Protein AF-A0A7J6JPU6-F1 (afdb_monomer_lite)

Foldseek 3Di:
DDDDDDDDDVVVVVVVVVVLVVQVVVPDVSNVVVVVCPVVVVVVVVVVVVVVVVCVVVVVVVVVPDDPPDDDDDDDDDDDDDDDDDDDDDDDDDDDDDDDDYDDDDDDDDDPPPVVVVVVVVLQLVLLVQQLVVLQVVQCVDVVRQHPQLLVQQVLSVVRSNDSDHDDPVNVVVSVVSSVVRRVVSVVVSVVVVVVVVPDPPPDPDDDDDDPCDPVNLCVVCVVVLVLLLVQLCVCCCPVCVVLPNDALPCLLVNLQSSLVRSVVVLLVVLVVQCVVCVVVVHHRDDADQQDPDDSDDDLVSSVSCCVPRRCVSPVVRDQFRDDAPQDPDPDTHHSVGSVVCCCVPPDCLQVPDDPPPPDDDDDDPDDDDPPDDDPGDDDDD

Structure (mmCIF, N/CA/C/O backbone):
data_AF-A0A7J6JPU6-F1
#
_entry.id   AF-A0A7J6JPU6-F1
#
loop_
_atom_site.group_PDB
_atom_site.id
_atom_site.type_symbol
_atom_site.label_atom_id
_atom_site.label_alt_id
_atom_site.label_comp_id
_atom_site.label_asym_id
_atom_site.label_entity_id
_atom_site.label_seq_id
_atom_site.pdbx_PDB_ins_code
_atom_site.Cartn_x
_atom_site.Cartn_y
_atom_site.Cartn_z
_atom_site.occupancy
_atom_site.B_iso_or_equiv
_atom_site.auth_seq_id
_atom_site.auth_comp_id
_atom_site.auth_asym_id
_atom_site.auth_atom_id
_atom_site.pdbx_PDB_model_num
ATOM 1 N N . MET A 1 1 ? -26.408 -17.540 -43.685 1.00 47.25 1 MET A N 1
ATOM 2 C CA . MET A 1 1 ? -25.770 -16.740 -42.617 1.00 47.25 1 MET A CA 1
ATOM 3 C C . MET A 1 1 ? -26.694 -16.715 -41.410 1.00 47.25 1 MET A C 1
ATOM 5 O O . MET A 1 1 ? -27.853 -16.368 -41.613 1.00 47.25 1 MET A O 1
ATOM 9 N N . PRO A 1 2 ? -26.247 -17.087 -40.199 1.00 59.06 2 PRO A N 1
ATOM 10 C CA . PRO A 1 2 ? -27.022 -16.834 -38.984 1.00 59.06 2 PRO A CA 1
ATOM 11 C C . PRO A 1 2 ? -27.105 -15.320 -38.733 1.00 59.06 2 PRO A C 1
ATOM 13 O O . PRO A 1 2 ? -26.097 -14.623 -38.848 1.00 59.06 2 PRO A O 1
ATOM 16 N N . GLN A 1 3 ? -28.291 -14.801 -38.412 1.00 60.12 3 GLN A N 1
ATOM 17 C CA . GLN A 1 3 ? -28.456 -13.394 -38.036 1.00 60.12 3 GLN A CA 1
ATOM 18 C C . GLN A 1 3 ? -28.135 -13.211 -36.548 1.00 60.12 3 GLN A C 1
ATOM 20 O O . GLN A 1 3 ? -28.746 -13.850 -35.694 1.00 60.12 3 GLN A O 1
ATOM 25 N N . THR A 1 4 ? -27.187 -12.332 -36.227 1.00 73.44 4 THR A N 1
ATOM 26 C CA . THR A 1 4 ? -26.817 -11.990 -34.848 1.00 73.44 4 THR A CA 1
ATOM 27 C C . THR A 1 4 ? -27.606 -10.781 -34.348 1.00 73.44 4 THR A C 1
ATOM 29 O O . THR A 1 4 ? -27.215 -9.627 -34.532 1.00 73.44 4 THR A O 1
ATOM 32 N N . THR A 1 5 ? -28.729 -11.042 -33.678 1.00 78.12 5 THR A N 1
ATOM 33 C CA . THR A 1 5 ? -29.520 -10.005 -33.001 1.00 78.12 5 THR A CA 1
ATOM 34 C C . THR A 1 5 ? -28.736 -9.400 -31.837 1.00 78.12 5 THR A C 1
ATOM 36 O O . THR A 1 5 ? -28.272 -10.115 -30.949 1.00 78.12 5 THR A O 1
ATOM 39 N N . LYS A 1 6 ? -28.616 -8.068 -31.802 1.00 77.00 6 LYS A N 1
ATOM 40 C CA . LYS A 1 6 ? -28.051 -7.355 -30.647 1.00 77.00 6 LYS A CA 1
ATOM 41 C C . LYS A 1 6 ? -29.048 -7.386 -29.490 1.00 77.00 6 LYS A C 1
ATOM 43 O O . LYS A 1 6 ? -30.113 -6.783 -29.585 1.00 77.00 6 LYS A O 1
ATOM 48 N N . VAL A 1 7 ? -28.680 -8.052 -28.401 1.00 80.38 7 VAL A N 1
ATOM 49 C CA . VAL A 1 7 ? -29.419 -8.030 -27.131 1.00 80.38 7 VAL A CA 1
ATOM 50 C C . VAL A 1 7 ? -28.734 -7.100 -26.132 1.00 80.38 7 VAL A C 1
ATOM 52 O O . VAL A 1 7 ? -27.513 -6.950 -26.143 1.00 80.38 7 VAL A O 1
ATOM 55 N N . PHE A 1 8 ? -29.524 -6.484 -25.256 1.00 80.88 8 PHE A N 1
ATOM 56 C CA . PHE A 1 8 ? -29.044 -5.615 -24.183 1.00 80.88 8 PHE A CA 1
ATOM 57 C C . PHE A 1 8 ? -29.397 -6.235 -22.829 1.00 80.88 8 PHE A C 1
ATOM 59 O O . PHE A 1 8 ? -30.491 -6.771 -22.655 1.00 80.88 8 PHE A O 1
ATOM 66 N N . TRP A 1 9 ? -28.485 -6.164 -21.858 1.00 84.31 9 TRP A N 1
ATOM 67 C CA . TRP A 1 9 ? -28.736 -6.690 -20.515 1.00 84.31 9 TRP A CA 1
ATOM 68 C C . TRP A 1 9 ? -29.572 -5.687 -19.711 1.00 84.31 9 TRP A C 1
ATOM 70 O O . TRP A 1 9 ? -29.116 -4.573 -19.449 1.00 84.31 9 TRP A O 1
ATOM 80 N N . ALA A 1 10 ? -30.797 -6.071 -19.337 1.00 86.00 10 ALA A N 1
ATOM 81 C CA . ALA A 1 10 ? -31.777 -5.156 -18.747 1.00 86.00 10 ALA A CA 1
ATOM 82 C C . ALA A 1 10 ? -31.280 -4.396 -17.494 1.00 86.00 10 ALA A C 1
ATOM 84 O O . ALA A 1 10 ? -31.502 -3.187 -17.441 1.00 86.00 10 ALA A O 1
ATOM 85 N N . PRO A 1 11 ? -30.528 -4.996 -16.544 1.00 89.38 11 PRO A N 1
ATOM 86 C CA . PRO A 1 11 ? -29.990 -4.250 -15.405 1.00 89.38 11 PRO A CA 1
ATOM 87 C C . PRO A 1 11 ? -29.103 -3.057 -15.796 1.00 89.38 11 PRO A C 1
ATOM 89 O O . PRO A 1 11 ? -29.228 -2.002 -15.184 1.00 89.38 11 PRO A O 1
ATOM 92 N N . HIS A 1 12 ? -28.282 -3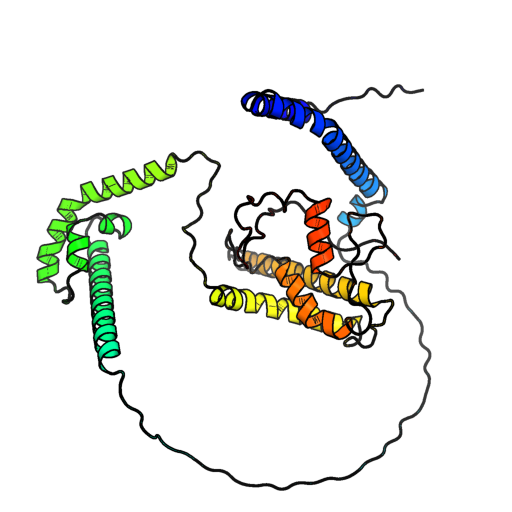.160 -16.853 1.00 82.75 12 HIS A N 1
ATOM 93 C CA . HIS A 1 12 ? -27.499 -2.012 -17.343 1.00 82.75 12 HIS A CA 1
ATOM 94 C C . HIS A 1 12 ? -28.385 -0.885 -17.896 1.00 82.75 12 HIS A C 1
ATOM 96 O O . HIS A 1 12 ? -28.023 0.283 -17.767 1.00 82.75 12 HIS A O 1
ATOM 102 N N . ILE A 1 13 ? -29.539 -1.211 -18.491 1.00 86.81 13 ILE A N 1
ATOM 103 C CA . ILE A 1 13 ? -30.504 -0.206 -18.964 1.00 86.81 13 ILE A CA 1
ATOM 104 C C . ILE A 1 13 ? -31.126 0.519 -17.767 1.00 86.81 13 ILE A C 1
ATOM 106 O O . ILE A 1 13 ? -31.182 1.747 -17.769 1.00 86.81 13 ILE A O 1
ATOM 110 N N . GLU A 1 14 ? -31.541 -0.206 -16.725 1.00 91.69 14 GLU A N 1
ATOM 111 C CA . GLU A 1 14 ? -32.126 0.417 -15.531 1.00 91.69 14 GLU A CA 1
ATOM 112 C C . GLU A 1 14 ? -31.096 1.239 -14.737 1.00 91.69 14 GLU A C 1
ATOM 114 O O . GLU A 1 14 ? -31.422 2.334 -14.283 1.00 91.69 14 GLU A O 1
ATOM 119 N N . THR A 1 15 ? -29.829 0.805 -14.657 1.00 89.88 15 THR A N 1
ATOM 120 C CA . THR A 1 15 ? -28.743 1.644 -14.113 1.00 89.88 15 THR A CA 1
ATOM 121 C C . THR A 1 15 ? -28.558 2.927 -14.931 1.00 89.88 15 THR A C 1
ATOM 123 O O . THR A 1 15 ? -28.525 4.013 -14.357 1.00 89.88 15 THR A O 1
ATOM 126 N N . ALA A 1 16 ? -28.504 2.840 -16.265 1.00 89.00 16 ALA A N 1
ATOM 127 C CA . ALA A 1 16 ? -28.339 4.014 -17.125 1.00 89.00 16 ALA A CA 1
ATOM 128 C C . ALA A 1 16 ? -29.535 4.988 -17.055 1.00 89.00 16 ALA A C 1
ATOM 130 O O . ALA A 1 16 ? -29.340 6.201 -17.108 1.00 89.00 16 ALA A O 1
ATOM 131 N N . LYS A 1 17 ? -30.764 4.480 -16.886 1.00 91.31 17 LYS A N 1
ATOM 132 C CA . LYS A 1 17 ? -31.962 5.298 -16.622 1.00 91.31 17 LYS A CA 1
ATOM 133 C C . LYS A 1 17 ? -31.882 6.016 -15.272 1.00 91.31 17 LYS A C 1
ATOM 135 O O . LYS A 1 17 ? -32.183 7.205 -15.210 1.00 91.31 17 LYS A O 1
ATOM 140 N N . ALA A 1 18 ? -31.472 5.317 -14.212 1.00 92.50 18 ALA A N 1
ATOM 141 C CA . ALA A 1 18 ? -31.339 5.899 -12.876 1.00 92.50 18 ALA A CA 1
ATOM 142 C C . ALA A 1 18 ? -30.256 6.993 -12.833 1.00 92.50 18 ALA A C 1
ATOM 144 O O . ALA A 1 18 ? -30.469 8.049 -12.240 1.00 92.50 18 ALA A O 1
ATOM 145 N N . GLU A 1 19 ? -29.128 6.787 -13.521 1.00 91.44 19 GLU A N 1
ATOM 146 C CA . GLU A 1 19 ? -28.124 7.837 -13.729 1.00 91.44 19 GLU A CA 1
ATOM 147 C C . GLU A 1 19 ? -28.701 9.045 -14.481 1.00 91.44 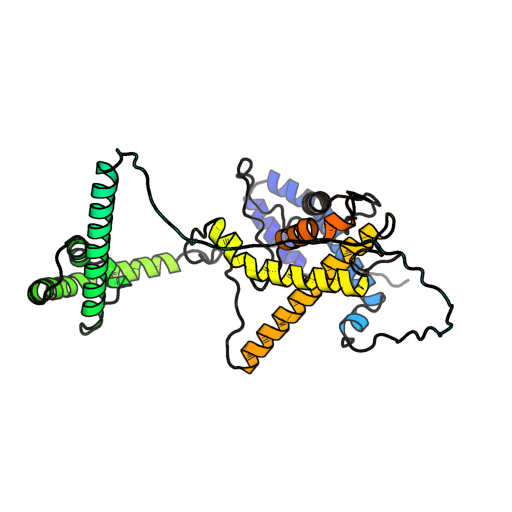19 GLU A C 1
ATOM 149 O O . GLU A 1 19 ? -28.528 10.178 -14.034 1.00 91.44 19 GLU A O 1
ATOM 154 N N . LEU A 1 20 ? -29.417 8.826 -15.592 1.00 90.69 20 LEU A N 1
ATOM 155 C CA . LEU A 1 20 ? -30.022 9.911 -16.368 1.00 90.69 20 LEU A CA 1
ATOM 156 C C . LEU A 1 20 ? -30.993 10.746 -15.522 1.00 90.69 20 LEU A C 1
ATOM 158 O O . LEU A 1 20 ? -30.957 11.970 -15.604 1.00 90.69 20 LEU A O 1
ATOM 162 N N . GLN A 1 21 ? -31.812 10.115 -14.677 1.00 92.25 21 GLN A N 1
ATOM 163 C CA . GLN A 1 21 ? -32.719 10.821 -13.763 1.00 92.25 21 GLN A CA 1
ATOM 164 C C . GLN A 1 21 ? -31.967 11.699 -12.749 1.00 92.25 21 GLN A C 1
ATOM 166 O O . GLN A 1 21 ? -32.375 12.832 -12.499 1.00 92.25 21 GLN A O 1
ATOM 171 N N . GLN A 1 22 ? -30.844 11.219 -12.201 1.00 90.19 22 GLN A N 1
ATOM 172 C CA . GLN A 1 22 ? -30.000 12.024 -11.309 1.00 90.19 22 GLN A CA 1
ATOM 173 C C . GLN A 1 22 ? -29.379 13.217 -12.048 1.00 90.19 22 GLN A C 1
ATOM 175 O O . GLN A 1 22 ? -29.408 14.339 -11.548 1.00 90.19 22 GLN A O 1
ATOM 180 N N . VAL A 1 23 ? -28.864 12.996 -13.261 1.00 90.94 23 VAL A N 1
ATOM 181 C CA . VAL A 1 23 ? -28.223 14.043 -14.071 1.00 90.94 23 VAL A CA 1
ATOM 182 C C . VAL A 1 23 ? -29.235 15.069 -14.597 1.00 90.94 23 VAL A C 1
ATOM 184 O O . VAL A 1 23 ? -28.917 16.254 -14.661 1.00 90.94 23 VAL A O 1
ATOM 187 N N . GLN A 1 24 ? -30.476 14.670 -14.892 1.00 89.69 24 GLN A N 1
ATOM 188 C CA . GLN A 1 24 ? -31.569 15.597 -15.220 1.00 89.69 24 GLN A CA 1
ATOM 189 C C . GLN A 1 24 ? -31.841 16.593 -14.081 1.00 89.69 24 GLN A C 1
ATOM 191 O O . GLN A 1 24 ? -32.082 17.770 -14.351 1.00 89.69 24 GLN A O 1
ATOM 196 N N . GLY A 1 25 ? -31.708 16.164 -12.820 1.00 87.62 25 GLY A N 1
ATOM 197 C CA . GLY A 1 25 ? -31.784 17.043 -11.645 1.00 87.62 25 GLY A CA 1
ATOM 198 C C . GLY A 1 25 ? -30.652 18.077 -11.536 1.00 87.62 25 GLY A C 1
ATOM 199 O O . GLY A 1 25 ? -30.771 19.021 -10.760 1.00 87.62 25 GLY A O 1
ATOM 200 N N . LEU A 1 26 ? -29.576 17.936 -12.322 1.00 85.06 26 LEU A N 1
ATOM 201 C CA . LEU A 1 26 ? -28.435 18.861 -12.383 1.00 85.06 26 LEU A CA 1
ATOM 202 C C . LEU A 1 26 ? -28.509 19.840 -13.575 1.00 85.06 26 LEU A C 1
ATOM 204 O O . LEU A 1 26 ? -27.622 20.677 -13.743 1.00 85.06 26 LEU A O 1
ATOM 208 N N . GLY A 1 27 ? -29.567 19.765 -14.391 1.00 91.19 27 GLY A N 1
ATOM 209 C CA . GLY A 1 27 ? -29.823 20.679 -15.507 1.00 91.19 27 GLY A CA 1
ATOM 210 C C . GLY A 1 27 ? -29.197 20.269 -16.849 1.00 91.19 27 GLY A C 1
ATOM 211 O O . GLY A 1 27 ? -28.376 19.358 -16.948 1.00 91.19 27 GLY A O 1
ATOM 212 N N . ALA A 1 28 ? -29.607 20.961 -17.918 1.00 85.50 28 ALA A N 1
ATOM 213 C CA . ALA A 1 28 ? -29.357 20.551 -19.305 1.00 85.50 28 ALA A CA 1
ATOM 214 C C . ALA A 1 28 ? -27.868 20.348 -19.654 1.00 85.50 28 ALA A C 1
ATOM 216 O O . ALA A 1 28 ? -27.521 19.350 -20.282 1.00 85.50 28 ALA A O 1
ATOM 217 N N . ALA A 1 29 ? -26.979 21.233 -19.190 1.00 84.81 29 ALA A N 1
ATOM 218 C CA . ALA A 1 29 ? -25.541 21.125 -19.450 1.00 84.81 29 ALA A CA 1
ATOM 219 C C . ALA A 1 29 ? -24.920 19.841 -18.861 1.00 84.81 29 ALA A C 1
ATOM 221 O O . ALA A 1 29 ? -24.039 19.242 -19.475 1.00 84.81 29 ALA A O 1
ATOM 222 N N . ALA A 1 30 ? -25.407 19.375 -17.705 1.00 85.06 30 ALA A N 1
ATOM 223 C CA . ALA A 1 30 ? -24.958 18.115 -17.115 1.00 85.06 30 ALA A CA 1
ATOM 224 C C . ALA A 1 30 ? -25.444 16.905 -17.934 1.00 85.06 30 ALA A C 1
ATOM 226 O O . ALA A 1 30 ? -24.691 15.949 -18.129 1.00 85.06 30 ALA A O 1
ATOM 227 N N . VAL A 1 31 ? -26.675 16.965 -18.463 1.00 90.31 31 VAL A N 1
ATOM 228 C CA . VAL A 1 31 ? -27.240 15.928 -19.345 1.00 90.31 31 VAL A CA 1
ATOM 229 C C . VAL A 1 31 ? -26.446 15.828 -20.649 1.00 90.31 31 VAL A C 1
ATOM 231 O O . VAL A 1 31 ? -26.116 14.721 -21.068 1.00 90.31 31 VAL A O 1
ATOM 234 N N . GLU A 1 32 ? -26.078 16.954 -21.264 1.00 88.06 32 GLU A N 1
ATOM 235 C CA . GLU A 1 32 ? -25.253 16.955 -22.477 1.00 88.06 32 GLU A CA 1
ATOM 236 C C . GLU A 1 32 ? -23.871 16.320 -22.268 1.00 88.06 32 GLU A C 1
ATOM 238 O O . GLU A 1 32 ? -23.453 15.493 -23.080 1.00 88.06 32 GLU A O 1
ATOM 243 N N . GLU A 1 33 ? -23.160 16.668 -21.193 1.00 89.81 33 GLU A N 1
ATOM 244 C CA . GLU A 1 33 ? -21.845 16.079 -20.899 1.00 89.81 33 GLU A CA 1
ATOM 245 C C . GLU A 1 33 ? -21.941 14.587 -20.539 1.00 89.81 33 GLU A C 1
ATOM 247 O O . GLU A 1 33 ? -21.104 13.787 -20.968 1.00 89.81 33 GLU A O 1
ATOM 252 N N . TRP A 1 34 ? -22.995 14.169 -19.829 1.00 91.56 34 TRP A N 1
ATOM 253 C CA . TRP A 1 34 ? -23.249 12.749 -19.563 1.00 91.56 34 TRP A CA 1
ATOM 254 C C . TRP A 1 34 ? -23.530 11.966 -20.855 1.00 91.56 34 TRP A C 1
ATOM 256 O O . TRP A 1 34 ? -22.949 10.895 -21.047 1.00 91.56 34 TRP A O 1
ATOM 266 N N . LEU A 1 35 ? -24.332 12.523 -21.775 1.00 90.75 35 LEU A N 1
ATOM 267 C CA . LEU A 1 35 ? -24.602 11.938 -23.095 1.00 90.75 35 LEU A CA 1
ATOM 268 C C . LEU A 1 35 ? -23.319 11.793 -23.928 1.00 90.75 35 LEU A C 1
ATOM 270 O O . LEU A 1 35 ? -23.055 10.705 -24.444 1.00 90.75 35 LEU A O 1
ATOM 274 N N . LYS A 1 36 ? -22.479 12.838 -23.998 1.00 90.88 36 LYS A N 1
ATOM 275 C CA . LYS A 1 36 ? -21.155 12.795 -24.660 1.00 90.88 36 LYS A CA 1
ATOM 276 C C . LYS A 1 36 ? -20.260 11.697 -24.061 1.00 90.88 36 LYS A C 1
ATOM 278 O O . LYS A 1 36 ? -19.513 11.036 -24.780 1.00 90.88 36 LYS A O 1
ATOM 283 N N . GLY A 1 37 ? -20.372 11.444 -22.755 1.00 8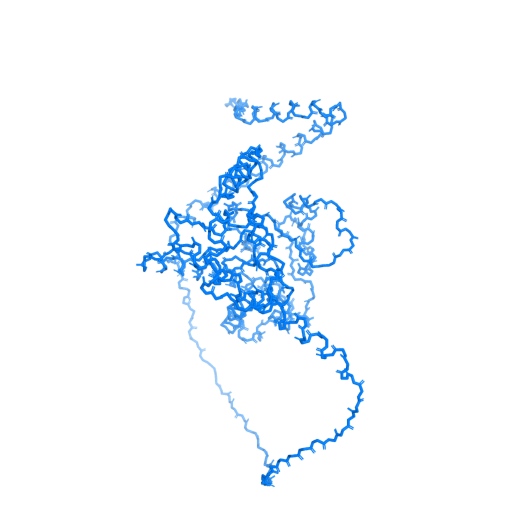8.62 37 GLY A N 1
ATOM 284 C CA . GLY A 1 37 ? -19.642 10.385 -22.055 1.00 88.62 37 GLY A CA 1
ATOM 285 C C . GLY A 1 37 ? -20.088 8.944 -22.357 1.00 88.62 37 GLY A C 1
ATOM 286 O O . GLY A 1 37 ? -19.315 8.015 -22.098 1.00 88.62 37 GLY A O 1
ATOM 287 N N . LEU A 1 38 ? -21.295 8.714 -22.894 1.00 87.44 38 LEU A N 1
ATOM 288 C CA . LEU A 1 38 ? -21.843 7.359 -23.067 1.00 87.44 38 LEU A CA 1
ATOM 289 C C . LEU A 1 38 ? -21.079 6.509 -24.087 1.00 87.44 38 LEU A C 1
ATOM 291 O O . LEU A 1 38 ? -20.863 5.321 -23.837 1.00 87.44 38 LEU A O 1
ATOM 295 N N . GLU A 1 39 ? -20.641 7.078 -25.215 1.00 83.31 39 GLU A N 1
ATOM 296 C CA . GLU A 1 39 ? -19.933 6.295 -26.237 1.00 83.31 39 GLU A CA 1
ATOM 297 C C . GLU A 1 39 ? -18.579 5.788 -25.721 1.00 83.31 39 GLU A C 1
ATOM 299 O O . GLU A 1 39 ? -18.243 4.616 -25.917 1.00 83.31 39 GLU A O 1
ATOM 304 N N . ALA A 1 40 ? -17.837 6.631 -24.994 1.00 79.75 40 ALA A N 1
ATOM 305 C CA . ALA A 1 40 ? -16.584 6.244 -24.351 1.00 79.75 40 ALA A CA 1
ATOM 306 C C . ALA A 1 40 ? -16.808 5.098 -23.350 1.00 79.75 40 ALA A C 1
ATOM 308 O O . ALA A 1 40 ? -16.187 4.045 -23.476 1.00 79.75 40 ALA A O 1
ATOM 309 N N . ARG A 1 41 ? -17.788 5.232 -22.444 1.00 84.69 41 ARG A N 1
ATOM 310 C CA . ARG A 1 41 ? -18.170 4.167 -21.494 1.00 84.69 41 ARG A CA 1
ATOM 311 C C . ARG A 1 41 ? -18.545 2.863 -22.205 1.00 84.69 41 ARG A C 1
ATOM 313 O O . ARG A 1 41 ? -18.114 1.785 -21.802 1.00 84.69 41 ARG A O 1
ATOM 320 N N . GLY A 1 42 ? -19.319 2.955 -23.288 1.00 84.25 42 GLY A N 1
ATOM 321 C CA . GLY A 1 42 ? -19.717 1.811 -24.107 1.00 84.25 42 GLY A CA 1
ATOM 322 C C . GLY A 1 42 ? -18.568 1.196 -24.912 1.00 84.25 42 GLY A C 1
ATOM 323 O O . GLY A 1 42 ? -18.633 0.021 -25.273 1.00 84.25 42 GLY A O 1
ATOM 324 N N . LYS A 1 43 ? -17.506 1.949 -25.216 1.00 82.69 43 LYS A N 1
ATOM 325 C CA . LYS A 1 43 ? -16.260 1.437 -25.804 1.00 82.69 43 LYS A CA 1
ATOM 326 C C . LYS A 1 43 ? -15.429 0.702 -24.752 1.00 82.69 43 LYS A C 1
ATOM 328 O O . LYS A 1 43 ? -15.053 -0.442 -24.998 1.00 82.69 43 LYS A O 1
ATOM 333 N N . ASP A 1 44 ? -15.235 1.305 -23.583 1.00 80.38 44 ASP A N 1
ATOM 334 C CA . ASP A 1 44 ? -14.468 0.736 -22.469 1.00 80.38 44 ASP A CA 1
ATOM 335 C C . ASP A 1 44 ? -15.076 -0.596 -21.995 1.00 80.38 44 ASP A C 1
ATOM 337 O O . ASP A 1 44 ? -14.375 -1.604 -21.914 1.00 80.38 44 ASP A O 1
ATOM 341 N N . ALA A 1 45 ? -16.399 -0.652 -21.800 1.00 81.75 45 ALA A N 1
ATOM 342 C CA . ALA A 1 45 ? -17.104 -1.874 -21.398 1.00 81.75 45 ALA A CA 1
ATOM 343 C C . ALA A 1 45 ? -16.969 -3.021 -22.423 1.00 81.75 45 ALA A C 1
ATOM 345 O O . ALA A 1 45 ? -16.816 -4.182 -22.043 1.00 81.75 45 ALA A O 1
ATOM 346 N N . ARG A 1 46 ? -16.971 -2.711 -23.730 1.00 83.50 46 ARG A N 1
ATOM 347 C CA . ARG A 1 46 ? -16.719 -3.703 -24.795 1.00 83.50 46 ARG A CA 1
ATOM 348 C C . ARG A 1 46 ? -15.259 -4.156 -24.833 1.00 83.50 46 ARG A C 1
ATOM 350 O O . ARG A 1 46 ? -14.994 -5.316 -25.141 1.00 83.50 46 ARG A O 1
ATOM 357 N N . GLN A 1 47 ? -14.312 -3.268 -24.527 1.00 80.06 47 GLN A N 1
ATOM 358 C CA . GLN A 1 47 ? -12.904 -3.646 -24.408 1.00 80.06 47 GLN A CA 1
ATOM 359 C C . GLN A 1 47 ? -12.669 -4.564 -23.208 1.00 80.06 47 GLN A C 1
ATOM 361 O O . GLN A 1 47 ? -11.937 -5.539 -23.356 1.00 80.06 47 GLN A O 1
ATOM 366 N N . ASP A 1 48 ? -13.306 -4.304 -22.064 1.00 80.19 48 ASP A N 1
ATOM 367 C CA . ASP A 1 48 ? -13.178 -5.163 -20.885 1.00 80.19 48 ASP A CA 1
ATOM 368 C C . ASP A 1 48 ? -13.804 -6.544 -21.114 1.00 80.19 48 ASP A C 1
ATOM 370 O O . ASP A 1 48 ? -13.124 -7.553 -20.944 1.00 80.19 48 ASP A O 1
ATOM 374 N N . ALA A 1 49 ? -15.030 -6.610 -21.649 1.00 81.19 49 ALA A N 1
ATOM 375 C CA . ALA A 1 49 ? -15.645 -7.876 -22.061 1.00 81.19 49 ALA A CA 1
ATOM 376 C C . ALA A 1 49 ? -14.725 -8.684 -23.000 1.00 81.19 49 ALA A C 1
ATOM 378 O O . ALA A 1 49 ? -14.453 -9.857 -22.749 1.00 81.19 49 ALA A O 1
ATOM 379 N N . SER A 1 50 ? -14.133 -8.034 -24.011 1.00 81.12 50 SER A N 1
ATOM 380 C CA . SER A 1 50 ? -13.196 -8.698 -24.925 1.00 81.12 50 SER A CA 1
ATOM 381 C C . SER A 1 50 ? -11.863 -9.101 -24.274 1.00 81.12 50 SER A C 1
ATOM 383 O O . SER A 1 50 ? -11.203 -10.024 -24.756 1.00 81.12 50 SER A O 1
ATOM 385 N N . ARG A 1 51 ? -11.438 -8.452 -23.179 1.00 86.50 51 ARG A N 1
ATOM 386 C CA . ARG A 1 51 ? -10.293 -8.904 -22.367 1.00 86.50 51 ARG A CA 1
ATOM 387 C C . ARG A 1 51 ? -10.639 -10.187 -21.613 1.00 86.50 51 ARG A C 1
ATOM 389 O O . ARG A 1 51 ? -9.837 -11.116 -21.657 1.00 86.50 51 ARG A O 1
ATOM 396 N N . TRP A 1 52 ? -11.824 -10.274 -21.005 1.00 80.94 52 TRP A N 1
ATOM 397 C CA . TRP A 1 52 ? -12.300 -11.487 -20.325 1.00 80.94 52 TRP A CA 1
ATOM 398 C C . TRP A 1 52 ? -12.506 -12.663 -21.286 1.00 80.94 52 TRP A C 1
ATOM 400 O O . TRP A 1 52 ? -12.048 -13.767 -20.995 1.00 80.94 52 TRP A O 1
ATOM 410 N N . GLU A 1 53 ? -13.102 -12.426 -22.459 1.00 88.06 53 GLU A N 1
ATOM 411 C CA . GLU A 1 53 ? -13.219 -13.421 -23.538 1.00 88.06 53 GLU A CA 1
ATOM 412 C C . GLU A 1 53 ? -11.844 -13.968 -23.945 1.00 88.06 53 GLU A C 1
ATOM 414 O O . GLU A 1 53 ? -11.628 -15.180 -23.958 1.00 88.06 53 GLU A O 1
ATOM 419 N N . LYS A 1 54 ? -10.882 -13.078 -24.230 1.00 83.94 54 LYS A N 1
ATOM 420 C CA . LYS A 1 54 ? -9.515 -13.468 -24.608 1.00 83.94 54 LYS A CA 1
ATOM 421 C C . LYS A 1 54 ? -8.807 -14.217 -23.485 1.00 83.94 54 LYS A C 1
ATOM 423 O O . LYS A 1 54 ? -8.203 -15.247 -23.759 1.00 83.94 54 LYS A O 1
ATOM 428 N N . TRP A 1 55 ? -8.910 -13.750 -22.240 1.00 87.38 55 TRP A N 1
ATOM 429 C CA . TRP A 1 55 ? -8.344 -14.422 -21.067 1.00 87.38 55 TRP A CA 1
ATOM 430 C C . TRP A 1 55 ? -8.885 -15.853 -20.928 1.00 87.38 55 TRP A C 1
ATOM 432 O O . TRP A 1 55 ? -8.098 -16.796 -20.806 1.00 87.38 55 TRP A O 1
ATOM 442 N N . ALA A 1 56 ? -10.205 -16.034 -21.043 1.00 85.56 56 ALA A N 1
ATOM 443 C CA . ALA A 1 56 ? -10.850 -17.343 -20.990 1.00 85.56 56 ALA A CA 1
ATOM 444 C C . ALA A 1 56 ? -10.395 -18.260 -22.141 1.00 85.56 56 ALA A C 1
ATOM 446 O O . ALA A 1 56 ? -10.022 -19.406 -21.886 1.00 85.56 56 ALA A O 1
ATOM 447 N N . LEU A 1 57 ? -10.341 -17.744 -23.376 1.00 85.50 57 LEU A N 1
ATOM 448 C CA . LEU A 1 57 ? -9.844 -1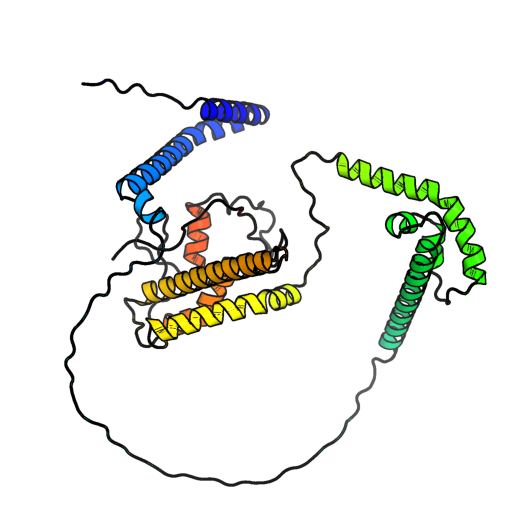8.470 -24.554 1.00 85.50 57 LEU A CA 1
ATOM 449 C C . LEU A 1 57 ? -8.358 -18.848 -24.440 1.00 85.50 57 LEU A C 1
ATOM 451 O O . LEU A 1 57 ? -7.975 -19.932 -24.867 1.00 85.50 57 LEU A O 1
ATOM 455 N N . THR A 1 58 ? -7.523 -18.025 -23.795 1.00 85.94 58 THR A N 1
ATOM 456 C CA . THR A 1 58 ? -6.128 -18.377 -23.453 1.00 85.94 58 THR A CA 1
ATOM 457 C C . THR A 1 58 ? -6.004 -19.326 -22.249 1.00 85.94 58 THR A C 1
ATOM 459 O O . THR A 1 58 ? -4.947 -19.419 -21.626 1.00 85.94 58 THR A O 1
ATOM 462 N N . GLY A 1 59 ? -7.081 -20.024 -21.881 1.00 86.00 59 GLY A N 1
ATOM 463 C CA . GLY A 1 59 ? -7.088 -20.992 -20.788 1.00 86.00 59 GLY A CA 1
ATOM 464 C C . GLY A 1 59 ? -6.997 -20.363 -19.397 1.00 86.00 59 GLY A C 1
ATOM 465 O O . GLY A 1 59 ? -6.603 -21.044 -18.455 1.00 86.00 59 GLY A O 1
ATOM 466 N N . GLY A 1 60 ? -7.341 -19.083 -19.220 1.00 83.25 60 GLY A N 1
ATOM 467 C CA . GLY A 1 60 ? -7.272 -18.391 -17.924 1.00 83.25 60 GLY A CA 1
ATOM 468 C C . GLY A 1 60 ? -8.030 -19.118 -16.805 1.00 83.25 60 GLY A C 1
ATOM 469 O O . GLY A 1 60 ? -7.519 -19.258 -15.697 1.00 83.25 60 GLY A O 1
ATOM 470 N N . LEU A 1 61 ? -9.187 -19.710 -17.126 1.00 79.69 61 LEU A N 1
ATOM 471 C CA . LEU A 1 61 ? -9.961 -20.559 -16.208 1.00 79.69 61 LEU A CA 1
ATOM 472 C C . LEU A 1 61 ? -9.240 -21.853 -15.789 1.00 79.69 61 LEU A C 1
ATOM 474 O O . LEU A 1 61 ? -9.529 -22.371 -14.713 1.00 79.69 61 LEU A O 1
ATOM 478 N N . LEU A 1 62 ? -8.329 -22.382 -16.613 1.00 76.38 62 LEU A N 1
ATOM 479 C CA . LEU A 1 62 ? -7.508 -23.549 -16.274 1.00 76.38 62 LEU A CA 1
ATOM 480 C C . LEU A 1 62 ? -6.348 -23.131 -15.368 1.00 76.38 62 LEU A C 1
ATOM 482 O O . LEU A 1 62 ? -6.177 -23.717 -14.304 1.00 76.38 62 LEU A O 1
ATOM 486 N N . HIS A 1 63 ? -5.629 -22.061 -15.724 1.00 75.12 63 HIS A N 1
ATOM 487 C CA . HIS A 1 63 ? -4.563 -21.491 -14.893 1.00 75.12 63 HIS A CA 1
ATOM 488 C C . HIS A 1 63 ? -5.070 -21.089 -13.495 1.00 75.12 63 HIS A C 1
ATOM 490 O O . HIS A 1 63 ? -4.420 -21.383 -12.499 1.00 75.12 63 HIS A O 1
ATOM 496 N N . MET A 1 64 ? -6.267 -20.497 -13.400 1.00 80.00 64 MET A N 1
ATOM 497 C CA . MET A 1 64 ? -6.908 -20.128 -12.128 1.00 80.00 64 MET A CA 1
ATOM 498 C C . MET A 1 64 ? -7.369 -21.343 -11.294 1.00 80.00 64 MET A C 1
ATOM 500 O O . MET A 1 64 ? -7.613 -21.209 -10.097 1.00 80.00 64 MET A O 1
ATOM 504 N N . ARG A 1 65 ? -7.518 -22.525 -11.910 1.00 77.00 65 ARG A N 1
ATOM 505 C CA . ARG A 1 65 ? -7.921 -23.777 -11.242 1.00 77.00 65 ARG A CA 1
ATOM 506 C C . ARG A 1 65 ? -6.752 -24.709 -10.920 1.00 77.00 65 ARG A C 1
ATOM 508 O O . ARG A 1 65 ? -6.961 -25.691 -10.213 1.00 77.00 65 ARG A O 1
ATOM 515 N N . GLN A 1 66 ? -5.547 -24.431 -11.413 1.00 70.69 66 GLN A N 1
ATOM 516 C CA . GLN A 1 66 ? -4.362 -25.203 -11.051 1.00 70.69 66 GLN A CA 1
ATOM 517 C C . GLN A 1 66 ? -3.944 -24.877 -9.606 1.00 70.69 66 GLN A C 1
ATOM 519 O O . GLN A 1 66 ? -3.694 -23.709 -9.298 1.00 70.69 66 GLN A O 1
ATOM 524 N N . PRO A 1 67 ? -3.827 -25.872 -8.704 1.00 48.50 67 PRO A N 1
ATOM 525 C CA . PRO A 1 67 ? -3.133 -25.663 -7.441 1.00 48.50 67 PRO A CA 1
ATOM 526 C C . PRO A 1 67 ? -1.658 -25.350 -7.723 1.00 48.50 67 PRO A C 1
ATOM 528 O O . PRO A 1 67 ? -1.087 -25.825 -8.705 1.00 48.50 67 PRO A O 1
ATOM 531 N N . ALA A 1 68 ? -1.019 -24.565 -6.855 1.00 52.84 68 ALA A N 1
ATOM 532 C CA . ALA A 1 68 ? 0.355 -24.093 -7.043 1.00 52.84 68 ALA A CA 1
ATOM 533 C C . ALA A 1 68 ? 1.417 -25.184 -6.762 1.00 52.84 68 ALA A C 1
ATOM 535 O O . ALA A 1 68 ? 2.270 -25.023 -5.893 1.00 52.84 68 ALA A O 1
ATOM 536 N N . SER A 1 69 ? 1.353 -26.313 -7.479 1.00 50.09 69 SER A N 1
ATOM 537 C CA . SER A 1 69 ? 2.269 -27.451 -7.328 1.00 50.09 69 SER A CA 1
ATOM 538 C C . SER A 1 69 ? 2.440 -28.249 -8.632 1.00 50.09 69 SER A C 1
ATOM 540 O O . SER A 1 69 ? 2.006 -29.390 -8.746 1.00 50.09 69 SER A O 1
ATOM 542 N N . SER A 1 70 ? 3.068 -27.627 -9.636 1.00 41.94 70 SER A N 1
ATOM 543 C CA . SER A 1 70 ? 3.680 -28.321 -10.787 1.00 41.94 70 SER A CA 1
ATOM 544 C C . SER A 1 70 ? 4.552 -27.360 -11.612 1.00 41.94 70 SER A C 1
ATOM 546 O O . SER A 1 70 ? 4.202 -26.980 -12.731 1.00 41.94 70 SER A O 1
ATOM 548 N N . ALA A 1 71 ? 5.690 -26.927 -11.062 1.00 33.72 71 ALA A N 1
ATOM 549 C CA . ALA A 1 71 ? 6.751 -26.350 -11.887 1.00 33.72 71 ALA A CA 1
ATOM 550 C C . ALA A 1 71 ? 7.525 -27.508 -12.549 1.00 33.72 71 ALA A C 1
ATOM 552 O O . ALA A 1 71 ? 7.985 -28.388 -11.820 1.00 33.72 71 ALA A O 1
ATOM 553 N N . PRO A 1 72 ? 7.662 -27.563 -13.886 1.00 37.00 72 PRO A N 1
ATOM 554 C CA . PRO A 1 72 ? 8.425 -28.625 -14.530 1.00 37.00 72 PRO A CA 1
ATOM 555 C C . PRO A 1 72 ? 9.922 -28.427 -14.273 1.00 37.00 72 PRO A C 1
ATOM 557 O O . PRO A 1 72 ? 10.490 -27.391 -14.621 1.00 37.00 72 PRO A O 1
ATOM 560 N N . THR A 1 73 ? 10.568 -29.433 -13.683 1.00 32.59 73 THR A N 1
ATOM 561 C CA . THR A 1 73 ? 12.026 -29.473 -13.535 1.00 32.59 73 THR A CA 1
ATOM 562 C C . THR A 1 73 ? 12.670 -29.614 -14.910 1.00 32.59 73 THR A C 1
ATOM 564 O O . THR A 1 73 ? 12.666 -30.699 -15.487 1.00 32.59 73 THR A O 1
ATOM 567 N N . ILE A 1 74 ? 13.249 -28.532 -15.431 1.00 35.72 74 ILE A N 1
ATOM 568 C CA . ILE A 1 74 ? 14.213 -28.638 -16.529 1.00 35.72 74 ILE A CA 1
ATOM 569 C C . ILE A 1 74 ? 15.534 -29.092 -15.915 1.00 35.72 74 ILE A C 1
ATOM 571 O O . ILE A 1 74 ? 16.188 -28.339 -15.194 1.00 35.72 74 ILE A O 1
ATOM 575 N N . ILE A 1 75 ? 15.891 -30.342 -16.192 1.00 35.72 75 ILE A N 1
ATOM 576 C CA . ILE A 1 75 ? 17.235 -30.866 -15.968 1.00 35.72 75 ILE A CA 1
ATOM 577 C C . ILE A 1 75 ? 18.156 -30.172 -16.979 1.00 35.72 75 ILE A C 1
ATOM 579 O O . ILE A 1 75 ? 17.838 -30.111 -18.166 1.00 35.72 75 ILE A O 1
ATOM 583 N N . ALA A 1 76 ? 19.276 -29.639 -16.501 1.00 32.03 76 ALA A N 1
ATOM 584 C CA . ALA A 1 76 ? 20.382 -29.164 -17.322 1.00 32.03 76 ALA A CA 1
ATOM 585 C C . ALA A 1 76 ? 21.645 -29.872 -16.826 1.00 32.03 76 ALA A C 1
ATOM 587 O O . ALA A 1 76 ? 21.839 -30.002 -15.617 1.00 32.03 76 ALA A O 1
ATOM 588 N N . GLU A 1 77 ? 22.428 -30.402 -17.759 1.00 29.72 77 GLU A N 1
ATOM 589 C CA . GLU A 1 77 ? 23.464 -31.396 -17.474 1.00 29.72 77 GLU A CA 1
ATOM 590 C C . GLU A 1 77 ? 24.783 -30.772 -16.998 1.00 29.72 77 GLU A C 1
ATOM 592 O O . GLU A 1 77 ? 25.038 -29.578 -17.167 1.00 29.72 77 GLU A O 1
ATOM 597 N N . ASP A 1 78 ? 25.601 -31.607 -16.363 1.00 29.53 78 ASP A N 1
ATOM 598 C CA . ASP A 1 78 ? 26.853 -31.237 -15.711 1.00 29.53 78 ASP A CA 1
ATOM 599 C C . ASP A 1 78 ? 28.051 -31.351 -16.670 1.00 29.53 78 ASP A C 1
ATOM 601 O O . ASP A 1 78 ? 28.207 -32.364 -17.355 1.00 29.53 78 ASP A O 1
ATOM 605 N N . GLN A 1 79 ? 28.927 -30.342 -16.679 1.00 29.98 79 GLN A N 1
ATOM 606 C CA . GLN A 1 79 ? 30.338 -30.521 -17.035 1.00 29.98 79 GLN A CA 1
ATOM 607 C C . GLN A 1 79 ? 31.226 -29.487 -16.311 1.00 29.98 79 GLN A C 1
ATOM 609 O O . GLN A 1 79 ? 30.897 -28.296 -16.308 1.00 29.98 79 GLN A O 1
ATOM 614 N N . PRO A 1 80 ? 32.365 -29.910 -15.726 1.00 28.58 80 PRO A N 1
ATOM 615 C CA . PRO A 1 80 ? 33.234 -29.049 -14.925 1.00 28.58 80 PRO A CA 1
ATOM 616 C C . PRO A 1 80 ? 34.339 -28.365 -15.747 1.00 28.58 80 PRO A C 1
ATOM 618 O O . PRO A 1 80 ? 34.708 -28.827 -16.828 1.00 28.58 80 PRO A O 1
ATOM 621 N N . PHE A 1 81 ? 34.941 -27.308 -15.190 1.00 26.73 81 PHE A N 1
ATOM 622 C CA . PHE A 1 81 ? 36.221 -26.776 -15.671 1.00 26.73 81 PHE A CA 1
ATOM 623 C C . PHE A 1 81 ? 37.085 -26.215 -14.530 1.00 26.73 81 PHE A C 1
ATOM 625 O O . PHE A 1 81 ? 36.573 -25.579 -13.610 1.00 26.73 81 PHE A O 1
ATOM 632 N N . GLU A 1 82 ? 38.398 -26.440 -14.615 1.00 23.34 82 GLU A N 1
ATOM 633 C CA . GLU A 1 82 ? 39.396 -26.220 -13.556 1.00 23.34 82 GLU A CA 1
ATOM 634 C C . GLU A 1 82 ? 40.767 -25.845 -14.168 1.00 23.34 82 GLU A C 1
ATOM 636 O O . GLU A 1 82 ? 41.005 -26.123 -15.342 1.00 23.34 82 GLU A O 1
ATOM 641 N N . ILE A 1 83 ? 41.729 -25.229 -13.468 1.00 26.59 83 ILE A N 1
ATOM 642 C CA . ILE A 1 83 ? 41.744 -24.650 -12.102 1.00 26.59 83 ILE A CA 1
ATOM 643 C C . ILE A 1 83 ? 42.018 -23.117 -12.240 1.00 26.59 83 ILE A C 1
ATOM 645 O O . ILE A 1 83 ? 42.024 -22.606 -13.355 1.00 26.59 83 ILE A O 1
ATOM 649 N N . GLN A 1 84 ? 42.159 -22.262 -11.218 1.00 26.39 84 GLN A N 1
ATOM 650 C CA . GLN A 1 84 ? 43.276 -22.124 -10.258 1.00 26.39 84 GLN A CA 1
ATOM 651 C C . GLN A 1 84 ? 42.943 -21.030 -9.209 1.00 26.39 84 GLN A C 1
ATOM 653 O O . GLN A 1 84 ? 41.967 -20.293 -9.353 1.00 26.39 84 GLN A O 1
ATOM 658 N N . VAL A 1 85 ? 43.801 -20.873 -8.192 1.00 24.02 85 VAL A N 1
ATOM 659 C CA . VAL A 1 85 ? 43.865 -19.719 -7.269 1.00 24.02 85 VAL A CA 1
ATOM 660 C C . VAL A 1 85 ? 45.322 -19.244 -7.194 1.00 24.02 85 VAL A C 1
ATOM 662 O O . VAL A 1 85 ? 46.225 -20.073 -7.286 1.00 24.02 85 VAL A O 1
ATOM 665 N N . LEU A 1 86 ? 45.559 -17.945 -6.986 1.00 23.23 86 LEU A N 1
ATOM 666 C CA . LEU A 1 86 ? 46.868 -17.416 -6.588 1.00 23.23 86 LEU A CA 1
ATOM 667 C C . LEU A 1 86 ? 46.706 -16.496 -5.368 1.00 23.23 86 LEU A C 1
ATOM 669 O O . LEU A 1 86 ? 45.788 -15.676 -5.333 1.00 23.23 86 LEU A O 1
ATOM 673 N N . HIS A 1 87 ? 47.574 -16.662 -4.371 1.00 27.23 87 HIS A N 1
ATOM 674 C CA . HIS A 1 87 ? 47.719 -15.739 -3.242 1.00 27.23 87 HIS A CA 1
ATOM 675 C C . HIS A 1 87 ? 48.614 -14.555 -3.635 1.00 27.23 87 HIS A C 1
ATOM 677 O O . HIS A 1 87 ? 49.473 -14.702 -4.501 1.00 27.23 87 HIS A O 1
ATOM 683 N N . ASP A 1 88 ? 48.497 -13.450 -2.900 1.00 24.19 88 ASP A N 1
ATOM 684 C CA . ASP A 1 88 ? 49.685 -12.876 -2.259 1.00 24.19 88 ASP A CA 1
ATOM 685 C C . ASP A 1 88 ? 49.291 -12.240 -0.912 1.00 24.19 88 ASP A C 1
ATOM 687 O O . ASP A 1 88 ? 48.121 -11.901 -0.702 1.00 24.19 88 ASP A O 1
ATOM 691 N N . GLU A 1 89 ? 50.242 -12.123 0.010 1.00 25.64 89 GLU A N 1
ATOM 692 C CA . GLU A 1 89 ? 50.050 -11.594 1.370 1.00 25.64 89 GLU A CA 1
ATOM 693 C C . GLU A 1 89 ? 50.761 -10.244 1.553 1.00 25.64 89 GLU A C 1
ATOM 695 O O . GLU A 1 89 ? 51.694 -9.929 0.821 1.00 25.64 89 GLU A O 1
ATOM 700 N N . LEU A 1 90 ? 50.381 -9.470 2.582 1.00 27.95 90 LEU A N 1
ATOM 701 C CA . LEU A 1 90 ? 51.371 -8.712 3.360 1.00 27.95 90 LEU A CA 1
ATOM 702 C C . LEU A 1 90 ? 50.867 -8.340 4.771 1.00 27.95 90 LEU A C 1
ATOM 704 O O . LEU A 1 90 ? 49.734 -7.899 4.960 1.00 27.95 90 LEU A O 1
ATOM 708 N N . GLU A 1 91 ? 51.760 -8.504 5.744 1.00 25.14 91 GLU A N 1
ATOM 709 C CA . GLU A 1 91 ? 51.669 -8.137 7.169 1.00 25.14 91 GLU A CA 1
ATOM 710 C C . GLU A 1 91 ? 51.824 -6.610 7.415 1.00 25.14 91 GLU A C 1
ATOM 712 O O . GLU A 1 91 ? 52.352 -5.908 6.554 1.00 25.14 91 GLU A O 1
ATOM 717 N N . ALA A 1 92 ? 51.482 -5.995 8.566 1.00 26.64 92 ALA A N 1
ATOM 718 C CA . ALA A 1 92 ? 50.571 -6.356 9.677 1.00 26.64 92 ALA A CA 1
ATOM 719 C C . ALA A 1 92 ? 49.818 -5.072 10.175 1.00 26.64 92 ALA A C 1
ATOM 721 O O . ALA A 1 92 ? 49.117 -4.488 9.356 1.00 26.64 92 ALA A O 1
ATOM 722 N N . THR A 1 93 ? 49.813 -4.515 11.406 1.00 26.50 93 THR A N 1
ATOM 723 C CA . THR A 1 93 ? 50.447 -4.756 12.734 1.00 26.50 93 THR A CA 1
ATOM 724 C C . THR A 1 93 ? 49.584 -4.071 13.833 1.00 26.50 93 THR A C 1
ATOM 726 O O . THR A 1 93 ? 48.682 -3.303 13.504 1.00 26.50 93 THR A O 1
ATOM 729 N N . VAL A 1 94 ? 49.836 -4.299 15.136 1.00 30.84 94 VAL A N 1
ATOM 730 C CA . VAL A 1 94 ? 49.104 -3.676 16.280 1.00 30.84 94 VAL A CA 1
ATOM 731 C C . VAL A 1 94 ? 50.077 -3.208 17.385 1.00 30.84 94 VAL A C 1
ATOM 733 O O . VAL A 1 94 ? 51.175 -3.762 17.469 1.00 30.84 94 VAL A O 1
ATOM 736 N N . PRO A 1 95 ? 49.743 -2.170 18.185 1.00 36.00 95 PRO A N 1
ATOM 737 C CA . PRO A 1 95 ? 49.221 -2.342 19.568 1.00 36.00 95 PRO A CA 1
ATOM 738 C C . PRO A 1 95 ? 47.976 -1.443 19.846 1.00 36.00 95 PRO A C 1
ATOM 740 O O . PRO A 1 95 ? 47.698 -0.537 19.069 1.00 36.00 95 PRO A O 1
ATOM 743 N N . ALA A 1 96 ? 47.058 -1.711 20.791 1.00 27.66 96 ALA A N 1
ATOM 744 C CA . ALA A 1 96 ? 47.158 -1.763 22.270 1.00 27.66 96 ALA A CA 1
ATOM 745 C C . ALA A 1 96 ? 47.585 -0.402 22.905 1.00 27.66 96 ALA A C 1
ATOM 747 O O . ALA A 1 96 ? 48.452 0.269 22.358 1.00 27.66 96 ALA A O 1
ATOM 748 N N . ASP A 1 97 ? 47.028 0.094 24.024 1.00 27.12 97 ASP A N 1
ATOM 749 C CA . ASP A 1 97 ? 46.253 -0.575 25.093 1.00 27.12 97 ASP A CA 1
ATOM 750 C C . ASP A 1 97 ? 45.390 0.406 25.965 1.00 27.12 97 ASP A C 1
ATOM 752 O O . ASP A 1 97 ? 45.509 1.625 25.853 1.00 27.12 97 ASP A O 1
ATOM 756 N N . THR A 1 98 ? 44.635 -0.135 26.936 1.00 30.05 98 THR A N 1
ATOM 757 C CA . THR A 1 98 ? 44.107 0.454 28.203 1.00 30.05 98 THR A CA 1
ATOM 758 C C . THR A 1 98 ? 42.831 1.333 28.262 1.00 30.05 98 THR A C 1
ATOM 760 O O . THR A 1 98 ? 42.316 1.868 27.286 1.00 30.05 98 THR A O 1
ATOM 763 N N . LEU A 1 99 ? 42.272 1.405 29.487 1.00 30.08 99 LEU A N 1
ATOM 764 C CA . LEU A 1 99 ? 40.944 1.905 29.897 1.00 30.08 99 LEU A CA 1
ATOM 765 C C . LEU A 1 99 ? 41.055 3.085 30.891 1.00 30.08 99 LEU A C 1
ATOM 767 O O . LEU A 1 99 ? 41.941 3.023 31.743 1.00 30.08 99 LEU A O 1
ATOM 771 N N . SER A 1 100 ? 40.084 4.029 30.934 1.00 29.64 100 SER A N 1
ATOM 772 C CA . SER A 1 100 ? 39.335 4.407 32.178 1.00 29.64 100 SER A CA 1
ATOM 773 C C . SER A 1 100 ? 38.514 5.725 32.172 1.00 29.64 100 SER A C 1
ATOM 775 O O . SER A 1 100 ? 39.050 6.818 32.067 1.00 29.64 100 SER A O 1
ATOM 777 N N . ARG A 1 101 ? 37.218 5.588 32.506 1.00 29.11 101 ARG A N 1
ATOM 778 C CA . ARG A 1 101 ? 36.513 6.209 33.664 1.00 29.11 101 ARG A CA 1
ATOM 779 C C . ARG A 1 101 ? 36.445 7.755 33.877 1.00 29.11 101 ARG A C 1
ATOM 781 O O . ARG A 1 101 ? 37.226 8.315 34.635 1.00 29.11 101 ARG A O 1
ATOM 788 N N . SER A 1 102 ? 35.289 8.317 33.484 1.00 31.38 102 SER A N 1
ATOM 789 C CA . SER A 1 102 ? 34.416 9.244 34.265 1.00 31.38 102 SER A CA 1
ATOM 790 C C . SER A 1 102 ? 34.664 10.770 34.407 1.00 31.38 102 SER A C 1
ATOM 792 O O . SER A 1 102 ? 35.713 11.221 34.842 1.00 31.38 102 SER A O 1
ATOM 794 N N . ASN A 1 103 ? 33.523 11.485 34.316 1.00 32.69 103 ASN A N 1
ATOM 795 C CA . ASN A 1 103 ? 32.986 12.521 35.237 1.00 32.69 103 ASN A CA 1
ATOM 796 C C . ASN A 1 103 ? 32.991 14.046 34.909 1.00 32.69 103 ASN A C 1
ATOM 798 O O . ASN A 1 103 ? 34.009 14.718 34.958 1.00 32.69 103 ASN A O 1
ATOM 802 N N . MET A 1 104 ? 31.748 14.567 34.860 1.00 31.55 104 MET A N 1
ATOM 803 C CA . MET A 1 104 ? 31.213 15.836 35.414 1.00 31.55 104 MET A CA 1
ATOM 804 C C . MET A 1 104 ? 31.398 17.211 34.723 1.00 31.55 104 MET A C 1
ATOM 806 O O . MET A 1 104 ? 32.449 17.829 34.776 1.00 31.55 104 MET A O 1
ATOM 810 N N . ILE A 1 105 ? 30.249 17.728 34.253 1.00 34.03 105 ILE A N 1
ATOM 811 C CA . ILE A 1 105 ? 29.607 19.035 34.565 1.00 34.03 105 ILE A CA 1
ATOM 812 C C . ILE A 1 105 ? 30.451 20.330 34.531 1.00 34.03 105 ILE A C 1
ATOM 814 O O . ILE A 1 105 ? 31.323 20.554 35.365 1.00 34.03 105 ILE A O 1
ATOM 818 N N . ALA A 1 106 ? 29.976 21.295 33.731 1.00 30.66 106 ALA A N 1
ATOM 819 C CA . ALA A 1 106 ? 30.136 22.736 33.967 1.00 30.66 106 ALA A CA 1
ATOM 820 C C . ALA A 1 106 ? 28.793 23.476 33.742 1.00 30.66 106 ALA A C 1
ATOM 822 O O . ALA A 1 106 ? 27.924 22.984 33.023 1.00 30.66 106 ALA A O 1
ATOM 823 N N . ASN A 1 107 ? 28.601 24.634 34.387 1.00 33.50 107 ASN A N 1
ATOM 824 C CA . ASN A 1 107 ? 27.304 25.329 34.483 1.00 33.50 107 ASN A CA 1
ATOM 825 C C . ASN A 1 107 ? 27.003 26.313 33.335 1.00 33.50 107 ASN A C 1
ATOM 827 O O . ASN A 1 107 ? 27.887 27.039 32.890 1.00 33.50 107 ASN A O 1
ATOM 831 N N . ALA A 1 108 ? 25.711 26.478 33.022 1.00 34.91 108 ALA A N 1
ATOM 832 C CA . ALA A 1 108 ? 25.140 27.707 32.458 1.00 34.91 108 ALA A CA 1
ATOM 833 C C . ALA A 1 108 ? 23.718 27.944 33.038 1.00 34.91 108 ALA A C 1
ATOM 835 O O . ALA A 1 108 ? 22.909 27.014 33.015 1.00 34.91 108 ALA A O 1
ATOM 836 N N . PRO A 1 109 ? 23.392 29.126 33.605 1.00 41.50 109 PRO A N 1
ATOM 837 C CA . PRO A 1 109 ? 22.098 29.379 34.256 1.00 41.50 109 PRO A CA 1
ATOM 838 C C . PRO A 1 109 ? 21.038 30.042 33.340 1.00 41.50 109 PRO A C 1
ATOM 840 O O . PRO A 1 109 ? 21.349 30.492 32.245 1.00 41.50 109 PRO A O 1
ATOM 843 N N . GLN A 1 110 ? 19.819 30.209 33.887 1.00 46.78 110 GLN A N 1
ATOM 844 C CA . GLN A 1 110 ? 18.721 31.113 33.449 1.00 46.78 110 GLN A CA 1
ATOM 845 C C . GLN A 1 110 ? 17.565 30.581 32.558 1.00 46.78 110 GLN A C 1
ATOM 847 O O . GLN A 1 110 ? 17.245 31.170 31.532 1.00 46.78 110 GLN A O 1
ATOM 852 N N . THR A 1 111 ? 16.809 29.572 33.025 1.00 46.22 111 THR A N 1
ATOM 853 C CA . THR A 1 111 ? 15.432 29.263 32.525 1.00 46.22 111 THR A CA 1
ATOM 854 C C . THR A 1 111 ? 14.416 28.870 33.623 1.00 46.22 111 THR A C 1
ATOM 856 O O . THR A 1 111 ? 13.317 28.392 33.346 1.00 46.22 111 THR A O 1
ATOM 859 N N . VAL A 1 112 ? 14.751 29.063 34.906 1.00 48.38 112 VAL A N 1
ATOM 860 C CA . VAL A 1 112 ? 14.117 28.347 36.041 1.00 48.38 112 VAL A CA 1
ATOM 861 C C . VAL A 1 112 ? 12.648 28.735 36.328 1.00 48.38 112 VAL A C 1
ATOM 863 O O . VAL A 1 112 ? 11.922 27.960 36.951 1.00 48.38 112 VAL A O 1
ATOM 866 N N . SER A 1 113 ? 12.170 29.903 35.886 1.00 53.81 113 SER A N 1
ATOM 867 C CA . SER A 1 113 ? 10.809 30.381 36.196 1.00 53.81 113 SER A CA 1
ATOM 868 C C . SER A 1 113 ? 9.704 29.650 35.420 1.00 53.81 113 SER A C 1
ATOM 870 O O . SER A 1 113 ? 8.711 29.240 36.024 1.00 53.81 113 SER A O 1
ATOM 872 N N . GLN A 1 114 ? 9.881 29.445 34.110 1.00 50.41 114 GLN A N 1
ATOM 873 C CA . GLN A 1 114 ? 8.868 28.835 33.237 1.00 50.41 114 GLN A CA 1
ATOM 874 C C . GLN A 1 114 ? 8.619 27.368 33.608 1.00 50.41 114 GLN A C 1
ATOM 876 O O . GLN A 1 114 ? 7.487 26.994 33.919 1.00 50.41 114 GLN A O 1
ATOM 881 N N . GLY A 1 115 ? 9.684 26.564 33.716 1.00 50.19 115 GLY A N 1
ATOM 882 C CA . GLY A 1 115 ? 9.578 25.145 34.078 1.00 50.19 115 GLY A CA 1
ATOM 883 C C . GLY A 1 115 ? 8.957 24.887 35.460 1.00 50.19 115 GLY A C 1
ATOM 884 O O . GLY A 1 115 ? 8.402 23.816 35.694 1.00 50.19 115 GLY A O 1
ATOM 885 N N . ARG A 1 116 ? 8.985 25.862 36.384 1.00 49.22 116 ARG A N 1
ATOM 886 C CA . ARG A 1 116 ? 8.280 25.761 37.675 1.00 49.22 116 ARG A CA 1
ATOM 887 C C . ARG A 1 116 ? 6.765 25.929 37.518 1.00 49.22 116 ARG A C 1
ATOM 889 O O . ARG A 1 116 ? 6.005 25.197 38.149 1.00 49.22 116 ARG A O 1
ATOM 896 N N . GLN A 1 117 ? 6.320 26.877 36.694 1.00 56.72 117 GLN A N 1
ATOM 897 C CA . GLN A 1 117 ? 4.894 27.090 36.416 1.00 56.72 117 GLN A CA 1
ATOM 898 C C 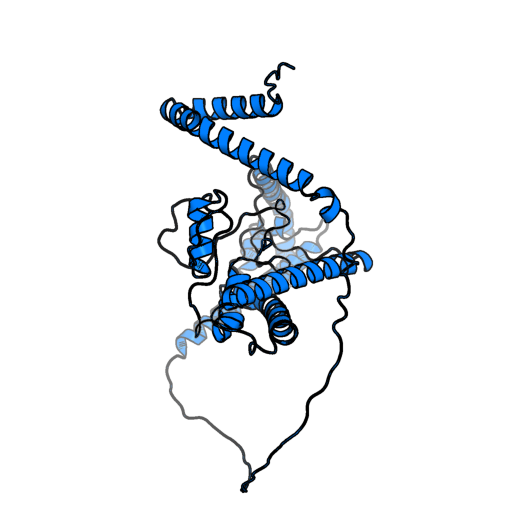. GLN A 1 117 ? 4.303 25.936 35.596 1.00 56.72 117 GLN A C 1
ATOM 900 O O . GLN A 1 117 ? 3.199 25.481 35.887 1.00 56.72 117 GLN A O 1
ATOM 905 N N . GLU A 1 118 ? 5.062 25.417 34.632 1.00 57.84 118 GLU A N 1
ATOM 906 C CA . GLU A 1 118 ? 4.663 24.286 33.793 1.00 57.84 118 GLU A CA 1
ATOM 907 C C . GLU A 1 118 ? 4.459 23.005 34.617 1.00 57.84 118 GLU A C 1
ATOM 909 O O . GLU A 1 118 ? 3.362 22.447 34.601 1.00 57.84 118 GLU A O 1
ATOM 914 N N . ARG A 1 119 ? 5.428 22.638 35.472 1.00 57.62 119 ARG A N 1
ATOM 915 C CA . ARG A 1 119 ? 5.280 21.532 36.443 1.00 57.62 119 ARG A CA 1
ATOM 916 C C . ARG A 1 119 ? 4.083 21.723 37.377 1.00 57.62 119 ARG A C 1
ATOM 918 O O . ARG A 1 119 ? 3.345 20.781 37.632 1.00 57.62 119 ARG A O 1
ATOM 925 N N . THR A 1 120 ? 3.832 22.950 37.839 1.00 70.06 120 THR A N 1
ATOM 926 C CA . THR A 1 120 ? 2.679 23.251 38.711 1.00 70.06 120 THR A CA 1
ATOM 927 C C . THR A 1 120 ? 1.342 23.038 37.980 1.00 70.06 120 THR A C 1
ATOM 929 O O . THR A 1 120 ? 0.368 22.578 38.580 1.00 70.06 120 THR A O 1
ATOM 932 N N . ARG A 1 121 ? 1.281 23.334 36.673 1.00 74.19 121 ARG A N 1
ATOM 933 C CA . ARG A 1 121 ? 0.113 23.069 35.815 1.00 74.19 121 ARG A CA 1
ATOM 934 C C . ARG A 1 121 ? -0.064 21.573 35.538 1.00 74.19 121 ARG A C 1
ATOM 936 O O . ARG A 1 121 ? -1.195 21.091 35.575 1.00 74.19 121 ARG A O 1
ATOM 943 N N . GLU A 1 122 ? 1.027 20.856 35.289 1.00 75.88 122 GLU A N 1
ATOM 944 C CA . GLU A 1 122 ? 1.043 19.407 35.072 1.00 75.88 122 GLU A CA 1
ATOM 945 C C . GLU A 1 122 ? 0.595 18.643 36.330 1.00 75.88 122 GLU A C 1
ATOM 947 O O . GLU A 1 122 ? -0.336 17.843 36.264 1.00 75.88 122 GLU A O 1
ATOM 952 N N . GLU A 1 123 ? 1.135 18.980 37.507 1.00 80.25 123 GLU A N 1
ATOM 953 C CA . GLU A 1 123 ? 0.676 18.452 38.798 1.00 80.25 123 GLU A CA 1
ATOM 954 C C . GLU A 1 123 ? -0.821 18.707 39.036 1.00 80.25 123 GLU A C 1
ATOM 956 O O . GLU A 1 123 ? -1.542 17.832 39.520 1.00 80.25 123 GLU A O 1
ATOM 961 N N . ALA A 1 124 ? -1.313 19.906 38.705 1.00 81.00 124 ALA A N 1
ATOM 962 C CA . ALA A 1 124 ? -2.728 20.236 38.841 1.00 81.00 124 ALA A CA 1
ATOM 963 C C . ALA A 1 124 ? -3.608 19.419 37.878 1.00 81.00 124 ALA A C 1
ATOM 965 O O . ALA A 1 124 ? -4.712 19.025 38.257 1.00 81.00 124 ALA A O 1
ATOM 966 N N . ALA A 1 125 ? -3.130 19.123 36.665 1.00 83.19 125 ALA A N 1
ATOM 967 C CA . ALA A 1 125 ? -3.811 18.234 35.727 1.00 83.19 125 ALA A CA 1
ATOM 968 C C . ALA A 1 125 ? -3.808 16.775 36.221 1.00 83.19 125 ALA A C 1
ATOM 970 O O . ALA A 1 125 ? -4.860 16.137 36.228 1.00 83.19 125 ALA A O 1
ATOM 971 N N . ALA A 1 126 ? -2.673 16.278 36.722 1.00 85.94 126 ALA A N 1
ATOM 972 C CA . ALA A 1 126 ? -2.543 14.934 37.282 1.00 85.94 126 ALA A CA 1
ATOM 973 C C . ALA A 1 126 ? -3.458 14.719 38.503 1.00 85.94 126 ALA A C 1
ATOM 975 O O . ALA A 1 126 ? -4.168 13.716 38.575 1.00 85.94 126 ALA A O 1
ATOM 976 N N . ARG A 1 127 ? -3.533 15.691 39.428 1.00 84.50 127 ARG A N 1
ATOM 977 C CA . ARG A 1 127 ? -4.458 15.642 40.579 1.00 84.50 127 ARG A CA 1
ATOM 978 C C . ARG A 1 127 ? -5.928 15.612 40.139 1.00 84.50 127 ARG A C 1
ATOM 980 O O . ARG A 1 127 ? -6.707 14.836 40.690 1.00 84.50 127 ARG A O 1
ATOM 987 N N . LYS A 1 128 ? -6.307 16.381 39.108 1.00 87.69 128 LYS A N 1
ATOM 988 C CA . LYS A 1 128 ? -7.662 16.340 38.523 1.00 87.69 128 LYS A CA 1
ATOM 989 C C . LYS A 1 128 ? -7.965 15.011 37.828 1.00 87.69 128 LYS A C 1
ATOM 991 O O . LYS A 1 128 ? -9.072 14.499 37.976 1.00 87.69 128 LYS A O 1
ATOM 996 N N . ALA A 1 129 ? -6.999 14.425 37.119 1.00 87.62 129 ALA A N 1
ATOM 997 C CA . ALA A 1 129 ? -7.142 13.111 36.490 1.00 87.62 129 ALA A CA 1
ATOM 998 C C . ALA A 1 129 ? -7.329 11.993 37.534 1.00 87.62 129 ALA A C 1
ATOM 1000 O O . ALA A 1 129 ? -8.249 11.188 37.410 1.00 87.62 129 ALA A O 1
ATOM 1001 N N . LEU A 1 130 ? -6.533 12.002 38.609 1.00 87.94 130 LEU A N 1
ATOM 1002 C CA . LEU A 1 130 ? -6.672 11.073 39.735 1.00 87.94 130 LEU A CA 1
ATOM 1003 C C . LEU A 1 130 ? -8.038 11.216 40.427 1.00 87.94 130 LEU A C 1
ATOM 1005 O O . LEU A 1 130 ? -8.726 10.220 40.650 1.00 87.94 130 LEU A O 1
ATOM 1009 N N . ARG A 1 131 ? -8.475 12.454 40.705 1.00 89.75 131 ARG A N 1
ATOM 1010 C CA . ARG A 1 131 ? -9.801 12.724 41.285 1.00 89.75 131 ARG A CA 1
ATOM 1011 C C . ARG A 1 131 ? -10.933 12.270 40.360 1.00 89.75 131 ARG A C 1
ATOM 1013 O O . ARG A 1 131 ? -11.905 11.691 40.836 1.00 89.75 131 ARG A O 1
ATOM 1020 N N . ARG A 1 132 ? -10.808 12.493 39.047 1.00 90.06 132 ARG A N 1
ATOM 1021 C CA . ARG A 1 132 ? -11.763 12.010 38.040 1.00 90.06 132 ARG A CA 1
ATOM 1022 C C . ARG A 1 132 ? -11.877 10.485 38.061 1.00 90.06 132 ARG A C 1
ATOM 1024 O O . ARG A 1 132 ? -12.995 9.989 38.151 1.00 90.06 132 ARG A O 1
ATOM 1031 N N . MET A 1 133 ? -10.749 9.775 38.025 1.00 90.75 133 MET A N 1
ATOM 1032 C CA . MET A 1 133 ? -10.712 8.310 38.040 1.00 90.75 133 MET A CA 1
ATOM 1033 C C . MET A 1 133 ? -11.381 7.735 39.295 1.00 90.75 133 MET A C 1
ATOM 1035 O O . MET A 1 133 ? -12.161 6.795 39.191 1.00 90.75 133 MET A O 1
ATOM 1039 N N . GLU A 1 134 ? -11.132 8.314 40.473 1.00 90.38 134 GLU A N 1
ATOM 1040 C CA . GLU A 1 134 ? -11.756 7.848 41.719 1.00 90.38 134 GLU A CA 1
ATOM 1041 C C . GLU A 1 134 ? -13.268 8.140 41.765 1.00 90.38 134 GLU A C 1
ATOM 1043 O O . GLU A 1 134 ? -14.044 7.295 42.214 1.00 90.38 134 GLU A O 1
ATOM 1048 N N . ILE A 1 135 ? -13.720 9.284 41.233 1.00 91.12 135 ILE A N 1
ATOM 1049 C CA . ILE A 1 135 ? -15.156 9.579 41.089 1.00 91.12 135 ILE A CA 1
ATOM 1050 C C . ILE A 1 135 ? -15.819 8.608 40.095 1.00 91.12 135 ILE A C 1
ATOM 1052 O O . ILE A 1 135 ? -16.896 8.093 40.385 1.00 91.12 135 ILE A O 1
ATOM 1056 N N . GLU A 1 136 ? -15.185 8.317 38.955 1.00 94.25 136 GLU A N 1
ATOM 1057 C CA . GLU A 1 136 ? -15.662 7.328 37.974 1.00 94.25 136 GLU A CA 1
ATOM 1058 C C . GLU A 1 136 ? -15.715 5.913 38.579 1.00 94.25 136 GLU A C 1
ATOM 1060 O O . GLU A 1 136 ? -16.720 5.216 38.424 1.00 94.25 136 GLU A O 1
ATOM 1065 N N . ARG A 1 137 ? -14.695 5.513 39.353 1.00 93.81 137 ARG A N 1
ATOM 1066 C CA . ARG A 1 137 ? -14.648 4.224 40.061 1.00 93.81 137 ARG A CA 1
ATOM 1067 C C . ARG A 1 137 ? -15.775 4.089 41.085 1.00 93.81 137 ARG A C 1
ATOM 1069 O O . ARG A 1 137 ? -16.437 3.055 41.116 1.00 93.81 137 ARG A O 1
ATOM 1076 N N . ARG A 1 138 ? -16.017 5.110 41.916 1.00 92.00 138 ARG A N 1
ATOM 1077 C CA . ARG A 1 138 ? -17.106 5.081 42.909 1.00 92.00 138 ARG A CA 1
ATOM 1078 C C . ARG A 1 138 ? -18.490 5.170 42.259 1.00 92.00 138 ARG A C 1
ATOM 1080 O O . ARG A 1 138 ? -19.404 4.487 42.707 1.00 92.00 138 ARG A O 1
ATOM 1087 N N . ALA A 1 139 ? -18.650 5.929 41.173 1.00 91.12 139 ALA A N 1
ATOM 1088 C CA . ALA A 1 139 ? -19.909 6.015 40.426 1.00 91.12 139 ALA A CA 1
ATOM 1089 C C . ALA A 1 139 ? -20.316 4.682 39.762 1.00 91.12 139 ALA A C 1
ATOM 1091 O O . ALA A 1 139 ? -21.504 4.369 39.679 1.00 91.12 139 ALA A O 1
ATOM 1092 N N . MET A 1 140 ? -19.342 3.859 39.362 1.00 90.94 140 MET A N 1
ATOM 1093 C CA . MET A 1 140 ? -19.572 2.487 38.887 1.00 90.94 140 MET A CA 1
ATOM 1094 C C . MET A 1 140 ? -20.014 1.500 39.986 1.00 90.94 140 MET A C 1
ATOM 1096 O O . MET A 1 140 ? -20.487 0.420 39.648 1.00 90.94 140 MET A O 1
ATOM 1100 N N . LEU A 1 141 ? -19.879 1.856 41.271 1.00 90.62 141 LEU A N 1
ATOM 1101 C CA . LEU A 1 141 ? -20.294 1.043 42.428 1.00 90.62 141 LEU A CA 1
ATOM 1102 C C . LEU A 1 141 ? -21.635 1.488 43.045 1.00 90.62 141 LEU A C 1
ATOM 1104 O O . LEU A 1 141 ? -22.097 0.888 44.012 1.00 90.62 141 LEU A O 1
ATOM 1108 N N . ILE A 1 142 ? -22.259 2.539 42.505 1.00 88.94 142 ILE A N 1
ATOM 1109 C CA . ILE A 1 142 ? -23.639 2.922 42.831 1.00 88.94 142 ILE A CA 1
ATOM 1110 C C . ILE A 1 142 ? -24.588 1.881 42.216 1.00 88.94 142 ILE A C 1
ATOM 1112 O O . ILE A 1 142 ? -24.336 1.418 41.109 1.00 88.94 142 ILE A O 1
ATOM 1116 N N . ASP A 1 143 ? -25.696 1.551 42.883 1.00 79.19 143 ASP A N 1
ATOM 1117 C CA . ASP A 1 143 ? -26.784 0.762 42.290 1.00 79.19 143 ASP A CA 1
ATOM 1118 C C . ASP A 1 143 ? -27.967 1.677 41.893 1.00 79.19 143 ASP A C 1
ATOM 1120 O O . ASP A 1 143 ? -28.437 2.451 42.736 1.00 79.19 143 ASP A O 1
ATOM 1124 N N . PRO A 1 144 ? -28.452 1.653 40.634 1.00 83.62 144 PRO A N 1
ATOM 1125 C CA . PRO A 1 144 ? -27.818 1.039 39.462 1.00 83.62 144 PRO A CA 1
ATOM 1126 C C . PRO A 1 144 ? -26.536 1.785 39.041 1.00 83.62 144 PRO A C 1
ATOM 1128 O O . PRO A 1 144 ? -26.430 2.994 39.278 1.00 83.62 144 PRO A O 1
ATOM 1131 N N . PRO A 1 145 ? -25.579 1.127 38.356 1.00 88.50 145 PRO A N 1
ATOM 1132 C CA . PRO A 1 145 ? -24.287 1.723 38.002 1.00 88.50 145 PRO A CA 1
ATOM 1133 C C . PRO A 1 145 ? -24.436 2.991 37.160 1.00 88.50 145 PRO A C 1
ATOM 1135 O O . PRO A 1 145 ? -25.355 3.113 36.341 1.00 88.50 145 PRO A O 1
ATOM 1138 N N . LEU A 1 146 ? -23.532 3.952 37.371 1.00 87.69 146 LEU A N 1
ATOM 1139 C CA . LEU A 1 146 ? -23.545 5.264 36.721 1.00 87.69 146 LEU A CA 1
ATOM 1140 C C . LEU A 1 146 ? -22.300 5.428 35.822 1.00 87.69 146 LEU A C 1
ATOM 1142 O O . LEU A 1 146 ? -21.283 5.962 36.267 1.00 87.69 146 LEU A O 1
ATOM 1146 N N . PRO A 1 147 ? -22.347 4.940 34.566 1.00 87.38 147 PRO A N 1
ATOM 1147 C CA . PRO A 1 147 ? -21.157 4.779 33.735 1.00 87.38 147 PRO A CA 1
ATOM 1148 C C . PRO A 1 147 ? -20.615 6.107 33.168 1.00 87.38 147 PRO A C 1
ATOM 1150 O O . PRO A 1 147 ? -21.371 7.078 33.045 1.00 87.38 147 PRO A O 1
ATOM 1153 N N . PRO A 1 148 ? -19.324 6.173 32.766 1.00 89.06 148 PRO A N 1
ATOM 1154 C CA . PRO A 1 148 ? -18.655 7.422 32.376 1.00 89.06 148 PRO A CA 1
ATOM 1155 C C . PRO A 1 148 ? -19.339 8.221 31.253 1.00 89.06 148 PRO A C 1
ATOM 1157 O O . PRO A 1 148 ? -19.320 9.452 31.272 1.00 89.06 148 PRO A O 1
ATOM 1160 N N . ASN A 1 149 ? -19.988 7.543 30.300 1.00 86.75 149 ASN A N 1
ATOM 1161 C CA . ASN A 1 149 ? -20.756 8.155 29.206 1.00 86.75 149 ASN A CA 1
ATOM 1162 C C . ASN A 1 149 ? -22.013 8.904 29.682 1.00 86.75 149 ASN A C 1
ATOM 1164 O O . ASN A 1 149 ? -22.435 9.842 29.017 1.00 86.75 149 ASN A O 1
ATOM 1168 N N . VAL A 1 150 ? -22.592 8.523 30.824 1.00 88.88 150 VAL A N 1
ATOM 1169 C CA . VAL A 1 150 ? -23.674 9.275 31.484 1.00 88.88 150 VAL A CA 1
ATOM 1170 C C . VAL A 1 150 ? -23.073 10.301 32.443 1.00 88.88 150 VAL A C 1
ATOM 1172 O O . VAL A 1 150 ? -23.450 11.469 32.425 1.00 88.88 150 VAL A O 1
ATOM 1175 N N . LEU A 1 151 ? -22.086 9.897 33.243 1.00 90.00 151 LEU A N 1
ATOM 1176 C CA . LEU A 1 151 ? -21.465 10.729 34.273 1.00 90.00 151 LEU A CA 1
ATOM 1177 C C . LEU A 1 151 ? -20.857 12.032 33.717 1.00 90.00 151 LEU A C 1
ATOM 1179 O O . LEU A 1 151 ? -20.999 13.085 34.337 1.00 90.00 151 LEU A O 1
ATOM 1183 N N . VAL A 1 152 ? -20.277 12.008 32.510 1.00 92.06 152 VAL A N 1
ATOM 1184 C CA . VAL A 1 152 ? -19.742 13.206 31.831 1.00 92.06 152 VAL A CA 1
ATOM 1185 C C . VAL A 1 152 ? -20.798 14.292 31.560 1.00 92.06 152 VAL A C 1
ATOM 1187 O O . VAL A 1 152 ? -20.451 15.468 31.444 1.00 92.06 152 VAL A O 1
ATOM 1190 N N . HIS A 1 153 ? -22.084 13.932 31.503 1.00 90.31 153 HIS A N 1
ATOM 1191 C CA . HIS A 1 153 ? -23.199 14.863 31.308 1.00 90.31 153 HIS A CA 1
ATOM 1192 C C . HIS A 1 153 ? -23.721 15.501 32.605 1.00 90.31 153 HIS A C 1
ATOM 1194 O O . HIS A 1 153 ? -24.607 16.350 32.543 1.00 90.31 153 HIS A O 1
ATOM 1200 N N . ILE A 1 154 ? -23.183 15.129 33.770 1.00 91.62 154 ILE A N 1
ATOM 1201 C CA . ILE A 1 154 ? -23.659 15.595 35.077 1.00 91.62 154 ILE A CA 1
ATOM 1202 C C . ILE A 1 154 ? -22.911 16.879 35.500 1.00 91.62 154 ILE A C 1
ATOM 1204 O O . ILE A 1 154 ? -21.701 16.820 35.739 1.00 91.62 154 ILE A O 1
ATOM 1208 N N . PRO A 1 155 ? -23.581 18.040 35.674 1.00 90.62 155 PRO A N 1
ATOM 1209 C CA . PRO A 1 155 ? -22.916 19.287 36.072 1.00 90.62 155 PRO A CA 1
ATOM 1210 C C . PRO A 1 155 ? -22.130 19.188 37.388 1.00 90.62 155 PRO A C 1
ATOM 1212 O O . PRO A 1 155 ? -21.026 19.720 37.495 1.00 90.62 155 PRO A O 1
ATOM 1215 N N . SER A 1 156 ? -22.639 18.457 38.388 1.00 89.69 156 SER A N 1
ATOM 1216 C CA . SER A 1 156 ? -21.899 18.232 39.639 1.00 89.69 156 SER A CA 1
ATOM 1217 C C . SER A 1 156 ? -20.659 17.342 39.476 1.00 89.69 156 SER A C 1
ATOM 1219 O O . SER A 1 156 ? -19.708 17.528 40.230 1.00 89.69 156 SER A O 1
ATOM 1221 N N . PHE A 1 157 ? -20.601 16.455 38.476 1.00 92.12 157 PHE A N 1
ATOM 1222 C CA . PHE A 1 157 ? -19.364 15.750 38.113 1.00 92.12 157 PHE A CA 1
ATOM 1223 C C . PHE A 1 157 ? -18.363 16.707 37.458 1.00 92.12 157 PHE A C 1
ATOM 1225 O O . PHE A 1 157 ? -17.212 16.775 37.885 1.00 92.12 157 PHE A O 1
ATOM 1232 N N . GLN A 1 158 ? -18.815 17.500 36.480 1.00 91.50 158 GLN A N 1
ATOM 1233 C CA . GLN A 1 158 ? -17.979 18.478 35.773 1.00 91.50 158 GLN A CA 1
ATOM 1234 C C . GLN A 1 158 ? -17.345 19.507 36.725 1.00 91.50 158 GLN A C 1
ATOM 1236 O O . GLN A 1 158 ? -16.182 19.866 36.547 1.00 91.50 158 GLN A O 1
ATOM 1241 N N . ALA A 1 159 ? -18.065 19.932 37.769 1.00 90.62 159 ALA A N 1
ATOM 1242 C CA . ALA A 1 159 ? -17.509 20.747 38.847 1.00 90.62 159 ALA A CA 1
ATOM 1243 C C . ALA A 1 159 ? -16.534 19.952 39.740 1.00 90.62 159 ALA A C 1
ATOM 1245 O O . ALA A 1 159 ? -15.433 20.422 40.032 1.00 90.62 159 ALA A O 1
ATOM 1246 N N . ALA A 1 160 ? -16.899 18.731 40.150 1.00 89.62 160 ALA A N 1
ATOM 1247 C CA . ALA A 1 160 ? -16.092 17.922 41.064 1.00 89.62 160 ALA A CA 1
ATOM 1248 C C . ALA A 1 160 ? -14.716 17.529 40.498 1.00 89.62 160 ALA A C 1
ATOM 1250 O O . ALA A 1 160 ? -13.763 17.458 41.272 1.00 89.62 160 ALA A O 1
ATOM 1251 N N . ILE A 1 161 ? -14.578 17.333 39.179 1.00 92.06 161 ILE A N 1
ATOM 1252 C CA . ILE A 1 161 ? -13.284 17.044 38.528 1.00 92.06 161 ILE A CA 1
ATOM 1253 C C . ILE A 1 161 ? -12.356 18.266 38.401 1.00 92.06 161 ILE A C 1
ATOM 1255 O O . ILE A 1 161 ? -11.201 18.112 38.012 1.00 92.06 161 ILE A O 1
ATOM 1259 N N . GLN A 1 162 ? -12.821 19.482 38.717 1.00 89.50 162 GLN A N 1
ATOM 1260 C CA . GLN A 1 162 ? -11.976 20.686 38.721 1.00 89.50 162 GLN A CA 1
ATOM 1261 C C . GLN A 1 162 ? -11.301 20.955 40.072 1.00 89.50 162 GLN A C 1
ATOM 1263 O O . GLN A 1 162 ? -10.386 21.777 40.140 1.00 89.50 162 GLN A O 1
ATOM 1268 N N . ILE A 1 163 ? -11.718 20.257 41.129 1.00 86.88 163 ILE A N 1
ATOM 1269 C CA . ILE A 1 163 ? -11.126 20.343 42.465 1.00 86.88 163 ILE A CA 1
ATOM 1270 C C . ILE A 1 163 ? -9.794 19.575 42.464 1.00 86.88 163 ILE A C 1
ATOM 1272 O O . ILE A 1 163 ? -9.729 18.438 42.006 1.00 86.88 163 ILE A O 1
ATOM 1276 N N . THR A 1 164 ? -8.721 20.186 42.970 1.00 83.88 164 THR A N 1
ATOM 1277 C CA . THR A 1 164 ? -7.365 19.594 43.006 1.00 83.88 164 THR A CA 1
ATOM 1278 C C . THR A 1 164 ? -7.039 18.841 44.299 1.00 83.88 164 THR A C 1
ATOM 1280 O O . THR A 1 164 ? -6.004 18.179 44.364 1.00 83.88 164 THR A O 1
ATOM 1283 N N . ALA A 1 165 ? -7.900 18.927 45.316 1.00 85.69 165 ALA A N 1
ATOM 1284 C CA . ALA A 1 165 ? -7.828 18.096 46.515 1.00 85.69 165 ALA A CA 1
ATOM 1285 C C . ALA A 1 165 ? -8.166 16.624 46.206 1.00 85.69 165 ALA A C 1
ATOM 1287 O O . ALA A 1 165 ? -8.813 16.315 45.199 1.00 85.69 165 ALA A O 1
ATOM 1288 N N . THR A 1 166 ? -7.787 15.714 47.101 1.00 83.94 166 THR A N 1
ATOM 1289 C CA . THR A 1 166 ? -8.212 14.305 47.085 1.00 83.94 166 THR A CA 1
ATOM 1290 C C . THR A 1 166 ? -9.726 14.165 47.268 1.00 83.94 166 THR A C 1
ATOM 1292 O O . THR A 1 166 ? -10.378 15.052 47.821 1.00 83.94 166 THR A O 1
ATOM 1295 N N . LEU A 1 167 ? -10.306 13.069 46.773 1.00 90.12 167 LEU A N 1
ATOM 1296 C CA . LEU A 1 167 ? -11.677 12.690 47.114 1.00 90.12 167 LEU A CA 1
ATOM 1297 C C . LEU A 1 167 ? -11.633 11.846 48.393 1.00 90.12 167 LEU A C 1
ATOM 1299 O O . LEU A 1 167 ? -11.222 10.690 48.349 1.00 90.12 167 LEU A O 1
ATOM 1303 N N . ASP A 1 168 ? -12.019 12.451 49.509 1.00 89.88 168 ASP A N 1
ATOM 1304 C CA . ASP A 1 168 ? -12.293 11.764 50.769 1.00 89.88 168 ASP A CA 1
ATOM 1305 C C . ASP A 1 168 ? -13.744 11.247 50.807 1.00 89.88 168 ASP A C 1
ATOM 1307 O O . ASP A 1 168 ? -14.558 11.510 49.911 1.00 89.88 168 ASP A O 1
ATOM 1311 N N . ASP A 1 169 ? -14.060 10.458 51.834 1.00 89.31 169 ASP A N 1
ATOM 1312 C CA . ASP A 1 169 ? -15.377 9.838 51.974 1.00 89.31 169 ASP A CA 1
ATOM 1313 C C . ASP A 1 169 ? -16.475 10.867 52.286 1.00 89.31 169 ASP A C 1
ATOM 1315 O O . ASP A 1 169 ? -17.588 10.730 51.780 1.00 89.31 169 ASP A O 1
ATOM 1319 N N . ASP A 1 170 ? -16.158 11.954 52.995 1.00 88.00 170 ASP A N 1
ATOM 1320 C CA . ASP A 1 170 ? -17.101 13.045 53.271 1.00 88.00 170 ASP A CA 1
ATOM 1321 C C . ASP A 1 170 ? -17.464 13.834 51.999 1.00 88.00 170 ASP A C 1
ATOM 1323 O O . ASP A 1 170 ? -18.648 14.048 51.710 1.00 88.00 170 ASP A O 1
ATOM 1327 N N . ALA A 1 171 ? -16.485 14.212 51.165 1.00 88.19 171 ALA A N 1
ATOM 1328 C CA . ALA A 1 171 ? -16.772 14.839 49.874 1.00 88.19 171 ALA A CA 1
ATOM 1329 C C . ALA A 1 171 ? -17.486 13.878 48.913 1.00 88.19 171 ALA A C 1
ATOM 1331 O O . ALA A 1 171 ? -18.268 14.335 48.074 1.00 88.19 171 ALA A O 1
ATOM 1332 N N . TRP A 1 172 ? -17.262 12.564 49.025 1.00 92.50 172 TRP A N 1
ATOM 1333 C CA . TRP A 1 172 ? -18.045 11.574 48.288 1.00 92.50 172 TRP A CA 1
ATOM 1334 C C . TRP A 1 172 ? -19.502 11.513 48.770 1.00 92.50 172 TRP A C 1
ATOM 1336 O O . TRP A 1 172 ? -20.407 11.600 47.939 1.00 92.50 172 TRP A O 1
ATOM 1346 N N . CYS A 1 173 ? -19.749 11.470 50.082 1.00 90.44 173 CYS A N 1
ATOM 1347 C CA . CYS A 1 173 ? -21.091 11.512 50.675 1.00 90.44 173 CYS A CA 1
ATOM 1348 C C . CYS A 1 173 ? -21.878 12.776 50.281 1.00 90.44 173 CYS A C 1
ATOM 1350 O O . CYS A 1 173 ? -23.091 12.712 50.081 1.00 90.44 173 CYS A O 1
ATOM 1352 N N . LEU A 1 174 ? -21.203 13.915 50.089 1.00 90.44 174 LEU A N 1
ATOM 1353 C CA . LEU A 1 174 ? -21.815 15.151 49.577 1.00 90.44 174 LEU A CA 1
ATOM 1354 C C . LEU A 1 174 ? -22.021 15.163 48.047 1.00 90.44 174 LEU A C 1
ATOM 1356 O O . LEU A 1 174 ? -22.884 15.892 47.544 1.00 90.44 174 LEU A O 1
ATOM 1360 N N . LEU A 1 175 ? -21.238 14.384 47.293 1.00 91.69 175 LEU A N 1
ATOM 1361 C CA . LEU A 1 175 ? -21.286 14.322 45.829 1.00 91.69 175 LEU A CA 1
ATOM 1362 C C . LEU A 1 175 ? -22.291 13.278 45.316 1.00 91.69 175 LEU A C 1
ATOM 1364 O O . LEU A 1 175 ? -23.075 13.589 44.417 1.00 91.69 175 LEU A O 1
ATOM 1368 N N . GLN A 1 176 ? -22.307 12.072 45.889 1.00 92.44 176 GLN A N 1
ATOM 1369 C CA . GLN A 1 176 ? -23.136 10.942 45.449 1.00 92.44 176 GLN A CA 1
ATOM 1370 C C . GLN A 1 176 ? -24.637 11.291 45.314 1.00 92.44 176 GLN A C 1
ATOM 1372 O O . GLN A 1 176 ? -25.202 11.001 44.253 1.00 92.44 176 GLN A O 1
ATOM 1377 N N . PRO A 1 177 ? -25.296 11.979 46.273 1.00 91.56 177 PRO A N 1
ATOM 1378 C CA . PRO A 1 177 ? -26.701 12.374 46.130 1.00 91.56 177 PRO A CA 1
ATOM 1379 C C . PRO A 1 177 ? -26.942 13.334 44.956 1.00 91.56 177 PRO A C 1
ATOM 1381 O O . PRO A 1 177 ? -27.982 13.271 44.303 1.00 91.56 177 PRO A O 1
ATOM 1384 N N . ARG A 1 178 ? -25.969 14.202 44.644 1.00 91.38 178 ARG A N 1
ATOM 1385 C CA . ARG A 1 178 ? -26.054 15.160 43.527 1.00 91.38 178 ARG A CA 1
ATOM 1386 C C . ARG A 1 178 ? -25.885 14.467 42.176 1.00 91.38 178 ARG A C 1
ATOM 1388 O O . ARG A 1 178 ? -26.588 14.821 41.232 1.00 91.38 178 ARG A O 1
ATOM 1395 N N . LEU A 1 179 ? -25.004 13.464 42.095 1.00 92.06 179 LEU A N 1
ATOM 1396 C CA . LEU A 1 179 ? -24.870 12.612 40.908 1.00 92.06 179 LEU A CA 1
ATOM 1397 C C . LEU A 1 179 ? -26.170 11.838 40.637 1.00 92.06 179 LEU A C 1
ATOM 1399 O O . LEU A 1 179 ? -26.657 11.837 39.508 1.00 92.06 179 LEU A O 1
ATOM 1403 N N . LEU A 1 180 ? -26.774 11.249 41.675 1.00 90.75 180 LEU A N 1
ATOM 1404 C CA . LEU A 1 180 ? -28.056 10.546 41.567 1.00 90.75 180 LEU A CA 1
ATOM 1405 C C . LEU A 1 180 ? -29.202 11.475 41.139 1.00 90.75 180 LEU A C 1
ATOM 1407 O O . LEU A 1 180 ? -29.916 11.154 40.191 1.00 90.75 180 LEU A O 1
ATOM 1411 N N . ALA A 1 181 ? -29.342 12.652 41.758 1.00 91.38 181 ALA A N 1
ATOM 1412 C CA . ALA A 1 181 ? -30.394 13.615 41.414 1.00 91.38 181 ALA A CA 1
ATOM 1413 C C . ALA A 1 181 ? -30.303 14.133 39.962 1.00 91.38 181 ALA A C 1
ATOM 1415 O O . ALA A 1 181 ? -31.321 14.426 39.340 1.00 91.38 181 ALA A O 1
ATOM 1416 N N . GLN A 1 182 ? -29.093 14.235 39.402 1.00 91.75 182 GLN A N 1
ATOM 1417 C CA . GLN A 1 182 ? -28.856 14.733 38.037 1.00 91.75 182 GLN A CA 1
ATOM 1418 C C . GLN A 1 182 ? -28.840 13.619 36.969 1.00 91.75 182 GLN A C 1
ATOM 1420 O O . GLN A 1 182 ? -28.862 13.917 35.771 1.00 91.75 182 GLN A O 1
ATOM 1425 N N . ARG A 1 183 ? -28.862 12.341 37.380 1.00 90.00 183 ARG A N 1
ATOM 1426 C CA . ARG A 1 183 ? -28.800 11.157 36.504 1.00 90.00 183 ARG A CA 1
ATOM 1427 C C . ARG A 1 183 ? -29.806 11.190 35.356 1.00 90.00 183 ARG A C 1
ATOM 1429 O O . ARG A 1 183 ? -29.428 10.957 34.212 1.00 90.00 183 ARG A O 1
ATOM 1436 N N . ALA A 1 184 ? -31.077 11.469 35.646 1.00 86.12 184 ALA A N 1
ATOM 1437 C CA . ALA A 1 184 ? -32.148 11.368 34.653 1.00 86.12 184 ALA A CA 1
ATOM 1438 C C . ALA A 1 184 ? -31.958 12.345 33.475 1.00 86.12 184 ALA A C 1
ATOM 1440 O O . ALA A 1 184 ? -32.202 11.974 32.328 1.00 86.12 184 ALA A O 1
ATOM 1441 N N . GLY A 1 185 ? -31.465 13.561 33.740 1.00 86.00 185 GLY A N 1
ATOM 1442 C CA . GLY A 1 185 ? -31.120 14.528 32.694 1.00 86.00 185 GLY A CA 1
ATOM 1443 C C . GLY A 1 185 ? -29.901 14.088 31.878 1.00 86.00 185 GLY A C 1
ATOM 1444 O O . GLY A 1 185 ? -29.929 14.128 30.651 1.00 86.00 185 GLY A O 1
ATOM 1445 N N . ALA A 1 186 ? -28.865 13.581 32.549 1.00 88.69 186 ALA A N 1
ATOM 1446 C CA . ALA A 1 186 ? -27.666 13.062 31.895 1.00 88.69 186 ALA A CA 1
ATOM 1447 C C . ALA A 1 186 ? -27.955 11.861 30.975 1.00 88.69 186 ALA A C 1
ATOM 1449 O O . ALA A 1 186 ? -27.459 11.809 29.850 1.00 88.69 186 ALA A O 1
ATOM 1450 N N . GLU A 1 187 ? -28.813 10.930 31.401 1.00 89.50 187 GLU A N 1
ATOM 1451 C CA . GLU A 1 187 ? -29.274 9.829 30.550 1.00 89.50 187 GLU A CA 1
ATOM 1452 C C . GLU A 1 187 ? -30.125 10.305 29.364 1.00 89.50 187 GLU A C 1
ATOM 1454 O O . GLU A 1 187 ? -30.085 9.682 28.304 1.00 89.50 187 GLU A O 1
ATOM 1459 N N . GLN A 1 188 ? -30.902 11.385 29.509 1.00 85.38 188 GLN A N 1
ATOM 1460 C CA . GLN A 1 188 ? -31.643 11.964 28.384 1.00 85.38 188 GLN A CA 1
ATOM 1461 C C . GLN A 1 188 ? -30.707 12.605 27.356 1.00 85.38 188 GLN A C 1
ATOM 1463 O O . GLN A 1 188 ? -30.921 12.404 26.164 1.00 85.38 188 GLN A O 1
ATOM 1468 N N . GLU A 1 189 ? -29.658 13.318 27.773 1.00 85.00 189 GLU A N 1
ATOM 1469 C CA . GLU A 1 189 ? -28.645 13.852 26.848 1.00 85.00 189 GLU A CA 1
ATOM 1470 C C . GLU A 1 189 ? -27.873 12.737 26.127 1.00 85.00 189 GLU A C 1
ATOM 1472 O O . GLU A 1 189 ? -27.656 12.810 24.917 1.00 85.00 189 GLU A O 1
ATOM 1477 N N . GLU A 1 190 ? -27.537 11.655 26.831 1.00 85.50 190 GLU A N 1
ATOM 1478 C CA . GLU A 1 190 ? -26.886 10.476 26.249 1.00 85.50 190 GLU A CA 1
ATOM 1479 C C . GLU A 1 190 ? -27.793 9.787 25.205 1.00 85.50 190 GLU A C 1
ATOM 1481 O O . GLU A 1 190 ? -27.363 9.513 24.078 1.00 85.50 190 GLU A O 1
ATOM 1486 N N . LYS A 1 191 ? -29.090 9.634 25.516 1.00 84.25 191 LYS A N 1
ATOM 1487 C CA . LYS A 1 191 ? -30.119 9.123 24.589 1.00 84.25 191 LYS A CA 1
ATOM 1488 C C . LYS A 1 191 ? -30.334 10.059 23.389 1.00 84.25 191 LYS A C 1
ATOM 1490 O O . LYS A 1 191 ? -30.382 9.573 22.261 1.00 84.25 191 LYS A O 1
ATOM 1495 N N . LYS A 1 192 ? -30.388 11.386 23.581 1.00 82.94 192 LYS A N 1
ATOM 1496 C CA . LYS A 1 192 ? -30.467 12.378 22.484 1.00 82.94 192 LYS A CA 1
ATOM 1497 C C . LYS A 1 192 ? -29.264 12.271 21.548 1.00 82.94 192 LYS A C 1
ATOM 1499 O O . LYS A 1 192 ? -29.450 12.223 20.335 1.00 82.94 192 LYS A O 1
ATOM 1504 N N . LYS A 1 193 ? -28.043 12.168 22.089 1.00 78.69 193 LYS A N 1
ATOM 1505 C CA . LYS A 1 193 ? -26.820 11.987 21.288 1.00 78.69 193 LYS A CA 1
ATOM 1506 C C . LYS A 1 193 ? -26.832 10.685 20.487 1.00 78.69 193 LYS A C 1
ATOM 1508 O O . LYS A 1 193 ? -26.500 10.710 19.304 1.00 78.69 193 LYS A O 1
ATOM 1513 N N . LYS A 1 194 ? -27.272 9.570 21.083 1.00 75.88 194 LYS A N 1
ATOM 1514 C CA . LYS A 1 194 ? -27.467 8.300 20.360 1.00 75.88 194 LYS A CA 1
ATOM 1515 C C . LYS A 1 194 ? -28.480 8.433 19.222 1.00 75.88 194 LYS A C 1
ATOM 1517 O O . LYS A 1 194 ? -28.185 8.019 18.106 1.00 75.88 194 LYS A O 1
ATOM 1522 N N . LEU A 1 195 ? -29.639 9.042 19.474 1.00 72.88 195 LEU A N 1
ATOM 1523 C CA . LEU A 1 195 ? -30.688 9.226 18.463 1.00 72.88 195 LEU A CA 1
ATOM 1524 C C . LEU A 1 195 ? -30.238 10.143 17.314 1.00 72.88 195 LEU A C 1
ATOM 1526 O O . LEU A 1 195 ? -30.459 9.809 16.153 1.00 72.88 195 LEU A O 1
ATOM 1530 N N . ALA A 1 196 ? -29.528 11.235 17.615 1.00 66.81 196 ALA A N 1
ATOM 1531 C CA . ALA A 1 196 ? -28.929 12.108 16.604 1.00 66.81 196 ALA A CA 1
ATOM 1532 C C . ALA A 1 196 ? -27.875 11.382 15.742 1.00 66.81 196 ALA A C 1
ATOM 1534 O O . ALA A 1 196 ? -27.770 11.643 14.546 1.00 66.81 196 ALA A O 1
ATOM 1535 N N . ASN A 1 197 ? -27.130 10.432 16.321 1.00 56.00 197 ASN A N 1
ATOM 1536 C CA . ASN A 1 197 ? -26.178 9.604 15.577 1.00 56.00 197 ASN A CA 1
ATOM 1537 C C . ASN A 1 197 ? -26.867 8.554 14.678 1.00 56.00 197 ASN A C 1
ATOM 1539 O O . ASN A 1 197 ? -26.327 8.194 13.637 1.00 56.00 197 ASN A O 1
ATOM 1543 N N . ILE A 1 198 ? -28.061 8.082 15.057 1.00 55.12 198 ILE A N 1
ATOM 1544 C CA . ILE A 1 198 ? -28.853 7.091 14.304 1.00 55.12 198 ILE A CA 1
ATOM 1545 C C . ILE A 1 198 ? -29.581 7.716 13.099 1.00 55.12 198 ILE A C 1
ATOM 1547 O O . ILE A 1 198 ? -29.823 7.029 12.113 1.00 55.12 198 ILE A O 1
ATOM 1551 N N . GLN A 1 199 ? -29.912 9.011 13.141 1.00 47.66 199 GLN A N 1
ATOM 1552 C CA . GLN A 1 199 ? -30.666 9.692 12.073 1.00 47.66 199 GLN A CA 1
ATOM 1553 C C . GLN A 1 199 ? -29.798 10.269 10.932 1.00 47.66 199 GLN A C 1
ATOM 1555 O O . GLN A 1 199 ? -30.317 10.968 10.061 1.00 47.66 199 GLN A O 1
ATOM 1560 N N . ARG A 1 200 ? -28.490 9.966 10.877 1.00 38.09 200 ARG A N 1
ATOM 1561 C CA . ARG A 1 200 ? -27.659 10.279 9.697 1.00 38.09 200 ARG A CA 1
ATOM 1562 C C . ARG A 1 200 ? -28.030 9.352 8.525 1.00 38.09 200 ARG A C 1
ATOM 1564 O O . ARG A 1 200 ? -28.093 8.140 8.727 1.00 38.09 200 ARG A O 1
ATOM 1571 N N . PRO A 1 201 ? -28.225 9.869 7.295 1.00 35.69 201 PRO A N 1
ATOM 1572 C CA . PRO A 1 201 ? -28.446 9.031 6.117 1.00 35.69 201 PRO A CA 1
ATOM 1573 C C . PRO A 1 201 ? -27.303 8.034 5.885 1.00 35.69 201 PRO A C 1
ATOM 1575 O O . PRO A 1 201 ? -26.126 8.370 6.041 1.00 35.69 201 PRO A O 1
ATOM 1578 N N . VAL A 1 202 ? -27.650 6.810 5.473 1.00 38.53 202 VAL A N 1
ATOM 1579 C CA . VAL A 1 202 ? -26.722 5.668 5.363 1.00 38.53 202 VAL A CA 1
ATOM 1580 C C . VAL A 1 202 ? -25.854 5.754 4.097 1.00 38.53 202 VAL A C 1
ATOM 1582 O O . VAL A 1 202 ? -25.957 4.943 3.181 1.00 38.53 202 VAL A O 1
ATOM 1585 N N . PHE A 1 203 ? -24.980 6.759 4.054 1.00 36.84 203 PHE A N 1
ATOM 1586 C CA . PHE A 1 203 ? -23.859 6.836 3.107 1.00 36.84 203 PHE A CA 1
ATOM 1587 C C . PHE A 1 203 ? -22.523 7.216 3.770 1.00 36.84 203 PHE A C 1
ATOM 1589 O O . PHE A 1 203 ? -21.460 7.022 3.183 1.00 36.84 203 PHE A O 1
ATOM 1596 N N . GLU A 1 204 ? -22.557 7.672 5.024 1.00 39.16 204 GLU A N 1
ATOM 1597 C CA . GLU A 1 204 ? -21.372 7.885 5.854 1.00 39.16 204 GLU A CA 1
ATOM 1598 C C . GLU A 1 204 ? -21.457 7.019 7.111 1.00 39.16 204 GLU A C 1
ATOM 1600 O O . GLU A 1 204 ? -22.038 7.411 8.124 1.00 39.16 204 GLU A O 1
ATOM 1605 N N . ALA A 1 205 ? -20.833 5.841 7.062 1.00 33.97 205 ALA A N 1
ATOM 1606 C CA . ALA A 1 205 ? -20.410 5.170 8.281 1.00 33.97 205 ALA A CA 1
ATOM 1607 C C . ALA A 1 205 ? -19.321 6.043 8.923 1.00 33.97 205 ALA A C 1
ATOM 1609 O O . ALA A 1 205 ? -18.174 6.036 8.479 1.00 33.97 205 ALA A O 1
A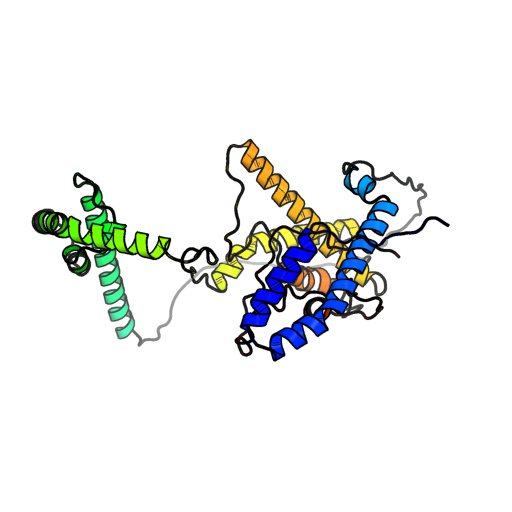TOM 1610 N N . ALA A 1 206 ? -19.704 6.851 9.911 1.00 38.53 206 ALA A N 1
ATOM 1611 C CA . ALA A 1 206 ? -18.769 7.688 10.642 1.00 38.53 206 ALA A CA 1
ATOM 1612 C C . ALA A 1 206 ? -17.793 6.796 11.418 1.00 38.53 206 ALA A C 1
ATOM 1614 O O . ALA A 1 206 ? -18.176 6.126 12.378 1.00 38.53 206 ALA A O 1
ATOM 1615 N N . GLU A 1 207 ? -16.539 6.781 10.974 1.00 38.94 207 GLU A N 1
ATOM 1616 C CA . GLU A 1 207 ? -15.443 6.151 11.701 1.00 38.94 207 GLU A CA 1
ATOM 1617 C C . GLU A 1 207 ? -15.300 6.772 13.106 1.00 38.94 207 GLU A C 1
ATOM 1619 O O . GLU A 1 207 ? -15.732 7.914 13.322 1.00 38.94 207 GLU A O 1
ATOM 1624 N N . PRO A 1 208 ? -14.701 6.056 14.081 1.00 37.78 208 PRO A N 1
ATOM 1625 C CA . PRO A 1 208 ? -14.245 6.701 15.308 1.00 37.78 208 PRO A CA 1
ATOM 1626 C C . PRO A 1 208 ? -13.417 7.943 14.953 1.00 37.78 208 PRO A C 1
ATOM 1628 O O . PRO A 1 208 ? -12.666 7.929 13.976 1.00 37.78 208 PRO A O 1
ATOM 1631 N N . ALA A 1 209 ? -13.593 9.019 15.727 1.00 37.28 209 ALA A N 1
ATOM 1632 C CA . ALA A 1 209 ? -12.946 10.301 15.457 1.00 37.28 209 ALA A CA 1
ATOM 1633 C C . ALA A 1 209 ? -11.440 10.095 15.205 1.00 37.28 209 ALA A C 1
ATOM 1635 O O . ALA A 1 209 ? -10.827 9.356 15.984 1.00 37.28 209 ALA A O 1
ATOM 1636 N N . PRO A 1 210 ? -10.852 10.702 14.151 1.00 40.44 210 PRO A N 1
ATOM 1637 C CA . PRO A 1 210 ? -9.459 10.469 13.809 1.00 40.44 210 PRO A CA 1
ATOM 1638 C C . PRO A 1 210 ? -8.563 10.693 15.021 1.00 40.44 210 PRO A C 1
ATOM 1640 O O . PRO A 1 210 ? -8.472 11.800 15.552 1.00 40.44 210 PRO A O 1
ATOM 1643 N N . VAL A 1 211 ? -7.901 9.624 15.458 1.00 48.12 211 VAL A N 1
ATOM 1644 C CA . VAL A 1 211 ? -6.703 9.770 16.274 1.00 48.12 211 VAL A CA 1
ATOM 1645 C C . VAL A 1 211 ? -5.709 10.491 15.373 1.00 48.12 211 VAL A C 1
ATOM 1647 O O . VAL A 1 211 ? -5.404 9.991 14.289 1.00 48.12 211 VAL A O 1
ATOM 1650 N N . GLU A 1 212 ? -5.225 11.662 15.786 1.00 48.75 212 GLU A N 1
ATOM 1651 C CA . GLU A 1 212 ? -4.099 12.326 15.124 1.00 48.75 212 GLU A CA 1
ATOM 1652 C C . GLU A 1 212 ? -2.822 11.522 15.414 1.00 48.75 212 GLU A C 1
ATOM 1654 O O . GLU A 1 212 ? -1.993 11.894 16.240 1.00 48.75 212 GLU A O 1
ATOM 1659 N N . VAL A 1 213 ? -2.711 10.365 14.755 1.00 55.56 213 VAL A N 1
ATOM 1660 C CA . VAL A 1 213 ? -1.512 9.529 14.709 1.00 55.56 213 VAL A CA 1
ATOM 1661 C C . VAL A 1 213 ? -0.417 10.397 14.102 1.00 55.56 213 VAL A C 1
ATOM 1663 O O . VAL A 1 213 ? -0.532 10.819 12.949 1.00 55.56 213 VAL A O 1
ATOM 1666 N N . SER A 1 214 ? 0.613 10.709 14.886 1.00 63.69 214 SER A N 1
ATOM 1667 C CA . SER A 1 214 ? 1.687 11.603 14.461 1.00 63.69 214 SER A CA 1
ATOM 1668 C C . SER A 1 214 ? 2.440 11.011 13.271 1.00 63.69 214 SER A C 1
ATOM 1670 O O . SER A 1 214 ? 2.529 9.791 13.131 1.00 63.69 214 SER A O 1
ATOM 1672 N N . ASP A 1 215 ? 3.072 11.858 12.457 1.00 62.06 215 ASP A N 1
ATOM 1673 C CA . ASP A 1 215 ? 4.014 11.436 11.407 1.00 62.06 215 ASP A CA 1
ATOM 1674 C C . ASP A 1 215 ? 5.056 10.432 11.944 1.00 62.06 215 ASP A C 1
ATOM 1676 O O . ASP A 1 215 ? 5.475 9.522 11.228 1.00 62.06 215 ASP A O 1
ATOM 1680 N N . LYS A 1 216 ? 5.443 10.569 13.223 1.00 63.81 216 LYS A N 1
ATOM 1681 C CA . LYS A 1 216 ? 6.323 9.617 13.906 1.00 63.81 216 LYS A CA 1
ATOM 1682 C C . LYS A 1 216 ? 5.632 8.286 14.216 1.00 63.81 216 LYS A C 1
ATOM 1684 O O . LYS A 1 216 ? 6.194 7.243 13.905 1.00 63.81 216 LYS A O 1
ATOM 1689 N N . ASP A 1 217 ? 4.430 8.315 14.786 1.00 63.97 217 ASP A N 1
ATOM 1690 C CA . ASP A 1 217 ? 3.671 7.104 15.120 1.00 63.97 217 ASP A CA 1
ATOM 1691 C C . ASP A 1 217 ? 3.340 6.300 13.844 1.00 63.97 217 ASP A C 1
ATOM 1693 O O . ASP A 1 217 ? 3.379 5.072 13.845 1.00 63.97 217 ASP A O 1
ATOM 1697 N N . TRP A 1 218 ? 3.098 6.987 12.719 1.00 69.19 218 TRP A N 1
ATOM 1698 C CA . TRP A 1 218 ? 2.985 6.383 11.387 1.00 69.19 218 TRP A CA 1
ATOM 1699 C C . TRP A 1 218 ? 4.263 5.662 10.952 1.00 69.19 218 TRP A C 1
ATOM 1701 O O . TRP A 1 218 ? 4.194 4.509 10.519 1.00 69.19 218 TRP A O 1
ATOM 1711 N N . ASP A 1 219 ? 5.422 6.320 11.047 1.00 68.19 219 ASP A N 1
ATOM 1712 C CA . ASP A 1 219 ? 6.707 5.723 10.671 1.00 68.19 219 ASP A CA 1
ATOM 1713 C C . ASP A 1 219 ? 7.099 4.557 11.611 1.00 68.19 219 ASP A C 1
ATOM 1715 O O . ASP A 1 219 ? 7.610 3.543 11.124 1.00 68.19 219 ASP A O 1
ATOM 1719 N N . ASP A 1 220 ? 6.772 4.640 12.908 1.00 72.81 220 ASP A N 1
ATOM 1720 C CA . ASP A 1 220 ? 6.980 3.579 13.906 1.00 72.81 220 ASP A CA 1
ATOM 1721 C C . ASP A 1 220 ? 6.049 2.365 13.655 1.00 72.81 220 ASP A C 1
ATOM 1723 O O . ASP A 1 220 ? 6.522 1.226 13.607 1.00 72.81 220 ASP A O 1
ATOM 1727 N N . ILE A 1 221 ? 4.747 2.568 13.386 1.00 71.31 221 ILE A N 1
ATOM 1728 C CA . ILE A 1 221 ? 3.796 1.472 13.084 1.00 71.31 221 ILE A CA 1
ATOM 1729 C C . ILE A 1 221 ? 4.041 0.857 11.690 1.00 71.31 221 ILE A C 1
ATOM 1731 O O . ILE A 1 221 ? 3.809 -0.336 11.484 1.00 71.31 221 ILE A O 1
ATOM 1735 N N . GLN A 1 222 ? 4.556 1.619 10.718 1.00 77.38 222 GLN A N 1
ATOM 1736 C CA . GLN A 1 222 ? 5.032 1.056 9.446 1.00 77.38 222 GLN A CA 1
ATOM 1737 C C . GLN A 1 222 ? 6.415 0.388 9.557 1.00 77.38 222 GLN A C 1
ATOM 1739 O O . GLN A 1 222 ? 6.799 -0.345 8.643 1.00 77.38 222 GLN A O 1
ATOM 1744 N N . GLY A 1 223 ? 7.148 0.565 10.661 1.00 79.62 223 GLY A N 1
ATOM 1745 C CA . GLY A 1 223 ? 8.457 -0.050 10.907 1.00 79.62 223 GLY A CA 1
ATOM 1746 C C . GLY A 1 223 ? 8.475 -1.576 10.708 1.00 79.62 223 GLY A C 1
ATOM 1747 O O . GLY A 1 223 ? 9.245 -2.057 9.870 1.00 79.62 223 GLY A O 1
ATOM 1748 N N . PRO A 1 224 ? 7.601 -2.356 11.378 1.00 84.81 224 PRO A N 1
ATOM 1749 C CA . PRO A 1 224 ? 7.493 -3.806 11.183 1.00 84.81 224 PRO A CA 1
ATOM 1750 C C . PRO A 1 224 ? 7.145 -4.222 9.744 1.00 84.81 224 PRO A C 1
ATOM 1752 O O . PRO A 1 224 ? 7.665 -5.219 9.240 1.00 84.81 224 PRO A O 1
ATOM 1755 N N . VAL A 1 225 ? 6.308 -3.444 9.047 1.00 87.56 225 VAL A N 1
ATOM 1756 C CA . VAL A 1 225 ? 5.957 -3.694 7.637 1.00 87.56 225 VAL A CA 1
ATOM 1757 C C . VAL A 1 225 ? 7.177 -3.483 6.739 1.00 87.56 225 VAL A C 1
ATOM 1759 O O . VAL A 1 225 ? 7.502 -4.357 5.933 1.00 87.56 225 VAL A O 1
ATOM 1762 N N . ARG A 1 226 ? 7.897 -2.366 6.922 1.00 87.88 226 ARG A N 1
ATOM 1763 C CA . ARG A 1 226 ? 9.141 -2.031 6.207 1.00 87.88 226 ARG A CA 1
ATOM 1764 C C . ARG A 1 226 ? 10.246 -3.061 6.464 1.00 87.88 226 ARG A C 1
ATOM 1766 O O . ARG A 1 226 ? 10.922 -3.468 5.521 1.00 87.88 226 ARG A O 1
ATOM 1773 N N . ALA A 1 227 ? 10.385 -3.555 7.695 1.00 89.81 227 ALA A N 1
ATOM 1774 C CA . ALA A 1 227 ? 11.317 -4.631 8.036 1.00 89.81 227 ALA A CA 1
ATOM 1775 C C . ALA A 1 227 ? 10.984 -5.950 7.307 1.00 89.81 227 ALA A C 1
ATOM 1777 O O . ALA A 1 227 ? 11.869 -6.567 6.708 1.00 89.81 227 ALA A O 1
ATOM 1778 N N . SER A 1 228 ? 9.708 -6.351 7.283 1.00 92.31 228 SER A N 1
ATOM 1779 C CA . SER A 1 228 ? 9.257 -7.563 6.583 1.00 92.31 228 SER A CA 1
ATOM 1780 C C . SER A 1 228 ? 9.498 -7.482 5.071 1.00 92.31 228 SER A C 1
ATOM 1782 O O . SER A 1 228 ? 10.101 -8.384 4.487 1.00 92.31 228 SER A O 1
ATOM 1784 N N . ILE A 1 229 ? 9.113 -6.376 4.421 1.00 94.25 229 ILE A N 1
ATOM 1785 C CA . ILE A 1 229 ? 9.335 -6.206 2.974 1.00 94.25 229 ILE A CA 1
ATOM 1786 C C . ILE A 1 229 ? 10.815 -6.032 2.609 1.00 94.25 229 ILE A C 1
ATOM 1788 O O . ILE A 1 229 ? 11.227 -6.494 1.545 1.00 94.25 229 ILE A O 1
ATOM 1792 N N . ALA A 1 230 ? 11.634 -5.454 3.496 1.00 94.50 230 ALA A N 1
ATOM 1793 C CA . ALA A 1 230 ? 13.087 -5.431 3.341 1.00 94.50 230 ALA A CA 1
ATOM 1794 C C . ALA A 1 230 ? 13.679 -6.846 3.337 1.00 94.50 230 ALA A C 1
ATOM 1796 O O . ALA A 1 230 ? 14.462 -7.161 2.442 1.00 94.50 230 ALA A O 1
ATOM 1797 N N . LYS A 1 231 ? 13.265 -7.706 4.279 1.00 95.81 231 LYS A N 1
ATOM 1798 C CA . LYS A 1 231 ? 13.684 -9.115 4.341 1.00 95.81 231 LYS A CA 1
ATOM 1799 C C . LYS A 1 231 ? 13.325 -9.860 3.051 1.00 95.81 231 LYS A C 1
ATOM 1801 O O . LYS A 1 231 ? 14.203 -10.470 2.446 1.00 95.81 231 LYS A O 1
ATOM 1806 N N . TYR A 1 232 ? 12.078 -9.763 2.582 1.00 96.00 232 TYR A N 1
ATOM 1807 C CA . TYR A 1 232 ? 11.651 -10.415 1.335 1.00 96.00 232 TYR A CA 1
ATOM 1808 C C . TYR A 1 232 ? 12.429 -9.918 0.101 1.00 96.00 232 TYR A C 1
ATOM 1810 O O . TYR A 1 232 ? 12.728 -10.704 -0.805 1.00 96.00 232 TYR A O 1
ATOM 1818 N N . ALA A 1 233 ? 12.781 -8.627 0.060 1.00 95.88 233 ALA A N 1
ATOM 1819 C CA . ALA A 1 233 ? 13.616 -8.059 -0.995 1.00 95.88 233 ALA A CA 1
ATOM 1820 C C . ALA A 1 233 ? 15.053 -8.601 -0.921 1.00 95.88 233 ALA A C 1
ATOM 1822 O O . ALA A 1 233 ? 15.555 -9.122 -1.916 1.00 95.88 233 ALA A O 1
ATOM 1823 N N . ASP A 1 234 ? 15.687 -8.558 0.255 1.00 95.56 234 ASP A N 1
ATOM 1824 C CA . ASP A 1 234 ? 17.054 -9.050 0.477 1.00 95.56 234 ASP A CA 1
ATOM 1825 C C . ASP A 1 234 ? 17.194 -10.547 0.179 1.00 95.56 234 ASP A C 1
ATOM 1827 O O . ASP A 1 234 ? 18.211 -10.978 -0.367 1.00 95.56 234 ASP A O 1
ATOM 1831 N N . GLU A 1 235 ? 16.179 -11.348 0.511 1.00 94.38 235 GLU A N 1
ATOM 1832 C CA . GLU A 1 235 ? 16.097 -12.763 0.144 1.00 94.38 235 GLU A CA 1
ATOM 1833 C C . GLU A 1 235 ? 16.073 -12.938 -1.379 1.00 94.38 235 GLU A C 1
ATOM 1835 O O . GLU A 1 235 ? 16.892 -13.684 -1.912 1.00 94.38 235 GLU A O 1
ATOM 1840 N N . THR A 1 236 ? 15.202 -12.209 -2.085 1.00 94.75 236 THR A N 1
ATOM 1841 C CA . THR A 1 236 ? 15.040 -12.313 -3.548 1.00 94.75 236 THR A CA 1
ATOM 1842 C C . THR A 1 236 ? 16.287 -11.834 -4.305 1.00 94.75 236 THR A C 1
ATOM 1844 O O . THR A 1 236 ? 16.754 -12.492 -5.238 1.00 94.75 236 THR A O 1
ATOM 1847 N N . ILE A 1 237 ? 16.881 -10.714 -3.880 1.00 95.25 237 ILE A N 1
ATOM 1848 C CA . ILE A 1 237 ? 18.121 -10.159 -4.448 1.00 95.25 237 ILE A CA 1
ATOM 1849 C C . ILE A 1 237 ? 19.297 -11.129 -4.226 1.00 95.25 237 ILE A C 1
ATOM 1851 O O . ILE A 1 237 ? 20.172 -11.272 -5.087 1.00 95.25 237 ILE A O 1
ATOM 1855 N N . ARG A 1 238 ? 19.316 -11.837 -3.089 1.00 94.31 238 ARG A N 1
ATOM 1856 C CA . ARG A 1 238 ? 20.329 -12.844 -2.751 1.00 94.31 238 ARG A CA 1
ATOM 1857 C C . ARG A 1 238 ? 20.160 -14.132 -3.558 1.00 94.31 238 ARG A C 1
ATOM 1859 O O . ARG A 1 238 ? 21.148 -14.563 -4.147 1.00 94.31 238 ARG A O 1
ATOM 1866 N N . SER A 1 239 ? 18.958 -14.716 -3.598 1.00 90.75 239 SER A N 1
ATOM 1867 C CA . SER A 1 239 ? 18.692 -16.010 -4.246 1.00 90.75 239 SER A CA 1
ATOM 1868 C C . SER A 1 239 ? 18.686 -15.919 -5.770 1.00 90.75 239 SER A C 1
ATOM 1870 O O . SER A 1 239 ? 19.444 -16.621 -6.433 1.00 90.75 239 SER A O 1
ATOM 1872 N N . ASN A 1 240 ? 17.868 -15.031 -6.337 1.00 90.44 240 ASN A N 1
ATOM 1873 C CA . ASN A 1 240 ? 17.622 -15.000 -7.780 1.00 90.44 240 ASN A CA 1
ATOM 1874 C C . ASN A 1 240 ? 18.750 -14.244 -8.506 1.00 90.44 240 ASN A C 1
ATOM 1876 O O . ASN A 1 240 ? 19.226 -14.661 -9.565 1.00 90.44 240 ASN A O 1
ATOM 1880 N N . TRP A 1 241 ? 19.222 -13.148 -7.901 1.00 93.81 241 TRP A N 1
ATOM 1881 C CA . TRP A 1 241 ? 20.100 -12.159 -8.544 1.00 93.81 241 TRP A CA 1
ATOM 1882 C C . TRP A 1 241 ? 21.544 -12.146 -8.021 1.00 93.81 241 TRP A C 1
ATOM 1884 O O . TRP A 1 241 ? 22.321 -11.255 -8.369 1.00 93.81 241 TRP A O 1
ATOM 1894 N N . ALA A 1 242 ? 21.926 -13.152 -7.224 1.00 92.19 242 ALA A N 1
ATOM 1895 C CA . ALA A 1 242 ? 23.277 -13.352 -6.689 1.00 92.19 242 ALA A CA 1
ATOM 1896 C C . ALA A 1 242 ? 23.849 -12.114 -5.963 1.00 92.19 242 ALA A C 1
ATOM 1898 O O . ALA A 1 242 ? 24.963 -11.667 -6.245 1.00 92.19 242 ALA A O 1
ATOM 1899 N N . LYS A 1 243 ? 23.069 -11.551 -5.027 1.00 90.38 243 LYS A N 1
ATOM 1900 C CA . LYS A 1 243 ? 23.355 -10.289 -4.310 1.00 90.38 243 LYS A CA 1
ATOM 1901 C C . LYS A 1 243 ? 23.477 -9.078 -5.255 1.00 90.38 243 LYS A C 1
ATOM 1903 O O . LYS A 1 243 ? 24.332 -8.220 -5.068 1.00 90.38 243 LYS A O 1
ATOM 1908 N N . GLY A 1 244 ? 22.661 -9.048 -6.309 1.00 88.06 244 GLY A N 1
ATOM 1909 C CA . GLY A 1 244 ? 22.655 -7.990 -7.326 1.00 88.06 244 GLY A CA 1
ATOM 1910 C C . GLY A 1 244 ? 23.754 -8.096 -8.393 1.00 88.06 244 GLY A C 1
ATOM 1911 O O . GLY A 1 244 ? 23.690 -7.378 -9.384 1.00 88.06 244 GLY A O 1
ATOM 1912 N N . ARG A 1 245 ? 24.728 -9.015 -8.275 1.00 89.25 245 ARG A N 1
ATOM 1913 C CA . ARG A 1 245 ? 25.841 -9.137 -9.245 1.00 89.25 245 ARG A CA 1
ATOM 1914 C C . ARG A 1 245 ? 25.421 -9.564 -10.655 1.00 89.25 245 ARG A C 1
ATOM 1916 O O . ARG A 1 245 ? 26.196 -9.396 -11.586 1.00 89.25 245 ARG A O 1
ATOM 1923 N N . LYS A 1 246 ? 24.220 -10.131 -10.819 1.00 91.56 246 LYS A N 1
ATOM 1924 C CA . LYS A 1 246 ? 23.653 -10.467 -12.138 1.00 91.56 246 LYS A CA 1
ATOM 1925 C C . LYS A 1 246 ? 22.955 -9.282 -12.822 1.00 91.56 246 LYS A C 1
ATOM 1927 O O . LYS A 1 246 ? 22.497 -9.442 -13.952 1.00 91.56 246 LYS A O 1
ATOM 1932 N N . VAL A 1 247 ? 22.816 -8.131 -12.158 1.00 93.94 247 VAL A N 1
ATOM 1933 C CA . VAL A 1 247 ? 22.110 -6.967 -12.712 1.00 93.94 247 VAL A CA 1
ATOM 1934 C C . VAL A 1 247 ? 23.001 -6.231 -13.717 1.00 93.94 247 VAL A C 1
ATOM 1936 O O . VAL A 1 247 ? 24.197 -6.063 -13.498 1.00 93.94 247 VAL A O 1
ATOM 1939 N N . ASN A 1 248 ? 22.421 -5.826 -14.846 1.00 93.69 248 ASN A N 1
ATOM 1940 C CA . ASN A 1 248 ? 23.092 -5.090 -15.915 1.00 93.69 248 ASN A CA 1
ATOM 1941 C C . ASN A 1 248 ? 22.129 -4.091 -16.594 1.00 93.69 248 ASN A C 1
ATOM 1943 O O . ASN A 1 248 ? 20.970 -3.937 -16.198 1.00 93.69 248 ASN A O 1
ATOM 1947 N N . ARG A 1 249 ? 22.583 -3.399 -17.649 1.00 92.94 249 ARG A N 1
ATOM 1948 C CA . ARG A 1 249 ? 21.778 -2.390 -18.368 1.00 92.94 249 ARG A CA 1
ATOM 1949 C C . ARG A 1 249 ? 20.567 -2.947 -19.123 1.00 92.94 249 ARG A C 1
ATOM 1951 O O . ARG A 1 249 ? 19.688 -2.167 -19.473 1.00 92.94 249 ARG A O 1
ATOM 1958 N N . GLU A 1 250 ? 20.467 -4.242 -19.376 1.00 91.88 250 GLU A N 1
ATOM 1959 C CA . GLU A 1 250 ? 19.350 -4.835 -20.127 1.00 91.88 250 GLU A CA 1
ATOM 1960 C C . GLU A 1 250 ? 18.321 -5.474 -19.198 1.00 91.88 250 GLU A C 1
ATOM 1962 O O . GLU A 1 250 ? 17.122 -5.258 -19.364 1.00 91.88 250 GLU A O 1
ATOM 1967 N N . ASN A 1 251 ? 18.781 -6.183 -18.167 1.00 94.50 251 ASN A N 1
ATOM 1968 C CA . ASN A 1 251 ? 17.917 -6.885 -17.226 1.00 94.50 251 ASN A CA 1
ATOM 1969 C C . ASN A 1 251 ? 17.500 -6.049 -15.999 1.00 94.50 251 ASN A C 1
ATOM 1971 O O . ASN A 1 251 ? 16.622 -6.490 -15.263 1.00 94.50 251 ASN A O 1
ATOM 1975 N N . SER A 1 252 ? 18.043 -4.842 -15.785 1.00 94.12 252 SER A N 1
ATOM 1976 C CA . SER A 1 252 ? 17.667 -3.966 -14.654 1.00 94.12 252 SER A CA 1
ATOM 1977 C C . SER A 1 252 ? 16.156 -3.671 -14.540 1.00 94.12 252 SER A C 1
ATOM 1979 O O . SER A 1 252 ? 15.646 -3.730 -13.419 1.00 94.12 252 SER A O 1
ATOM 1981 N N . PRO A 1 253 ? 15.392 -3.451 -15.634 1.00 94.31 253 PRO A N 1
ATOM 1982 C CA . PRO A 1 253 ? 13.925 -3.406 -15.591 1.00 94.31 253 PRO A CA 1
ATOM 1983 C C . PRO A 1 253 ? 13.285 -4.692 -15.043 1.00 94.31 253 PRO A C 1
ATOM 1985 O O . PRO A 1 253 ? 12.384 -4.643 -14.205 1.00 94.31 253 PRO A O 1
ATOM 1988 N N . ARG A 1 254 ? 13.782 -5.858 -15.481 1.00 94.19 254 ARG A N 1
ATOM 1989 C CA . ARG A 1 254 ? 13.298 -7.182 -15.062 1.00 94.19 254 ARG A CA 1
ATOM 1990 C C . ARG A 1 254 ? 13.662 -7.485 -13.608 1.00 94.19 254 ARG A C 1
ATOM 1992 O O . ARG A 1 254 ? 12.827 -8.026 -12.897 1.00 94.19 254 ARG A O 1
ATOM 1999 N N . PHE A 1 255 ? 14.851 -7.089 -13.157 1.00 96.12 255 PHE A N 1
ATOM 2000 C CA . PHE A 1 255 ? 15.271 -7.148 -11.755 1.00 96.12 255 PHE A CA 1
ATOM 2001 C C . PHE A 1 255 ? 14.348 -6.321 -10.854 1.00 96.12 255 PHE A C 1
ATOM 2003 O O . PHE A 1 255 ? 13.803 -6.843 -9.883 1.00 96.12 255 PHE A O 1
ATOM 2010 N N . ALA A 1 256 ? 14.116 -5.052 -11.208 1.00 95.50 256 ALA A N 1
ATOM 2011 C CA . ALA A 1 256 ? 13.247 -4.168 -10.439 1.00 95.50 256 ALA A CA 1
ATOM 2012 C C . ALA A 1 256 ? 11.809 -4.711 -10.344 1.00 95.50 256 ALA A C 1
ATOM 2014 O O . ALA A 1 256 ? 11.200 -4.677 -9.275 1.00 95.50 256 ALA A O 1
ATOM 2015 N N . ALA A 1 257 ? 11.284 -5.265 -11.441 1.00 94.19 257 ALA A N 1
ATOM 2016 C CA . ALA A 1 257 ? 9.988 -5.933 -11.452 1.00 94.19 257 ALA A CA 1
ATOM 2017 C C . ALA A 1 257 ? 9.971 -7.214 -10.591 1.00 94.19 257 ALA A C 1
ATOM 2019 O O . ALA A 1 257 ? 9.088 -7.351 -9.748 1.00 94.19 257 ALA A O 1
ATOM 2020 N N . ASP A 1 258 ? 10.936 -8.125 -10.758 1.00 94.94 258 ASP A N 1
ATOM 2021 C CA . ASP A 1 258 ? 11.000 -9.422 -10.058 1.00 94.94 258 ASP A CA 1
ATOM 2022 C C . ASP A 1 258 ? 11.071 -9.266 -8.531 1.00 94.94 258 ASP A C 1
ATOM 2024 O O . ASP A 1 258 ? 10.368 -9.965 -7.798 1.00 94.94 258 ASP A O 1
ATOM 2028 N N . VAL A 1 259 ? 11.850 -8.294 -8.041 1.00 96.25 259 VAL A N 1
ATOM 2029 C CA . VAL A 1 259 ? 11.938 -7.987 -6.605 1.00 96.25 259 VAL A CA 1
ATOM 2030 C C . VAL A 1 259 ? 10.603 -7.451 -6.074 1.00 96.25 259 VAL A C 1
ATOM 2032 O O . VAL A 1 259 ? 10.108 -7.963 -5.071 1.00 96.25 259 VAL A O 1
ATOM 2035 N N . LEU A 1 260 ? 9.966 -6.483 -6.748 1.00 95.88 260 LEU A N 1
ATOM 2036 C CA . LEU A 1 260 ? 8.671 -5.932 -6.310 1.00 95.88 260 LEU A CA 1
ATOM 2037 C C . LEU A 1 260 ? 7.534 -6.972 -6.371 1.00 95.88 260 LEU A C 1
ATOM 2039 O O . LEU A 1 260 ? 6.699 -7.030 -5.465 1.00 95.88 260 LEU A O 1
ATOM 2043 N N . VAL A 1 261 ? 7.521 -7.827 -7.400 1.00 94.69 261 VAL A N 1
ATOM 2044 C CA . VAL A 1 261 ? 6.591 -8.963 -7.528 1.00 94.69 261 VAL A CA 1
ATOM 2045 C C . VAL A 1 261 ? 6.792 -9.953 -6.386 1.00 94.69 261 VAL A C 1
ATOM 2047 O O . VAL A 1 261 ? 5.822 -10.306 -5.714 1.00 94.69 261 VAL A O 1
ATOM 2050 N N . SER A 1 262 ? 8.037 -10.355 -6.124 1.00 94.62 262 SER A N 1
ATOM 2051 C CA . SER A 1 262 ? 8.374 -11.330 -5.081 1.00 94.62 262 SER A CA 1
ATOM 2052 C C . SER A 1 262 ? 8.045 -10.818 -3.679 1.00 94.62 262 SER A C 1
ATOM 2054 O O . SER A 1 262 ? 7.451 -11.550 -2.889 1.00 94.62 262 SER A O 1
ATOM 2056 N N . VAL A 1 263 ? 8.343 -9.548 -3.382 1.00 95.81 263 VAL A N 1
ATOM 2057 C CA . VAL A 1 263 ? 7.968 -8.885 -2.120 1.00 95.81 263 VAL A CA 1
ATOM 2058 C C . VAL A 1 263 ? 6.450 -8.869 -1.941 1.00 95.81 263 VAL A C 1
ATOM 2060 O O . VAL A 1 263 ? 5.953 -9.286 -0.895 1.00 95.81 263 VAL A O 1
ATOM 2063 N N . ARG A 1 264 ? 5.698 -8.443 -2.967 1.00 94.81 264 ARG A N 1
ATOM 2064 C CA . ARG A 1 264 ? 4.226 -8.421 -2.936 1.00 94.81 264 ARG A CA 1
ATOM 2065 C C . ARG A 1 264 ? 3.642 -9.822 -2.731 1.00 94.81 264 ARG A C 1
ATOM 2067 O O . ARG A 1 264 ? 2.688 -9.971 -1.972 1.00 94.81 264 ARG A O 1
ATOM 2074 N N . ALA A 1 265 ? 4.196 -10.832 -3.399 1.00 94.00 265 ALA A N 1
ATOM 2075 C CA . ALA A 1 265 ? 3.732 -12.213 -3.308 1.00 94.00 265 ALA A CA 1
ATOM 2076 C C . ALA A 1 265 ? 4.010 -12.835 -1.929 1.00 94.00 265 ALA A C 1
ATOM 2078 O O . ALA A 1 265 ? 3.089 -13.385 -1.328 1.00 94.00 265 ALA A O 1
ATOM 2079 N N . ARG A 1 266 ? 5.239 -12.706 -1.400 1.00 94.56 266 ARG A N 1
ATOM 2080 C CA . ARG A 1 266 ? 5.614 -13.235 -0.073 1.00 94.56 266 ARG A CA 1
ATOM 2081 C C . ARG A 1 266 ? 4.803 -12.585 1.044 1.00 94.56 266 ARG A C 1
ATOM 2083 O O . ARG A 1 266 ? 4.228 -13.299 1.858 1.00 94.56 266 ARG A O 1
ATOM 2090 N N . PHE A 1 267 ? 4.662 -11.259 1.020 1.00 94.31 267 PHE A N 1
ATOM 2091 C CA . PHE A 1 267 ? 3.876 -10.530 2.014 1.00 94.31 267 PHE A CA 1
ATOM 2092 C C . PHE A 1 267 ? 2.420 -11.015 2.077 1.00 94.31 267 PHE A C 1
ATOM 2094 O O . PHE A 1 267 ? 1.949 -11.379 3.149 1.00 94.31 267 PHE A O 1
ATOM 2101 N N . TYR A 1 268 ? 1.706 -11.087 0.945 1.00 93.25 268 TYR A N 1
ATOM 2102 C CA . TYR A 1 268 ? 0.310 -11.550 0.963 1.00 93.25 268 TYR A CA 1
ATOM 2103 C C . TYR A 1 268 ? 0.170 -13.062 1.218 1.00 93.25 268 TYR A C 1
ATOM 2105 O O . TYR A 1 268 ? -0.860 -13.483 1.738 1.00 93.25 268 TYR A O 1
ATOM 2113 N N . SER A 1 269 ? 1.199 -13.867 0.921 1.00 92.56 269 SER A N 1
ATOM 2114 C CA . SER A 1 269 ? 1.311 -15.255 1.400 1.00 92.56 269 SER A CA 1
ATOM 2115 C C . SER A 1 269 ? 1.314 -15.306 2.927 1.00 92.56 269 SER A C 1
ATOM 2117 O O . SER A 1 269 ? 0.553 -16.062 3.523 1.00 92.56 269 SER A O 1
ATOM 2119 N N . ASP A 1 270 ? 2.155 -14.496 3.565 1.00 91.25 270 ASP A N 1
ATOM 2120 C CA . ASP A 1 270 ? 2.387 -14.591 5.004 1.00 91.25 270 ASP A CA 1
ATOM 2121 C C . ASP A 1 270 ? 1.257 -13.926 5.805 1.00 91.25 270 ASP A C 1
ATOM 2123 O O . ASP A 1 270 ? 0.842 -14.475 6.819 1.00 91.25 270 ASP A O 1
ATOM 2127 N N . VAL A 1 271 ? 0.641 -12.855 5.290 1.00 89.25 271 VAL A N 1
ATOM 2128 C CA . VAL A 1 271 ? -0.648 -12.334 5.793 1.00 89.25 271 VAL A CA 1
ATOM 2129 C C . VAL A 1 271 ? -1.738 -13.415 5.757 1.00 89.25 271 VAL A C 1
ATOM 2131 O O . VAL A 1 271 ? -2.473 -13.580 6.729 1.00 89.25 271 VAL A O 1
ATOM 2134 N N . ALA A 1 272 ? -1.838 -14.186 4.667 1.00 89.81 272 ALA A N 1
ATOM 2135 C CA . ALA A 1 272 ? -2.835 -15.253 4.554 1.00 89.81 272 ALA A CA 1
ATOM 2136 C C . ALA A 1 272 ? -2.570 -16.426 5.518 1.00 89.81 272 ALA A C 1
ATOM 2138 O O . ALA A 1 272 ? -3.527 -16.970 6.067 1.00 89.81 272 ALA A O 1
ATOM 2139 N N . LYS A 1 273 ? -1.298 -16.782 5.762 1.00 91.56 273 LYS A N 1
ATOM 2140 C CA . LYS A 1 273 ? -0.910 -17.765 6.792 1.00 91.56 273 LYS A CA 1
ATOM 2141 C C . LYS A 1 273 ? -1.268 -17.263 8.185 1.00 91.56 273 LYS A C 1
ATOM 2143 O O . LYS A 1 273 ? -2.075 -17.895 8.845 1.00 91.56 273 LYS A O 1
ATOM 2148 N N . ASN A 1 274 ? -0.796 -16.074 8.567 1.00 86.88 274 ASN A N 1
ATOM 2149 C CA . ASN A 1 274 ? -1.059 -15.479 9.880 1.00 86.88 274 ASN A CA 1
ATOM 2150 C C . ASN A 1 274 ? -2.568 -15.386 10.186 1.00 86.88 274 ASN A C 1
ATOM 2152 O O . ASN A 1 274 ? -2.987 -15.617 11.317 1.00 86.88 274 ASN A O 1
ATOM 2156 N N . ALA A 1 275 ? -3.397 -15.079 9.181 1.00 86.38 275 ALA A N 1
ATOM 2157 C CA . ALA A 1 275 ? -4.853 -15.079 9.319 1.00 86.38 275 ALA A CA 1
ATOM 2158 C C . ALA A 1 275 ? -5.442 -16.493 9.505 1.00 86.38 275 ALA A C 1
ATOM 2160 O O . ALA A 1 275 ? -6.345 -16.668 10.322 1.00 86.38 275 ALA A O 1
ATOM 2161 N N . ALA A 1 276 ? -4.940 -17.499 8.781 1.00 87.75 276 ALA A N 1
ATOM 2162 C CA . ALA A 1 276 ? -5.346 -18.895 8.951 1.00 87.75 276 ALA A CA 1
ATOM 2163 C C . ALA A 1 276 ? -4.896 -19.468 10.307 1.00 87.75 276 ALA A C 1
ATOM 2165 O O . ALA A 1 276 ? -5.684 -20.131 10.977 1.00 87.75 276 ALA A O 1
ATOM 2166 N N . ASP A 1 277 ? -3.675 -19.152 10.741 1.00 88.94 277 ASP A N 1
ATOM 2167 C CA . ASP A 1 277 ? -3.110 -19.561 12.026 1.00 88.94 277 ASP A CA 1
ATOM 2168 C C . ASP A 1 277 ? -3.871 -18.911 13.193 1.00 88.94 277 ASP A C 1
ATOM 2170 O O . ASP A 1 277 ? -4.180 -19.586 14.174 1.00 88.94 277 ASP A O 1
ATOM 2174 N N . ALA A 1 278 ? -4.262 -17.635 13.080 1.00 86.69 278 ALA A N 1
ATOM 2175 C CA . ALA A 1 278 ? -5.143 -16.988 14.055 1.00 86.69 278 ALA A CA 1
ATOM 2176 C C . ALA A 1 278 ? -6.484 -17.736 14.180 1.00 86.69 278 ALA A C 1
ATOM 2178 O O . ALA A 1 278 ? -6.873 -18.111 15.286 1.00 86.69 278 ALA A O 1
ATOM 2179 N N . ILE A 1 279 ? -7.143 -18.038 13.052 1.00 86.00 279 ILE A N 1
ATOM 2180 C CA . ILE A 1 279 ? -8.413 -18.787 13.023 1.00 86.00 279 ILE A CA 1
ATOM 2181 C C . ILE A 1 279 ? -8.249 -20.191 13.626 1.00 86.00 279 ILE A C 1
ATOM 2183 O O . ILE A 1 279 ? -9.091 -20.615 14.416 1.00 86.00 279 ILE A O 1
ATOM 2187 N N . ALA A 1 280 ? -7.162 -20.898 13.305 1.00 89.75 280 ALA A N 1
ATOM 2188 C CA . ALA A 1 280 ? -6.865 -22.225 13.848 1.00 89.75 280 ALA A CA 1
ATOM 2189 C C . ALA A 1 280 ? -6.650 -22.210 15.374 1.00 89.75 280 ALA A C 1
ATOM 2191 O O . ALA A 1 280 ? -7.037 -23.155 16.057 1.00 89.75 280 ALA A O 1
ATOM 2192 N N . ASN A 1 281 ? -6.103 -21.118 15.917 1.00 90.69 281 ASN A N 1
ATOM 2193 C CA . ASN A 1 281 ? -5.960 -20.884 17.357 1.00 90.69 281 ASN A CA 1
ATOM 2194 C C . ASN A 1 281 ? -7.217 -20.262 18.012 1.00 90.69 281 ASN A C 1
ATOM 2196 O O . ASN A 1 281 ? -7.165 -19.839 19.166 1.00 90.69 281 ASN A O 1
ATOM 2200 N N . GLY A 1 282 ? -8.348 -20.175 17.297 1.00 83.12 282 GLY A N 1
ATOM 2201 C CA . GLY A 1 282 ? -9.602 -19.603 17.806 1.00 83.12 282 GLY A CA 1
ATOM 2202 C C . GLY A 1 282 ? -9.590 -18.077 17.979 1.00 83.12 282 GLY A C 1
ATOM 2203 O O . GLY A 1 282 ? -10.488 -17.520 18.610 1.00 83.12 282 GLY A O 1
ATOM 2204 N N . GLN A 1 283 ? -8.586 -17.393 17.431 1.00 85.44 283 GLN A N 1
ATOM 2205 C CA . GLN A 1 283 ? -8.432 -15.941 17.472 1.00 85.44 283 GLN A CA 1
ATOM 2206 C C . GLN A 1 283 ? -9.046 -15.286 16.226 1.00 85.44 283 GLN A C 1
ATOM 2208 O O . GLN A 1 283 ? -9.136 -15.886 15.153 1.00 85.44 283 GLN A O 1
ATOM 2213 N N . GLN A 1 284 ? -9.451 -14.020 16.345 1.00 75.75 284 GLN A N 1
ATOM 2214 C CA . GLN A 1 284 ? -9.840 -13.233 15.173 1.00 75.75 284 GLN A CA 1
ATOM 2215 C C . GLN A 1 284 ? -8.583 -12.812 14.387 1.00 75.75 284 GLN A C 1
ATOM 2217 O O . GLN A 1 284 ? -7.607 -12.389 15.012 1.00 75.75 284 GLN A O 1
ATOM 2222 N N . PRO A 1 285 ? -8.582 -12.889 13.040 1.00 76.94 285 PRO A N 1
ATOM 2223 C CA . PRO A 1 285 ? -7.489 -12.365 12.226 1.00 76.94 285 PRO A CA 1
ATOM 2224 C C . PRO A 1 285 ? -7.192 -10.888 12.530 1.00 76.94 285 PRO A C 1
ATOM 2226 O O . PRO A 1 285 ? -8.139 -10.112 12.686 1.00 76.94 285 PRO A O 1
ATOM 2229 N N . PRO A 1 286 ? -5.913 -10.465 12.549 1.00 73.00 286 PRO A N 1
ATOM 2230 C CA . PRO A 1 286 ? -5.555 -9.055 12.670 1.00 73.00 286 PRO A CA 1
ATOM 2231 C C . PRO A 1 286 ? -6.234 -8.209 11.584 1.00 73.00 286 PRO A C 1
ATOM 2233 O O . PRO A 1 286 ? -6.045 -8.446 10.390 1.00 73.00 286 PRO A O 1
ATOM 2236 N N . ALA A 1 287 ? -7.026 -7.222 11.999 1.00 71.69 287 ALA A N 1
ATOM 2237 C CA . ALA A 1 287 ? -7.731 -6.310 11.106 1.00 71.69 287 ALA A CA 1
ATOM 2238 C C . ALA A 1 287 ? -7.047 -4.936 11.099 1.00 71.69 287 ALA A C 1
ATOM 2240 O O . ALA A 1 287 ? -6.849 -4.331 12.152 1.00 71.69 287 ALA A O 1
ATOM 2241 N N . ASP A 1 288 ? -6.708 -4.435 9.910 1.00 72.38 288 ASP A N 1
ATOM 2242 C CA . ASP A 1 288 ? -6.180 -3.077 9.753 1.00 72.38 288 ASP A CA 1
ATOM 2243 C C . ASP A 1 288 ? -7.274 -2.021 10.025 1.00 72.38 288 ASP A C 1
ATOM 2245 O O . ASP A 1 288 ? -8.422 -2.218 9.607 1.00 72.38 288 ASP A O 1
ATOM 2249 N N . PRO A 1 289 ? -6.942 -0.868 10.639 1.00 69.62 289 PRO A N 1
ATOM 2250 C CA . PRO A 1 289 ? -7.867 0.255 10.745 1.00 69.62 289 PRO A CA 1
ATOM 2251 C C . PRO A 1 289 ? -8.302 0.761 9.354 1.00 69.62 289 PRO A C 1
ATOM 2253 O O . PRO A 1 289 ? -7.477 0.800 8.437 1.00 69.62 289 PRO A O 1
ATOM 2256 N N . PRO A 1 290 ? -9.559 1.205 9.167 1.00 59.34 290 PRO A N 1
ATOM 2257 C CA . PRO A 1 290 ? -10.057 1.632 7.854 1.00 59.34 290 PRO A CA 1
ATOM 2258 C C . PRO A 1 290 ? -9.324 2.850 7.251 1.00 59.34 290 PRO A C 1
ATOM 2260 O O . PRO A 1 290 ? -9.083 2.863 6.040 1.00 59.34 290 PRO A O 1
ATOM 2263 N N . GLN A 1 291 ? -8.877 3.806 8.075 1.00 60.06 291 GLN A N 1
ATOM 2264 C CA . GLN A 1 291 ? -7.964 4.899 7.684 1.00 60.06 291 GLN A CA 1
ATOM 2265 C C . GLN A 1 291 ? -6.460 4.531 7.741 1.00 60.06 291 GLN A C 1
ATOM 2267 O O . GLN A 1 291 ? -5.617 5.330 7.335 1.00 60.06 291 GLN A O 1
ATOM 2272 N N . GLY A 1 292 ? -6.103 3.321 8.183 1.00 65.50 292 GLY A N 1
ATOM 2273 C CA . GLY A 1 292 ? -4.724 2.905 8.468 1.00 65.50 292 GLY A CA 1
ATOM 2274 C C . GLY A 1 292 ? -4.196 3.417 9.822 1.00 65.50 292 GLY A C 1
ATOM 2275 O O . GLY A 1 292 ? -4.976 3.946 10.614 1.00 65.50 292 GLY A O 1
ATOM 2276 N N . PRO A 1 293 ? -2.888 3.262 10.117 1.00 64.50 293 PRO A N 1
ATOM 2277 C CA . PRO A 1 293 ? -1.851 2.605 9.310 1.00 64.50 293 PRO A CA 1
ATOM 2278 C C . PRO A 1 293 ? -2.120 1.122 9.019 1.00 64.50 293 PRO A C 1
ATOM 2280 O O . PRO A 1 293 ? -2.678 0.398 9.835 1.00 64.50 293 PRO A O 1
ATOM 2283 N N . PHE A 1 294 ? -1.704 0.668 7.835 1.00 77.94 294 PHE A N 1
ATOM 2284 C CA . PHE A 1 294 ? -1.982 -0.682 7.334 1.00 77.94 294 PHE A CA 1
ATOM 2285 C C . PHE A 1 294 ? -0.828 -1.645 7.632 1.00 77.94 294 PHE A C 1
ATOM 2287 O O . PHE A 1 294 ? 0.312 -1.393 7.241 1.00 77.94 294 PHE A O 1
ATOM 2294 N N . THR A 1 295 ? -1.124 -2.760 8.296 1.00 79.25 295 THR A N 1
ATOM 2295 C CA . THR A 1 295 ? -0.183 -3.831 8.661 1.00 79.25 295 THR A CA 1
ATOM 2296 C C . THR A 1 295 ? -0.360 -5.087 7.807 1.00 79.25 295 THR A C 1
ATOM 2298 O O . THR A 1 295 ? 0.618 -5.784 7.549 1.00 79.25 295 THR A O 1
ATOM 2301 N N . GLN A 1 296 ? -1.578 -5.347 7.316 1.00 83.56 296 GLN A N 1
ATOM 2302 C CA . GLN A 1 296 ? -1.943 -6.497 6.478 1.00 83.56 296 GLN A CA 1
ATOM 2303 C C . GLN A 1 296 ? -2.059 -6.136 4.984 1.00 83.56 296 GLN A C 1
ATOM 2305 O O . GLN A 1 296 ? -2.312 -7.003 4.142 1.00 83.56 296 GLN A O 1
ATOM 2310 N N . LYS A 1 297 ? -1.874 -4.859 4.620 1.00 85.44 297 LYS A N 1
ATOM 2311 C CA . LYS A 1 297 ? -1.998 -4.354 3.243 1.00 85.44 297 LYS A CA 1
ATOM 2312 C C . LYS A 1 297 ? -0.807 -3.494 2.820 1.00 85.44 297 LYS A C 1
ATOM 2314 O O . LYS A 1 297 ? -0.402 -2.560 3.503 1.00 85.44 297 LYS A O 1
ATOM 2319 N N . LEU A 1 298 ? -0.296 -3.764 1.620 1.00 86.31 298 LEU A N 1
ATOM 2320 C CA . LEU A 1 298 ? 0.787 -2.996 1.004 1.00 86.31 298 LEU A CA 1
ATOM 2321 C C . LEU A 1 298 ? 0.255 -1.749 0.289 1.00 86.31 298 LEU A C 1
ATOM 2323 O O . LEU A 1 298 ? -0.585 -1.846 -0.608 1.00 86.31 298 LEU A O 1
ATOM 2327 N N . THR A 1 299 ? 0.798 -0.589 0.654 1.00 86.81 299 THR A N 1
ATOM 2328 C CA . THR A 1 299 ? 0.589 0.694 -0.029 1.00 86.81 299 THR A CA 1
ATOM 2329 C C . THR A 1 299 ? 1.565 0.867 -1.202 1.00 86.81 299 THR A C 1
ATOM 2331 O O . THR A 1 299 ? 2.575 0.163 -1.311 1.00 86.81 299 THR A O 1
ATOM 2334 N N . LEU A 1 300 ? 1.300 1.845 -2.079 1.00 87.06 300 LEU A N 1
ATOM 2335 C CA . LEU A 1 300 ? 2.271 2.259 -3.102 1.00 87.06 300 LEU A CA 1
ATOM 2336 C C . LEU A 1 300 ? 3.529 2.889 -2.483 1.00 87.06 300 LEU A C 1
ATOM 2338 O O . LEU A 1 300 ? 4.609 2.753 -3.049 1.00 87.06 300 LEU A O 1
ATOM 2342 N N . GLU A 1 301 ? 3.413 3.514 -1.308 1.00 85.50 301 GLU A N 1
ATOM 2343 C CA . GLU A 1 301 ? 4.551 4.051 -0.554 1.00 85.50 301 GLU A CA 1
ATOM 2344 C C . GLU A 1 301 ? 5.472 2.937 -0.038 1.00 85.50 301 GLU A C 1
ATOM 2346 O O . GLU A 1 301 ? 6.686 3.034 -0.189 1.00 85.50 301 GLU A O 1
ATOM 2351 N N . ASN A 1 302 ? 4.922 1.823 0.455 1.00 88.38 302 ASN A N 1
ATOM 2352 C CA . ASN A 1 302 ? 5.727 0.674 0.880 1.00 88.38 302 ASN A CA 1
ATOM 2353 C C . ASN A 1 302 ? 6.479 0.036 -0.306 1.00 88.38 302 ASN A C 1
ATOM 2355 O O . ASN A 1 302 ? 7.632 -0.367 -0.164 1.00 88.38 302 ASN A O 1
ATOM 2359 N N . MET A 1 303 ? 5.883 0.028 -1.505 1.00 92.69 303 MET A N 1
ATOM 2360 C CA . MET A 1 303 ? 6.573 -0.385 -2.738 1.00 92.69 303 MET A CA 1
ATOM 2361 C C . MET A 1 303 ? 7.626 0.631 -3.206 1.00 92.69 303 MET A C 1
ATOM 2363 O O . MET A 1 303 ? 8.710 0.230 -3.629 1.00 92.69 303 MET A O 1
ATOM 2367 N N . LYS A 1 304 ? 7.350 1.936 -3.078 1.00 90.25 304 LYS A N 1
ATOM 2368 C CA . LYS A 1 304 ? 8.318 3.013 -3.338 1.00 90.25 304 LYS A CA 1
ATOM 2369 C C . LYS A 1 304 ? 9.537 2.893 -2.424 1.00 90.25 304 LYS A C 1
ATOM 2371 O O . LYS A 1 304 ? 10.663 2.972 -2.896 1.00 90.25 304 LYS A O 1
ATOM 2376 N N . TRP A 1 305 ? 9.314 2.649 -1.135 1.00 92.88 305 TRP A N 1
ATOM 2377 C CA . TRP A 1 305 ? 10.370 2.484 -0.141 1.00 92.88 305 TRP A CA 1
ATOM 2378 C C . TRP A 1 305 ? 11.266 1.279 -0.461 1.00 92.88 305 TRP A C 1
ATOM 2380 O O . TRP A 1 305 ? 12.488 1.409 -0.453 1.00 92.88 305 TRP A O 1
ATOM 2390 N N . VAL A 1 306 ? 10.686 0.135 -0.850 1.00 94.44 306 VAL A N 1
ATOM 2391 C CA . VAL A 1 306 ? 11.462 -1.019 -1.351 1.00 94.44 306 VAL A CA 1
ATOM 2392 C C . VAL A 1 306 ? 12.263 -0.648 -2.601 1.00 94.44 306 VAL A C 1
ATOM 2394 O O . VAL A 1 306 ? 13.432 -1.019 -2.706 1.00 94.44 306 VAL A O 1
ATOM 2397 N N . PHE A 1 307 ? 11.677 0.106 -3.534 1.00 94.69 307 PHE A N 1
ATOM 2398 C CA . PHE A 1 307 ? 12.399 0.560 -4.719 1.00 94.69 307 PHE A CA 1
ATOM 2399 C C . PHE A 1 307 ? 13.603 1.447 -4.360 1.00 94.69 307 PHE A C 1
ATOM 2401 O O . PHE A 1 307 ? 14.729 1.129 -4.748 1.00 94.69 307 PHE A O 1
ATOM 2408 N N . ASP A 1 308 ? 13.389 2.502 -3.574 1.00 93.31 308 ASP A N 1
ATOM 2409 C CA . ASP A 1 308 ? 14.420 3.477 -3.208 1.00 93.31 308 ASP A CA 1
ATOM 2410 C C . ASP A 1 308 ? 15.534 2.874 -2.332 1.00 93.31 308 ASP A C 1
ATOM 2412 O O . ASP A 1 308 ? 16.703 3.201 -2.531 1.00 93.31 308 ASP A O 1
ATOM 2416 N N . VAL A 1 309 ? 15.195 1.982 -1.391 1.00 94.25 309 VAL A N 1
ATOM 2417 C CA . VAL A 1 309 ? 16.143 1.432 -0.401 1.00 94.25 309 VAL A CA 1
ATOM 2418 C C . VAL A 1 309 ? 16.823 0.139 -0.866 1.00 94.25 309 VAL A C 1
ATOM 2420 O O . VAL A 1 309 ? 17.968 -0.107 -0.492 1.00 94.25 309 VAL A O 1
ATOM 2423 N N . LYS A 1 310 ? 16.151 -0.710 -1.660 1.00 94.44 310 LYS A N 1
ATOM 2424 C CA . LYS A 1 310 ? 16.651 -2.058 -2.013 1.00 94.44 310 LYS A CA 1
ATOM 2425 C C . LYS A 1 310 ? 16.971 -2.260 -3.490 1.00 94.44 310 LYS A C 1
ATOM 2427 O O . LYS A 1 310 ? 17.833 -3.072 -3.807 1.00 94.44 310 LYS A O 1
ATOM 2432 N N . ILE A 1 311 ? 16.297 -1.558 -4.400 1.00 94.69 311 ILE A N 1
ATOM 2433 C CA . ILE A 1 311 ? 16.450 -1.782 -5.849 1.00 94.69 311 ILE A CA 1
ATOM 2434 C C . ILE A 1 311 ? 17.386 -0.739 -6.460 1.00 94.69 311 ILE A C 1
ATOM 2436 O O . ILE A 1 311 ? 18.308 -1.097 -7.192 1.00 94.69 311 ILE A O 1
ATOM 2440 N N . LYS A 1 312 ? 17.194 0.538 -6.112 1.00 93.69 312 LYS A N 1
ATOM 2441 C CA . LYS A 1 312 ? 17.879 1.689 -6.711 1.00 93.69 312 LYS A CA 1
ATOM 2442 C C . LYS A 1 312 ? 19.408 1.565 -6.705 1.00 93.69 312 LYS A C 1
ATOM 2444 O O . LYS A 1 312 ? 20.033 1.805 -7.736 1.00 93.69 312 LYS A O 1
ATOM 2449 N N . ALA A 1 313 ? 19.994 1.105 -5.597 1.00 92.62 313 ALA A N 1
ATOM 2450 C CA . ALA A 1 313 ? 21.440 0.898 -5.449 1.00 92.62 313 ALA A CA 1
ATOM 2451 C C . ALA A 1 313 ? 22.043 -0.118 -6.446 1.00 92.62 313 ALA A C 1
ATOM 2453 O O . ALA A 1 313 ? 23.234 -0.057 -6.737 1.00 92.62 313 ALA A O 1
ATOM 2454 N N . HIS A 1 314 ? 21.231 -1.027 -6.996 1.00 93.31 314 HIS A N 1
ATOM 2455 C CA . HIS A 1 314 ? 21.645 -2.010 -8.004 1.00 93.31 314 HIS A CA 1
ATOM 2456 C C . HIS A 1 314 ? 21.280 -1.604 -9.445 1.00 93.31 314 HIS A C 1
ATOM 2458 O O . HIS A 1 314 ? 21.648 -2.308 -10.381 1.00 93.31 314 HIS A O 1
ATOM 2464 N N . THR A 1 315 ? 20.545 -0.503 -9.653 1.00 93.88 315 THR A N 1
ATOM 2465 C CA . THR A 1 315 ? 20.029 -0.119 -10.982 1.00 93.88 315 THR A CA 1
ATOM 2466 C C . THR A 1 315 ? 20.390 1.291 -11.437 1.00 93.88 315 THR A C 1
ATOM 2468 O O . THR A 1 315 ? 20.462 1.521 -12.641 1.00 93.88 315 THR A O 1
ATOM 2471 N N . GLU A 1 316 ? 20.613 2.246 -10.529 1.00 91.06 316 GLU A N 1
ATOM 2472 C CA . GLU A 1 316 ? 20.803 3.665 -10.882 1.00 91.06 316 GLU A CA 1
ATOM 2473 C C . GLU A 1 316 ? 22.071 3.925 -11.717 1.00 91.06 316 GLU A C 1
ATOM 2475 O O . GLU A 1 316 ? 22.074 4.815 -12.568 1.00 91.06 316 GLU A O 1
ATOM 2480 N N . SER A 1 317 ? 23.101 3.091 -11.552 1.00 89.69 317 SER A N 1
ATOM 2481 C CA . SER A 1 317 ? 24.310 3.041 -12.392 1.00 89.69 317 SER A CA 1
ATOM 2482 C C . SER A 1 317 ? 24.057 2.564 -13.831 1.00 89.69 317 SER A C 1
ATOM 2484 O O . SER A 1 317 ? 24.921 2.714 -14.693 1.00 89.69 317 SER A O 1
ATOM 2486 N N . HIS A 1 318 ? 22.890 1.974 -14.107 1.00 90.44 318 HIS A N 1
ATOM 2487 C CA . HIS A 1 318 ? 22.554 1.337 -15.380 1.00 90.44 318 HIS A CA 1
ATOM 2488 C C . HIS A 1 318 ? 21.422 2.054 -16.129 1.00 90.44 318 HIS A C 1
ATOM 2490 O O . HIS A 1 318 ? 21.571 2.363 -17.315 1.00 90.44 318 HIS A O 1
ATOM 2496 N N . ARG A 1 319 ? 20.286 2.306 -15.460 1.00 89.75 319 ARG A N 1
ATOM 2497 C CA . ARG A 1 319 ? 19.142 3.093 -15.957 1.00 89.75 319 ARG A CA 1
ATOM 2498 C C . ARG A 1 319 ? 18.355 3.690 -14.784 1.00 89.75 319 ARG A C 1
ATOM 2500 O O . ARG A 1 319 ? 18.089 3.008 -13.799 1.00 89.75 319 ARG A O 1
ATOM 2507 N N . LYS A 1 320 ? 17.911 4.942 -14.933 1.00 88.62 320 LYS A N 1
ATOM 2508 C CA . LYS A 1 320 ? 17.021 5.625 -13.969 1.00 88.62 320 LYS A CA 1
ATOM 2509 C C . LYS A 1 320 ? 15.531 5.399 -14.251 1.00 88.62 320 LYS A C 1
ATOM 2511 O O . LYS A 1 320 ? 14.720 5.411 -13.331 1.00 88.62 320 LYS A O 1
ATOM 2516 N N . GLU A 1 321 ? 15.181 5.158 -15.512 1.00 93.06 321 GLU A N 1
ATOM 2517 C CA . GLU A 1 321 ? 13.833 4.781 -15.941 1.00 93.06 321 GLU A CA 1
ATOM 2518 C C . GLU A 1 321 ? 13.796 3.273 -16.222 1.00 93.06 321 GLU A C 1
ATOM 2520 O O . GLU A 1 321 ? 14.624 2.752 -16.973 1.00 93.06 321 GLU A O 1
ATOM 2525 N N . LEU A 1 322 ? 12.866 2.569 -15.573 1.00 93.19 322 LEU A N 1
ATOM 2526 C CA . LEU A 1 322 ? 12.858 1.102 -15.474 1.00 93.19 322 LEU A CA 1
ATOM 2527 C C . LEU A 1 322 ? 11.479 0.481 -15.718 1.00 93.19 322 LEU A C 1
ATOM 2529 O O . LEU A 1 322 ? 11.400 -0.706 -16.018 1.00 93.19 322 LEU A O 1
ATOM 2533 N N . PHE A 1 323 ? 10.399 1.257 -15.621 1.00 93.75 323 PHE A N 1
ATOM 2534 C CA . PHE A 1 323 ? 9.035 0.732 -15.652 1.00 93.75 323 PHE A CA 1
ATOM 2535 C C . PHE A 1 323 ? 8.297 1.145 -16.924 1.00 93.75 323 PHE A C 1
ATOM 2537 O O . PHE A 1 323 ? 8.349 2.306 -17.322 1.00 93.75 323 PHE A O 1
ATOM 2544 N N . LEU A 1 324 ? 7.579 0.200 -17.532 1.00 91.88 324 LEU A N 1
ATOM 2545 C CA . LEU A 1 324 ? 6.608 0.454 -18.598 1.00 91.88 324 LEU A CA 1
ATOM 2546 C C . LEU A 1 324 ? 5.200 0.552 -17.994 1.00 91.88 324 LEU A C 1
ATOM 2548 O O . LEU A 1 324 ? 4.912 -0.059 -16.963 1.00 91.88 324 LEU A O 1
ATOM 2552 N N . CYS A 1 325 ? 4.301 1.299 -18.636 1.00 90.25 325 CYS A N 1
ATOM 2553 C CA . CYS A 1 325 ? 2.918 1.397 -18.178 1.00 90.25 325 CYS A CA 1
ATOM 2554 C C . CYS A 1 325 ? 2.047 0.275 -18.765 1.00 90.25 325 CYS A C 1
ATOM 2556 O O . CYS A 1 325 ? 1.801 0.257 -19.965 1.00 90.25 325 CYS A O 1
ATOM 2558 N N . ASN A 1 326 ? 1.477 -0.581 -17.912 1.00 83.69 326 ASN A N 1
ATOM 2559 C CA . ASN A 1 326 ? 0.579 -1.679 -18.312 1.00 83.69 326 ASN A CA 1
ATOM 2560 C C . ASN A 1 326 ? -0.712 -1.233 -19.045 1.00 83.69 326 ASN A C 1
ATOM 2562 O O . ASN A 1 326 ? -1.420 -2.069 -19.594 1.00 83.69 326 ASN A O 1
ATOM 2566 N N . GLY A 1 327 ? -1.049 0.062 -19.030 1.00 81.56 327 GLY A N 1
ATOM 2567 C CA . GLY A 1 327 ? -2.191 0.619 -19.767 1.00 81.56 327 GLY A CA 1
ATOM 2568 C C . GLY A 1 327 ? -1.856 1.174 -21.159 1.00 81.56 327 GLY A C 1
ATOM 2569 O O . GLY A 1 327 ? -2.769 1.566 -21.879 1.00 81.56 327 GLY A O 1
ATOM 2570 N N . CYS A 1 328 ? -0.578 1.246 -21.547 1.00 87.00 328 CYS A N 1
ATOM 2571 C CA . CYS A 1 328 ? -0.151 1.804 -22.834 1.00 87.00 328 CYS A CA 1
ATOM 2572 C C . CYS A 1 328 ? 0.635 0.793 -23.669 1.00 87.00 328 CYS A C 1
ATOM 2574 O O . CYS A 1 328 ? 1.601 0.211 -23.186 1.00 87.00 328 CYS A O 1
ATOM 2576 N N . ASP A 1 329 ? 0.354 0.754 -24.971 1.00 82.31 329 ASP A N 1
ATOM 2577 C CA . ASP A 1 329 ? 1.164 0.061 -25.986 1.00 82.31 329 ASP A CA 1
ATOM 2578 C C . ASP A 1 329 ? 2.477 0.814 -26.320 1.00 82.31 329 ASP A C 1
ATOM 2580 O O . ASP A 1 329 ? 2.992 0.751 -27.435 1.00 82.31 329 ASP A O 1
ATOM 2584 N N . SER A 1 330 ? 3.011 1.600 -25.376 1.00 80.50 330 SER A N 1
ATOM 2585 C CA . SER A 1 330 ? 4.178 2.461 -25.583 1.00 80.50 330 SER A CA 1
ATOM 2586 C C . SER A 1 330 ? 5.412 1.917 -24.871 1.00 80.50 330 SER A C 1
ATOM 2588 O O . SER A 1 330 ? 5.439 1.858 -23.641 1.00 80.50 330 SER A O 1
ATOM 2590 N N . ASN A 1 331 ? 6.492 1.685 -25.620 1.00 85.06 331 ASN A N 1
ATOM 2591 C CA . ASN A 1 331 ? 7.806 1.289 -25.089 1.00 85.06 331 ASN A CA 1
ATOM 2592 C C . ASN A 1 331 ? 8.554 2.436 -24.367 1.00 85.06 331 ASN A C 1
ATOM 2594 O O . ASN A 1 331 ? 9.784 2.444 -24.296 1.00 85.06 331 ASN A O 1
ATOM 2598 N N . ARG A 1 332 ? 7.828 3.434 -23.845 1.00 89.19 332 ARG A N 1
ATOM 2599 C CA . ARG A 1 332 ? 8.396 4.507 -23.030 1.00 89.19 332 ARG A CA 1
ATOM 2600 C C . ARG A 1 332 ? 8.604 3.995 -21.609 1.00 89.19 332 ARG A C 1
ATOM 2602 O O . ARG A 1 332 ? 7.642 3.645 -20.928 1.00 89.19 332 ARG A O 1
ATOM 2609 N N . TYR A 1 333 ? 9.856 4.004 -21.170 1.00 91.31 333 TYR A N 1
ATOM 2610 C CA . TYR A 1 333 ? 10.211 3.782 -19.775 1.00 91.31 333 TYR A CA 1
ATOM 2611 C C . TYR A 1 333 ? 9.917 5.026 -18.929 1.00 91.31 333 TYR A C 1
ATOM 2613 O O . TYR A 1 333 ? 9.885 6.150 -19.428 1.00 91.31 333 TYR A O 1
ATOM 2621 N N . TYR A 1 334 ? 9.698 4.790 -17.640 1.00 91.56 334 TYR A N 1
ATOM 2622 C CA . TYR A 1 334 ? 9.453 5.797 -16.615 1.00 91.56 334 TYR A CA 1
ATOM 2623 C C . TYR A 1 334 ? 10.218 5.429 -15.332 1.00 91.56 334 TYR A C 1
ATOM 2625 O O . TYR A 1 334 ? 10.504 4.253 -15.067 1.00 91.56 334 TYR A O 1
ATOM 2633 N N . GLY A 1 335 ? 10.511 6.426 -14.494 1.00 91.94 335 GLY A N 1
ATOM 2634 C CA . GLY A 1 335 ? 10.836 6.203 -13.079 1.00 91.94 335 GLY A CA 1
ATOM 2635 C C . GLY A 1 335 ? 9.621 5.693 -12.284 1.00 91.94 335 GLY A C 1
ATOM 2636 O O . GLY A 1 335 ? 8.486 5.779 -12.757 1.00 91.94 335 GLY A O 1
ATOM 2637 N N . PHE A 1 336 ? 9.842 5.179 -11.068 1.00 90.44 336 PHE A N 1
ATOM 2638 C CA . PHE A 1 336 ? 8.790 4.546 -10.251 1.00 90.44 336 PHE A CA 1
ATOM 2639 C C . PHE A 1 336 ? 7.593 5.475 -9.964 1.00 90.44 336 PHE A C 1
ATOM 2641 O O . PHE A 1 336 ? 6.443 5.100 -10.181 1.00 90.44 336 PHE A O 1
ATOM 2648 N N . GLU A 1 337 ? 7.844 6.723 -9.557 1.00 89.06 337 GLU A N 1
ATOM 2649 C CA . GLU A 1 337 ? 6.774 7.719 -9.392 1.00 89.06 337 GLU A CA 1
ATOM 2650 C C . GLU A 1 337 ? 6.113 8.082 -10.728 1.00 89.06 337 GLU A C 1
ATOM 2652 O O . GLU A 1 337 ? 4.893 8.210 -10.799 1.00 89.06 337 GLU A O 1
ATOM 2657 N N . GLY A 1 338 ? 6.901 8.195 -11.802 1.00 89.88 338 GLY A N 1
ATOM 2658 C CA . GLY A 1 338 ? 6.418 8.574 -13.131 1.00 89.88 338 GLY A CA 1
ATOM 2659 C C . GLY A 1 338 ? 5.423 7.572 -13.719 1.00 89.88 338 GLY A C 1
ATOM 2660 O O . GLY A 1 338 ? 4.403 7.987 -14.268 1.00 89.88 338 GLY A O 1
ATOM 2661 N N . VAL A 1 339 ? 5.657 6.261 -13.557 1.00 90.31 339 VAL A N 1
ATOM 2662 C CA . VAL A 1 339 ? 4.692 5.240 -14.006 1.00 90.31 339 VAL A CA 1
ATOM 2663 C C . VAL A 1 339 ? 3.408 5.268 -13.171 1.00 90.31 339 VAL A C 1
ATOM 2665 O O . VAL A 1 339 ? 2.324 5.112 -13.733 1.00 90.31 339 VAL A O 1
ATOM 2668 N N . ILE A 1 340 ? 3.499 5.536 -11.861 1.00 88.94 340 ILE A N 1
ATOM 2669 C CA . ILE A 1 340 ? 2.331 5.672 -10.975 1.00 88.94 340 ILE A CA 1
ATOM 2670 C C . ILE A 1 340 ? 1.506 6.905 -11.356 1.00 88.94 340 ILE A C 1
ATOM 2672 O O . ILE A 1 340 ? 0.302 6.783 -11.571 1.00 88.94 340 ILE A O 1
ATOM 2676 N N . GLN A 1 341 ? 2.140 8.072 -11.497 1.00 89.06 341 GLN A N 1
ATOM 2677 C CA . GLN A 1 341 ? 1.478 9.323 -11.882 1.00 89.06 341 GLN A CA 1
ATOM 2678 C C . GLN A 1 341 ? 0.835 9.219 -13.272 1.00 89.06 341 GLN A C 1
ATOM 2680 O O . GLN A 1 341 ? -0.312 9.624 -13.454 1.00 89.06 341 GLN A O 1
ATOM 2685 N N . HIS A 1 342 ? 1.527 8.618 -14.246 1.00 88.12 342 HIS A N 1
ATOM 2686 C CA . HIS A 1 342 ? 0.973 8.378 -15.581 1.00 88.12 342 HIS A CA 1
ATOM 2687 C C . HIS A 1 342 ? -0.215 7.405 -15.546 1.00 88.12 342 HIS A C 1
ATOM 2689 O O . HIS A 1 342 ? -1.245 7.682 -16.160 1.00 88.12 342 HIS A O 1
ATOM 2695 N N . TYR A 1 343 ? -0.130 6.304 -14.787 1.00 85.62 343 TYR A N 1
ATOM 2696 C CA . TYR A 1 343 ? -1.254 5.374 -14.626 1.00 85.62 343 TYR A CA 1
ATOM 2697 C C . TYR A 1 343 ? -2.456 6.048 -13.947 1.00 85.62 343 TYR A C 1
ATOM 2699 O O . TYR A 1 343 ? -3.585 5.902 -14.414 1.00 85.62 343 TYR A O 1
ATOM 2707 N N . ALA A 1 344 ? -2.217 6.850 -12.906 1.00 83.31 344 ALA A N 1
ATOM 2708 C CA . ALA A 1 344 ? -3.238 7.635 -12.216 1.00 83.31 344 ALA A CA 1
ATOM 2709 C C . ALA A 1 344 ? -3.918 8.673 -13.123 1.00 83.31 344 ALA A C 1
ATOM 2711 O O . ALA A 1 344 ? -5.124 8.868 -13.030 1.00 83.31 344 ALA A O 1
ATOM 2712 N N . ALA A 1 345 ? -3.165 9.321 -14.016 1.00 83.31 345 ALA A N 1
ATOM 2713 C CA . ALA A 1 345 ? -3.675 10.379 -14.886 1.00 83.31 345 ALA A CA 1
ATOM 2714 C C . ALA A 1 345 ? -4.320 9.880 -16.195 1.00 83.31 345 ALA A C 1
ATOM 2716 O O . ALA A 1 345 ? -4.961 10.675 -16.888 1.00 83.31 345 ALA A O 1
ATOM 2717 N N . LYS A 1 346 ? -4.114 8.610 -16.582 1.00 85.44 346 LYS A N 1
ATOM 2718 C CA . LYS A 1 346 ? -4.553 8.071 -17.888 1.00 85.44 346 LYS A CA 1
ATOM 2719 C C . LYS A 1 346 ? -5.349 6.768 -17.830 1.00 85.44 346 LYS A C 1
ATOM 2721 O O . LYS A 1 346 ? -6.190 6.568 -18.699 1.00 85.44 346 LYS A O 1
ATOM 2726 N N . HIS A 1 347 ? -5.117 5.911 -16.834 1.00 83.19 347 HIS A N 1
ATOM 2727 C CA . HIS A 1 347 ? -5.584 4.513 -16.836 1.00 83.19 347 HIS A CA 1
ATOM 2728 C C . HIS A 1 347 ? -6.484 4.135 -15.660 1.00 83.19 347 HIS A C 1
ATOM 2730 O O . HIS A 1 347 ? -6.954 3.002 -15.580 1.00 83.19 347 HIS A O 1
ATOM 2736 N N . THR A 1 348 ? -6.767 5.065 -14.746 1.00 76.56 348 THR A N 1
ATOM 2737 C CA . THR A 1 348 ? -7.780 4.861 -13.706 1.00 76.56 348 THR A CA 1
ATOM 2738 C C . THR A 1 348 ? -8.410 6.171 -13.252 1.00 76.56 348 THR A C 1
ATOM 2740 O O . THR A 1 348 ? -7.725 7.169 -13.071 1.00 76.56 348 THR A O 1
ATOM 2743 N N . LYS A 1 349 ? -9.724 6.151 -13.006 1.00 61.09 349 LYS A N 1
ATOM 2744 C CA . LYS A 1 349 ? -10.449 7.244 -12.331 1.00 61.09 349 LYS A CA 1
ATOM 2745 C C . LYS A 1 349 ? -10.494 7.061 -10.806 1.00 61.09 349 LYS A C 1
ATOM 2747 O O . LYS A 1 349 ? -10.925 7.958 -10.093 1.00 61.09 349 LYS A O 1
ATOM 2752 N N . ALA A 1 350 ? -10.015 5.928 -10.279 1.00 56.81 350 ALA A N 1
ATOM 2753 C CA . ALA A 1 350 ? -10.024 5.643 -8.839 1.00 56.81 350 ALA A CA 1
ATOM 2754 C C . ALA A 1 350 ? -9.086 6.560 -8.030 1.00 56.81 350 ALA A C 1
ATOM 2756 O O . ALA A 1 350 ? -9.283 6.730 -6.832 1.00 56.81 350 ALA A O 1
ATOM 2757 N N . LEU A 1 351 ? -8.083 7.160 -8.683 1.00 51.34 351 LEU A N 1
ATOM 2758 C CA . LEU A 1 351 ? -7.134 8.093 -8.066 1.00 51.34 351 LEU A CA 1
ATOM 2759 C C . LEU A 1 351 ? -7.515 9.571 -8.275 1.00 51.34 351 LEU A C 1
ATOM 2761 O O . LEU A 1 351 ? -6.915 10.443 -7.659 1.00 51.34 351 LEU A O 1
ATOM 2765 N N . SER A 1 352 ? -8.542 9.859 -9.085 1.00 38.81 352 SER A N 1
ATOM 2766 C CA . SER A 1 352 ? -9.081 11.210 -9.312 1.00 38.81 352 SER A CA 1
ATOM 2767 C C . SER A 1 352 ? -10.364 11.499 -8.515 1.00 38.81 352 SER A C 1
ATOM 2769 O O . SER A 1 352 ? -11.065 12.459 -8.816 1.00 38.81 352 SER A O 1
ATOM 2771 N N . LEU A 1 353 ? -10.693 10.665 -7.521 1.00 37.03 353 LEU A N 1
ATOM 2772 C CA . LEU A 1 353 ? -11.836 10.845 -6.609 1.00 37.03 353 LEU A CA 1
ATOM 2773 C C . LEU A 1 353 ? -11.471 11.611 -5.320 1.00 37.03 353 LEU A C 1
ATOM 2775 O O . LEU A 1 353 ? -12.267 11.655 -4.385 1.00 37.03 353 LEU A O 1
ATOM 2779 N N . VAL A 1 354 ? -10.281 12.218 -5.264 1.00 34.00 354 VAL A N 1
ATOM 2780 C CA . VAL A 1 354 ? -9.882 13.151 -4.199 1.00 34.00 354 VAL A CA 1
ATOM 2781 C C . VAL A 1 354 ? -10.277 14.576 -4.623 1.00 34.00 354 VAL A C 1
ATOM 2783 O O . VAL A 1 354 ? -9.852 15.007 -5.699 1.00 34.00 354 VAL A O 1
ATOM 2786 N N . PRO A 1 355 ? -11.079 15.321 -3.835 1.00 28.05 355 PRO A N 1
ATOM 2787 C CA . PRO A 1 355 ? -11.447 16.700 -4.155 1.00 28.05 355 PRO A CA 1
ATOM 2788 C C . PRO A 1 355 ? -10.242 17.648 -4.285 1.00 28.05 355 PRO A C 1
ATOM 2790 O O . PRO A 1 355 ? -9.219 17.493 -3.626 1.00 28.05 355 PRO A O 1
ATOM 2793 N N . ILE A 1 356 ? -10.387 18.673 -5.127 1.00 31.09 356 ILE A N 1
ATOM 2794 C CA . ILE A 1 356 ? -9.285 19.477 -5.700 1.00 31.09 356 ILE A CA 1
ATOM 2795 C C . ILE A 1 356 ? -8.622 20.471 -4.707 1.00 31.09 356 ILE A C 1
ATOM 2797 O O . ILE A 1 356 ? -7.724 21.223 -5.085 1.00 31.09 356 ILE A O 1
ATOM 2801 N N . LEU A 1 357 ? -9.014 20.479 -3.429 1.00 29.78 357 LEU A N 1
ATOM 2802 C CA . LEU A 1 357 ? -8.610 21.518 -2.471 1.00 29.78 357 LEU A CA 1
ATOM 2803 C C . LEU A 1 357 ? -7.136 21.456 -2.030 1.00 29.78 357 LEU A C 1
ATOM 2805 O O . LEU A 1 357 ? -6.541 22.507 -1.796 1.00 29.78 357 LEU A O 1
ATOM 2809 N N . GLU A 1 358 ? -6.500 20.282 -1.997 1.00 30.91 358 GLU A N 1
ATOM 2810 C CA . GLU A 1 358 ? -5.187 20.121 -1.344 1.00 30.91 358 GLU A CA 1
ATOM 2811 C C . GLU A 1 358 ? -3.965 20.475 -2.214 1.00 30.91 358 GLU A C 1
ATOM 2813 O O . GLU A 1 358 ? -2.877 19.913 -2.081 1.00 30.91 358 GLU A O 1
ATOM 2818 N N . ARG A 1 359 ? -4.090 21.470 -3.100 1.00 33.06 359 ARG A N 1
ATOM 2819 C CA . ARG A 1 359 ? -2.980 21.947 -3.948 1.00 33.06 359 ARG A CA 1
ATOM 2820 C C . ARG A 1 359 ? -1.921 22.782 -3.198 1.00 33.06 359 ARG A C 1
ATOM 2822 O O . ARG A 1 359 ? -1.263 23.619 -3.822 1.00 33.06 359 ARG A O 1
ATOM 2829 N N . ARG A 1 360 ? -1.731 22.571 -1.882 1.00 30.83 360 ARG A N 1
ATOM 2830 C CA . ARG A 1 360 ? -0.626 23.179 -1.108 1.00 30.83 360 ARG A CA 1
ATOM 2831 C C . ARG A 1 360 ? -0.212 22.514 0.224 1.00 30.83 360 ARG A C 1
ATOM 2833 O O . ARG A 1 360 ? 0.312 23.217 1.089 1.00 30.83 360 ARG A O 1
ATOM 2840 N N . ARG A 1 361 ? -0.306 21.185 0.381 1.00 30.83 361 ARG A N 1
ATOM 2841 C CA . ARG A 1 361 ? 0.467 20.480 1.431 1.00 30.83 361 ARG A CA 1
ATOM 2842 C C . ARG A 1 361 ? 0.971 19.097 1.000 1.00 30.83 361 ARG A C 1
ATOM 2844 O O . ARG A 1 361 ? 0.379 18.451 0.146 1.00 30.83 361 ARG A O 1
ATOM 2851 N N . ASN A 1 362 ? 2.115 18.701 1.562 1.00 39.19 362 ASN A N 1
ATOM 2852 C CA . ASN A 1 362 ? 2.740 17.387 1.374 1.00 39.19 362 ASN A CA 1
ATOM 2853 C C . ASN A 1 362 ? 2.262 16.398 2.453 1.00 39.19 362 ASN A C 1
ATOM 2855 O O . ASN A 1 362 ? 1.860 16.830 3.532 1.00 39.19 362 ASN A O 1
ATOM 2859 N N . ARG A 1 363 ? 2.480 15.098 2.185 1.00 37.41 363 ARG A N 1
ATOM 2860 C CA . ARG A 1 363 ? 2.150 13.921 3.022 1.00 37.41 363 ARG A CA 1
ATOM 2861 C C . ARG A 1 363 ? 0.641 13.616 3.137 1.00 37.41 363 ARG A C 1
ATOM 2863 O O . ARG A 1 363 ? -0.201 14.492 2.986 1.00 37.41 363 ARG A O 1
ATOM 2870 N N . ALA A 1 364 ? 0.355 12.333 3.386 1.00 42.41 364 ALA A N 1
ATOM 2871 C CA . ALA A 1 364 ? -0.963 11.687 3.480 1.00 42.41 364 ALA A CA 1
ATOM 2872 C C . ALA A 1 364 ? -1.842 11.621 2.199 1.00 42.41 364 ALA A C 1
ATOM 2874 O O . ALA A 1 364 ? -1.641 12.320 1.210 1.00 42.41 364 ALA A O 1
ATOM 2875 N N . THR A 1 365 ? -2.847 10.735 2.261 1.00 33.50 365 THR A N 1
ATOM 2876 C CA . THR A 1 365 ? -4.020 10.625 1.362 1.00 33.50 365 THR A CA 1
ATOM 2877 C C . THR A 1 365 ? -3.811 10.047 -0.052 1.00 33.50 365 THR A C 1
ATOM 2879 O O . THR A 1 365 ? -4.044 10.705 -1.064 1.00 33.50 365 THR A O 1
ATOM 2882 N N . ILE A 1 366 ? -3.551 8.732 -0.137 1.00 34.56 366 ILE A N 1
ATOM 2883 C CA . ILE A 1 366 ? -3.970 7.900 -1.293 1.00 34.56 366 ILE A CA 1
ATOM 2884 C C . ILE A 1 366 ? -4.778 6.691 -0.783 1.00 34.56 366 ILE A C 1
ATOM 2886 O O . ILE A 1 366 ? -4.315 5.548 -0.797 1.00 34.56 366 ILE A O 1
ATOM 2890 N N . HIS A 1 367 ? -6.003 6.941 -0.303 1.00 39.34 367 HIS A N 1
ATOM 2891 C CA . HIS A 1 367 ? -6.824 5.930 0.380 1.00 39.34 367 HIS A CA 1
ATOM 2892 C C . HIS A 1 367 ? -8.271 5.846 -0.130 1.00 39.34 367 HIS A C 1
ATOM 2894 O O . HIS A 1 367 ? -9.191 6.382 0.478 1.00 39.34 367 HIS A O 1
ATOM 2900 N N . ARG A 1 368 ? -8.490 5.068 -1.202 1.00 28.09 368 ARG A N 1
ATOM 2901 C CA . ARG A 1 368 ? -9.708 4.243 -1.369 1.00 28.09 368 ARG A CA 1
ATOM 2902 C C . ARG A 1 368 ? -9.517 3.157 -2.436 1.00 28.09 368 ARG A C 1
ATOM 2904 O O . ARG A 1 368 ? -9.610 3.411 -3.629 1.00 28.09 368 ARG A O 1
ATOM 2911 N N . MET A 1 369 ? -9.293 1.919 -1.992 1.00 29.34 369 MET A N 1
ATOM 2912 C CA . MET A 1 369 ? -9.491 0.708 -2.804 1.00 29.34 369 MET A CA 1
ATOM 2913 C C . MET A 1 369 ? -9.949 -0.444 -1.905 1.00 29.34 369 MET A C 1
ATOM 2915 O O . MET A 1 369 ? -9.157 -0.968 -1.113 1.00 29.34 369 MET A O 1
ATOM 2919 N N . GLY A 1 370 ? -11.228 -0.804 -2.044 1.00 26.92 370 GLY A N 1
ATOM 2920 C CA . GLY A 1 370 ? -11.833 -2.013 -1.481 1.00 26.92 370 GLY A CA 1
ATOM 2921 C C . GLY A 1 370 ? -11.531 -3.274 -2.313 1.00 26.92 370 GLY A C 1
ATOM 2922 O O . GLY A 1 370 ? -10.829 -3.197 -3.326 1.00 26.92 370 GLY A O 1
ATOM 2923 N N . PRO A 1 371 ? -12.025 -4.451 -1.893 1.00 34.47 371 PRO A N 1
ATOM 2924 C CA . PRO A 1 371 ? -11.513 -5.744 -2.346 1.00 34.47 371 PRO A CA 1
ATOM 2925 C C . PRO A 1 371 ? -12.118 -6.236 -3.678 1.00 34.47 371 PRO A C 1
ATOM 2927 O O . PRO A 1 371 ? -12.824 -7.238 -3.714 1.00 34.47 371 PRO A O 1
ATOM 2930 N N . CYS A 1 372 ? -11.789 -5.577 -4.794 1.00 28.59 372 CYS A N 1
ATOM 2931 C CA . CYS A 1 372 ? -12.025 -6.102 -6.150 1.00 28.59 372 CYS A CA 1
ATOM 2932 C C . CYS A 1 372 ? -10.900 -5.716 -7.127 1.00 28.59 372 CYS A C 1
ATOM 2934 O O . CYS A 1 372 ? -11.082 -4.898 -8.022 1.00 28.59 372 CYS A O 1
ATOM 2936 N N . ASN A 1 373 ? -9.719 -6.310 -6.930 1.00 31.36 373 ASN A N 1
ATOM 2937 C CA . ASN A 1 373 ? -8.716 -6.533 -7.981 1.00 31.36 373 ASN A CA 1
ATOM 2938 C C . ASN A 1 373 ? -7.673 -7.554 -7.493 1.00 31.36 373 ASN A C 1
ATOM 2940 O O . ASN A 1 373 ? -6.689 -7.210 -6.832 1.00 31.36 373 ASN A O 1
ATOM 2944 N N . LYS A 1 374 ? -7.906 -8.836 -7.798 1.00 36.56 374 LYS A N 1
ATOM 2945 C CA . LYS A 1 374 ? -6.849 -9.859 -7.768 1.00 36.56 374 LYS A CA 1
ATOM 2946 C C . LYS A 1 374 ? -6.018 -9.723 -9.057 1.00 36.56 374 LYS A C 1
ATOM 2948 O O . LYS A 1 374 ? -6.500 -9.170 -10.033 1.00 36.56 374 LYS A O 1
ATOM 2953 N N . GLU A 1 375 ? -4.774 -10.200 -9.028 1.00 36.66 375 GLU A N 1
ATOM 2954 C CA . GLU A 1 375 ? -3.860 -10.241 -10.191 1.00 36.66 375 GLU A CA 1
ATOM 2955 C C . GLU A 1 375 ? -3.548 -8.898 -10.887 1.00 36.66 375 GLU A C 1
ATOM 2957 O O . GLU A 1 375 ? -3.927 -8.641 -12.024 1.00 36.66 375 GLU A O 1
ATOM 2962 N N . LEU A 1 376 ? -2.730 -8.065 -10.235 1.00 35.84 376 LEU A N 1
ATOM 2963 C CA . LEU A 1 376 ? -2.078 -6.917 -10.877 1.00 35.84 376 LEU A CA 1
ATOM 2964 C C . LEU A 1 376 ? -0.590 -6.850 -10.500 1.00 35.84 376 LEU A C 1
ATOM 2966 O O . LEU A 1 376 ? -0.193 -6.031 -9.672 1.00 35.84 376 LEU A O 1
ATOM 2970 N N . LEU A 1 377 ? 0.222 -7.747 -11.085 1.00 31.39 377 LEU A N 1
ATOM 2971 C CA . LEU A 1 377 ? 1.639 -7.483 -11.394 1.00 31.39 377 LEU A CA 1
ATOM 2972 C C . LEU A 1 377 ? 2.234 -8.512 -12.393 1.00 31.39 377 LEU A C 1
ATOM 2974 O O . LEU A 1 377 ? 2.382 -9.681 -12.061 1.00 31.39 377 LEU A O 1
ATOM 2978 N N . VAL A 1 378 ? 2.612 -8.032 -13.587 1.00 38.09 378 VAL A N 1
ATOM 2979 C CA . VAL A 1 378 ? 3.590 -8.608 -14.549 1.00 38.09 378 VAL A CA 1
ATOM 2980 C C . VAL A 1 378 ? 3.376 -10.062 -15.034 1.00 38.09 378 VAL A C 1
ATOM 2982 O O . VAL A 1 378 ? 3.944 -10.998 -14.480 1.00 38.09 378 VAL A O 1
ATOM 2985 N N . ARG A 1 379 ? 2.721 -10.234 -16.201 1.00 30.78 379 ARG A N 1
ATOM 2986 C CA . ARG A 1 379 ? 2.984 -11.350 -17.149 1.00 30.78 379 ARG A CA 1
ATOM 2987 C C . ARG A 1 379 ? 2.713 -10.997 -18.628 1.00 30.78 379 ARG A C 1
ATOM 2989 O O . ARG A 1 379 ? 1.603 -11.160 -19.120 1.00 30.78 379 ARG A O 1
ATOM 2996 N N . ARG A 1 380 ? 3.775 -10.594 -19.334 1.00 25.78 380 ARG A N 1
ATOM 2997 C CA . ARG A 1 380 ? 4.106 -10.823 -20.765 1.00 25.78 380 ARG A CA 1
ATOM 2998 C C . ARG A 1 380 ? 5.555 -10.328 -20.914 1.00 25.78 380 ARG A C 1
ATOM 3000 O O . ARG A 1 380 ? 5.828 -9.196 -20.545 1.00 25.78 380 ARG A O 1
ATOM 3007 N N . HIS A 1 381 ? 6.536 -11.221 -21.070 1.00 28.23 381 HIS A N 1
ATOM 3008 C CA . HIS A 1 381 ? 7.010 -11.740 -22.366 1.00 28.23 381 HIS A CA 1
ATOM 3009 C C . HIS A 1 381 ? 7.443 -10.574 -23.275 1.00 28.23 381 HIS A C 1
ATOM 3011 O O . HIS A 1 381 ? 6.590 -9.785 -23.672 1.00 28.23 381 HIS A O 1
ATOM 3017 N N . ILE A 1 382 ? 8.724 -10.415 -23.617 1.00 34.72 382 ILE A N 1
ATOM 3018 C CA . ILE A 1 382 ? 9.850 -11.382 -23.590 1.00 34.72 382 ILE A CA 1
ATOM 3019 C C . ILE A 1 382 ? 10.830 -11.095 -22.436 1.00 34.72 382 ILE A C 1
ATOM 3021 O O . ILE A 1 382 ? 11.196 -9.915 -22.257 1.00 34.72 382 ILE A O 1
#

pLDDT: mean 72.83, std 23.72, range [23.23, 96.25]

Sequence (382 aa):
MPQTTKVFWAPHIETAKAELQQVQGLGAAAVEEWLKGLEARGKDARQDASRWEKWALTGGLLHMRQPASSAPTIIAEDQPFEIQVLHDELEATVPADTLSRSNMIANAPQTVSQGRQERTREEAAARKALRRMEIERRAMLIDPPLPPNVLVHIPSFQAAIQITATLDDDAWCLLQPRLLAQRAGAEQEEKKKKLANIQRPVFEAAEPAPVEVSDKDWDDIQGPVRASIAKYADETIRSNWAKGRKVNRENSPRFAADVLVSVRARFYSDVAKNAADAIANGQQPPADPPQGPFTQKLTLENMKWVFDVKIKAHTESHRKELFLCNGCDSNRYYGFEGVIQHYAAKHTKALSLVPILERRRNRATIHRMGPCNKELLVRRHI

Secondary structure (DSSP, 8-state):
---------HHHHHHHHHHHHHHHTT-HHHHHHHHHHHHHHHHHHHHHHHHHHHHHHTTHHHHTTS-S-------------------------------------------HHHHHHHHHHHHHHHHHHHHHHHHHHHHTTSSSP--HHHHTT-HHHHHHTT--S---HHHHHHHHHHHHHHHHHHHHHHHHHHHHHHTS-TT---PSPPP---HHHHHHHHHHHHHHHHHHHHHHHHHTTTTTTT--TTTHHHHHHHHHHHHHHHHHHHHHHHHHHHHHTTPPPP---TT---SSS--HHHHHHHIIIIIHHHHTTT-S--B--TT-S----B-HHHHHHHHHHHT-STTS-S-GGGTT--S-------S-----S-----

Organism: Colletotrichum fructicola (strain Nara gc5) (NCBI:txid1213859)

Radius of gyration: 32.85 Å; chains: 1; bounding box: 84×62×96 Å